Protein AF-A0A1C2JKN6-F1 (afdb_monomer)

Sequence (372 aa):
MSIRPYPIPMDNFRNVLTLSPLSLVEIARRFGISRSNLMGLLGGNRTLSDDRLLQLVKWVGLVGADTLHLDSGIHFWKIASETQMEAFLHLPTGILPESLRWSLVLEFPPLDRDWIHLKTDISEQCWVLLSVRPVFFALLRDRLPGIGRPVTLMYLQKPLKQILADTRNHGLAVAWAKQPQTLTLVDAPMRDTHAADLSVWMAWARQKLALDTSDISDQIYPPMTESSEDGLDPAIPCDQAWNLLAHRLDVAGAAHPDIVDIPIFPMEQFGQYPSGMVRMDRNWLGDTLLELGKKGRLRCYVRENSTESVIVALSTVTRCGLPPPWVLSTASERYLIWRDPNLEIAAHIESNDYCIGPVVAAWHRATTYMVQ

Radius of gyration: 28.02 Å; Cα contacts (8 Å, |Δi|>4): 604; chains: 1; bounding box: 61×50×80 Å

Solvent-accessible surface area (backbone atoms only — not comparable to full-atom values): 21177 Å² total; per-residue (Å²): 130,87,76,78,76,71,79,46,59,59,68,56,54,47,24,58,56,57,20,34,80,58,52,69,60,54,50,20,58,69,75,70,48,55,56,67,41,53,52,34,40,73,70,72,40,89,61,66,56,71,72,59,44,52,53,47,40,45,38,57,30,35,41,71,46,84,59,57,27,68,43,69,12,41,36,51,34,36,32,84,48,68,72,24,48,51,30,59,73,64,49,51,58,68,61,49,60,87,89,52,60,26,25,38,44,42,54,79,78,76,75,76,78,70,55,47,36,36,34,34,71,79,47,100,54,22,32,40,41,38,36,28,26,65,88,54,42,55,63,48,29,77,75,36,65,46,57,32,49,34,67,39,53,30,30,38,78,56,58,65,71,57,59,63,55,71,34,70,86,69,40,58,26,45,52,43,92,80,54,76,68,52,56,44,73,68,45,70,74,57,44,66,75,39,43,69,62,50,50,55,45,51,51,47,40,26,54,76,59,62,41,47,50,73,82,50,50,81,62,71,62,77,79,72,69,82,80,70,87,78,75,86,64,89,82,63,53,58,67,55,55,49,48,53,40,55,51,73,72,50,58,35,32,85,78,39,95,53,35,25,58,29,42,25,32,55,45,88,46,91,50,50,49,59,80,43,63,46,79,48,44,35,87,81,51,34,71,73,48,41,55,37,30,65,64,46,21,41,37,31,40,35,41,93,93,44,54,54,36,38,32,31,41,41,79,57,70,55,90,45,49,84,58,68,68,39,79,88,73,90,90,61,75,33,27,39,30,39,51,90,94,43,58,45,81,35,71,72,85,56,100,85,48,44,34,41,21,41,48,77,47,72,50,67,58,81,77,78,75,74,83,123

Mean predicted aligned error: 16.67 Å

InterPro domains:
  IPR010982 Lambda repressor-like, DNA-binding domain superfamily [SSF47413] (15-84)

Secondary structure (DSSP, 8-state):
---PPPSS-HHHHHHHHHH-SS-HHHHHHHHT--HHHHHHHHTT---S-HHHHHHHHHHHTEE-SSS-EEPSEEEEEEE-SHHHHHHHHT--TTTS-TT---EEEEESSTT-TT-EEEEEEEETTEEEEEEE-HHHHHHHHHH-GGGSS-S-EEEESS-HHHHHHHGGGT-SEE-GGG-TTSEEE--HHHHHHTHHHHHHHHHHHHHHH----TTT-----S------SSS--TTS-HHHHHHHHHHHT-SSTTTSTTEEEEEEEESSS--SS-SEEEEEEHHHHHHHHHHHHHTT-EEEEE-TT-SEEEEEE-SS--SSSPPPPPPP-S--S-EEEEETTEEEEESS--TT-EEEEEEEEEEE--------

pLDDT: mean 77.61, std 15.83, range [25.33, 94.94]

Structure (mmCIF, N/CA/C/O backbone):
data_AF-A0A1C2JKN6-F1
#
_entry.id   AF-A0A1C2JKN6-F1
#
loop_
_atom_site.group_PDB
_atom_site.id
_atom_site.type_symbol
_atom_site.label_atom_id
_atom_site.label_alt_id
_atom_site.label_comp_id
_atom_site.label_asym_id
_atom_site.label_entity_id
_atom_site.label_seq_id
_atom_site.pdbx_PDB_ins_code
_atom_site.Cartn_x
_atom_site.Cartn_y
_atom_site.Cartn_z
_atom_site.occupancy
_atom_site.B_iso_or_equiv
_atom_site.auth_seq_id
_atom_site.auth_comp_id
_atom_site.auth_asym_id
_atom_site.auth_atom_id
_atom_site.pdbx_PDB_model_num
ATOM 1 N N . MET A 1 1 ? 21.975 -20.493 -36.371 1.00 43.25 1 MET A N 1
ATOM 2 C CA . MET A 1 1 ? 22.825 -19.353 -35.966 1.00 43.25 1 MET A CA 1
ATOM 3 C C . MET A 1 1 ? 22.457 -18.999 -34.538 1.00 43.25 1 MET A C 1
ATOM 5 O O . MET A 1 1 ? 21.292 -18.714 -34.299 1.00 43.25 1 MET A O 1
ATOM 9 N N . SER A 1 2 ? 23.394 -19.109 -33.594 1.00 46.03 2 SER A N 1
ATOM 10 C CA . SER A 1 2 ? 23.154 -18.710 -32.201 1.00 46.03 2 SER A CA 1
ATOM 11 C C . SER A 1 2 ? 23.012 -17.190 -32.163 1.00 46.03 2 SER A C 1
ATOM 13 O O . SER A 1 2 ? 23.963 -16.472 -32.476 1.00 46.03 2 SER A O 1
ATOM 15 N N . ILE A 1 3 ? 21.803 -16.696 -31.892 1.00 61.44 3 ILE A N 1
ATOM 16 C CA . ILE A 1 3 ? 21.561 -15.263 -31.734 1.00 61.44 3 ILE A CA 1
ATOM 17 C C . ILE A 1 3 ? 22.236 -14.875 -30.425 1.00 61.44 3 ILE A C 1
ATOM 19 O O . ILE A 1 3 ? 21.805 -15.291 -29.352 1.00 61.44 3 ILE A O 1
ATOM 23 N N . ARG A 1 4 ? 23.330 -14.114 -30.519 1.00 76.00 4 ARG A N 1
ATOM 24 C CA . ARG A 1 4 ? 24.026 -13.592 -29.343 1.00 76.00 4 ARG A CA 1
ATOM 25 C C . ARG A 1 4 ? 23.006 -12.830 -28.478 1.00 76.00 4 ARG A C 1
ATOM 27 O O . ARG A 1 4 ? 22.325 -11.954 -29.026 1.00 76.00 4 ARG A O 1
ATOM 34 N N . PRO A 1 5 ? 22.902 -13.126 -27.172 1.00 76.25 5 PRO A N 1
ATOM 35 C CA . PRO A 1 5 ? 21.999 -12.408 -26.284 1.00 76.25 5 PRO A CA 1
ATOM 36 C C . PRO A 1 5 ? 22.405 -10.934 -26.167 1.00 76.25 5 PRO A C 1
ATOM 38 O O . PRO A 1 5 ? 23.528 -10.543 -26.516 1.00 76.25 5 PRO A O 1
ATOM 41 N N . TYR A 1 6 ? 21.468 -10.104 -25.713 1.00 82.69 6 TYR A N 1
ATOM 42 C CA . TYR A 1 6 ? 21.767 -8.724 -25.350 1.00 82.69 6 TYR A CA 1
ATOM 43 C C . TYR A 1 6 ? 22.676 -8.670 -24.113 1.00 82.69 6 TYR A C 1
ATOM 45 O O . TYR A 1 6 ? 22.640 -9.588 -23.296 1.00 82.69 6 TYR A O 1
ATOM 53 N N . PRO A 1 7 ? 23.489 -7.611 -23.960 1.00 81.88 7 PRO A N 1
ATOM 54 C CA . PRO A 1 7 ? 24.467 -7.492 -22.878 1.00 81.88 7 PRO A CA 1
ATOM 55 C C . PRO A 1 7 ? 23.842 -7.080 -21.533 1.00 81.88 7 PRO A C 1
ATOM 57 O O . PRO A 1 7 ? 24.556 -6.592 -20.668 1.00 81.88 7 PRO A O 1
ATOM 60 N N . ILE A 1 8 ? 22.520 -7.210 -21.382 1.00 87.56 8 ILE A N 1
ATOM 61 C CA . ILE A 1 8 ? 21.775 -6.839 -20.176 1.00 87.56 8 ILE A CA 1
ATOM 62 C C . ILE A 1 8 ? 20.727 -7.912 -19.851 1.00 87.56 8 ILE A C 1
ATOM 64 O O . ILE A 1 8 ? 20.230 -8.576 -20.771 1.00 87.56 8 ILE A O 1
ATOM 68 N N . PRO A 1 9 ? 20.307 -8.043 -18.581 1.00 89.06 9 PRO A N 1
ATOM 69 C CA . PRO A 1 9 ? 19.189 -8.901 -18.205 1.00 89.06 9 PRO A CA 1
ATOM 70 C C . PRO A 1 9 ? 17.861 -8.326 -18.726 1.00 89.06 9 PRO A C 1
ATOM 72 O O . PRO A 1 9 ? 17.244 -7.449 -18.115 1.00 89.06 9 PRO A O 1
ATOM 75 N N . MET A 1 10 ? 17.419 -8.826 -19.882 1.00 90.62 10 MET A N 1
ATOM 76 C CA . MET A 1 10 ? 16.240 -8.321 -20.597 1.00 90.62 10 MET A CA 1
ATOM 77 C C . MET A 1 10 ? 14.930 -8.451 -19.809 1.00 90.62 10 MET A C 1
ATOM 79 O O . MET A 1 10 ? 14.069 -7.581 -19.946 1.00 90.62 10 MET A O 1
ATOM 83 N N . ASP A 1 11 ? 14.783 -9.473 -18.964 1.00 91.12 11 ASP A N 1
ATOM 84 C CA . ASP A 1 11 ? 13.581 -9.652 -18.137 1.00 91.12 11 ASP A CA 1
ATOM 85 C C . ASP A 1 11 ? 13.444 -8.540 -17.089 1.00 91.12 11 ASP A C 1
ATOM 87 O O . ASP A 1 11 ? 12.376 -7.945 -16.947 1.00 91.12 11 ASP A O 1
ATOM 91 N N . ASN A 1 12 ? 14.549 -8.156 -16.443 1.00 91.62 12 ASN A N 1
ATOM 92 C CA . ASN A 1 12 ? 14.572 -7.046 -15.486 1.00 91.62 12 ASN A CA 1
ATOM 93 C C . ASN A 1 12 ? 14.204 -5.725 -16.174 1.00 91.62 12 ASN A C 1
ATOM 95 O O . ASN A 1 12 ? 13.385 -4.953 -15.674 1.00 91.62 12 ASN A O 1
ATOM 99 N N . PHE A 1 13 ? 14.769 -5.490 -17.362 1.00 92.50 13 PHE A N 1
ATOM 100 C CA . PHE A 1 13 ? 14.450 -4.318 -18.174 1.00 92.50 13 PHE A CA 1
ATOM 101 C C . PHE A 1 13 ? 12.965 -4.284 -18.577 1.00 92.50 13 PHE A C 1
ATOM 103 O O . PHE A 1 13 ? 12.307 -3.245 -18.474 1.00 92.50 13 PHE A O 1
ATOM 110 N N . ARG A 1 14 ? 12.408 -5.431 -18.985 1.00 93.62 14 ARG A N 1
ATOM 111 C CA . ARG A 1 14 ? 10.988 -5.579 -19.321 1.00 93.62 14 ARG A CA 1
ATOM 112 C C . ARG A 1 14 ? 10.086 -5.313 -18.116 1.00 93.62 14 ARG A C 1
ATOM 114 O O . ARG A 1 14 ? 9.068 -4.634 -18.277 1.00 93.62 14 ARG A O 1
ATOM 121 N N . ASN A 1 15 ? 10.448 -5.805 -16.933 1.00 94.06 15 ASN A N 1
ATOM 122 C CA . ASN A 1 15 ? 9.688 -5.576 -15.706 1.00 94.06 15 ASN A CA 1
ATOM 123 C C . ASN A 1 15 ? 9.623 -4.079 -15.373 1.00 94.06 15 ASN A C 1
ATOM 125 O O . ASN A 1 15 ? 8.529 -3.539 -15.218 1.00 94.06 15 ASN A O 1
ATOM 129 N N . VAL A 1 16 ? 10.755 -3.366 -15.405 1.00 92.94 16 VAL A N 1
ATOM 130 C CA . VAL A 1 16 ? 10.783 -1.909 -15.164 1.00 92.94 16 VAL A CA 1
ATOM 131 C C . VAL A 1 16 ? 9.950 -1.140 -16.195 1.00 92.94 16 VAL A C 1
ATOM 133 O O . VAL A 1 16 ? 9.177 -0.252 -15.834 1.00 92.94 16 VAL A O 1
ATOM 136 N N . LEU A 1 17 ? 10.034 -1.4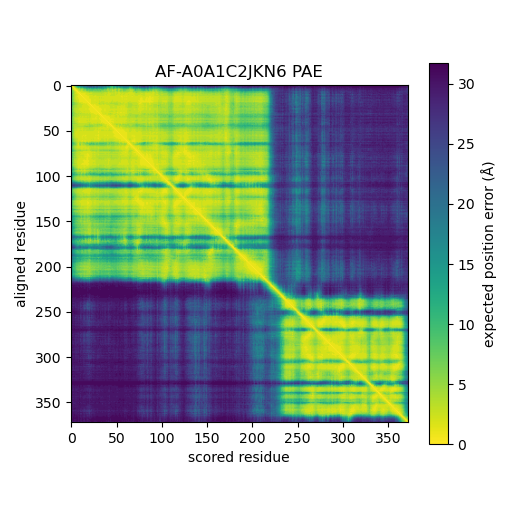99 -17.480 1.00 92.69 17 LEU A N 1
ATOM 137 C CA . LEU A 1 17 ? 9.200 -0.877 -18.513 1.00 92.69 17 LEU A CA 1
ATOM 138 C C . LEU A 1 17 ? 7.702 -1.126 -18.305 1.00 92.69 17 LEU A C 1
ATOM 140 O O . LEU A 1 17 ? 6.891 -0.241 -18.576 1.00 92.69 17 LEU A O 1
ATOM 144 N N . THR A 1 18 ? 7.333 -2.306 -17.809 1.00 93.75 18 THR A N 1
ATOM 145 C CA . THR A 1 18 ? 5.939 -2.677 -17.518 1.00 93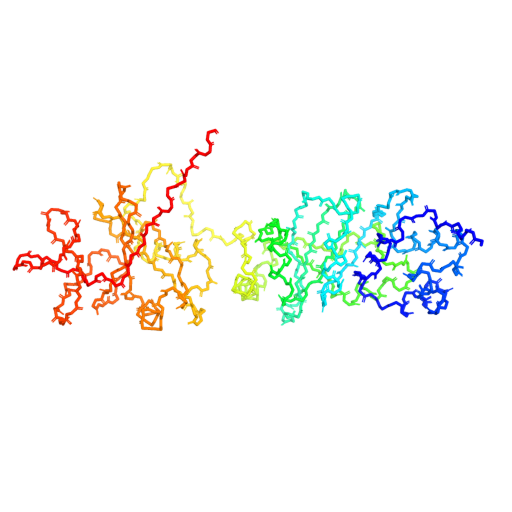.75 18 THR A CA 1
ATOM 146 C C . THR A 1 18 ? 5.353 -1.835 -16.380 1.00 93.75 18 THR A C 1
ATOM 148 O O . THR A 1 18 ? 4.171 -1.477 -16.409 1.00 93.75 18 THR A O 1
ATOM 151 N N . LEU A 1 19 ? 6.191 -1.450 -15.416 1.00 93.44 19 LEU A N 1
ATOM 152 C CA . LEU A 1 19 ? 5.820 -0.576 -14.303 1.00 93.44 19 LEU A CA 1
ATOM 153 C C . LEU A 1 19 ? 5.703 0.896 -14.699 1.00 93.44 19 LEU A C 1
ATOM 155 O O . LEU A 1 19 ? 5.176 1.691 -13.923 1.00 93.44 19 LEU A O 1
ATOM 159 N N . SER A 1 20 ? 6.147 1.279 -15.897 1.00 89.44 20 SER A N 1
ATOM 160 C CA . SER A 1 20 ? 6.092 2.668 -16.345 1.00 89.44 20 SER A CA 1
ATOM 161 C C . SER A 1 20 ? 4.659 3.219 -16.349 1.00 89.44 20 SER A C 1
ATOM 163 O O . SER A 1 20 ? 3.718 2.549 -16.794 1.00 89.44 20 SER A O 1
ATOM 165 N N . PR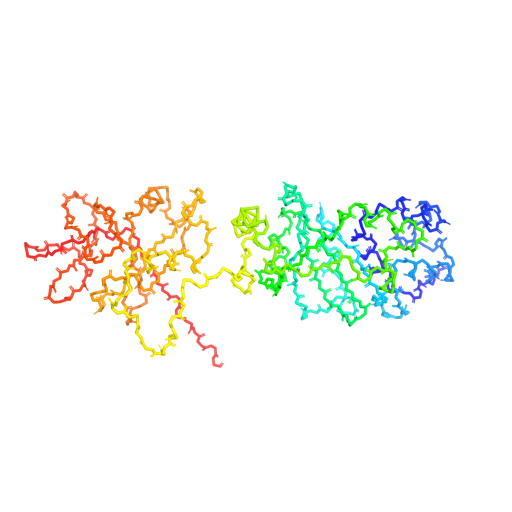O A 1 21 ? 4.450 4.487 -15.945 1.00 85.38 21 PRO A N 1
ATOM 166 C CA . PRO A 1 21 ? 3.174 5.154 -16.127 1.00 85.38 21 PRO A CA 1
ATOM 167 C C . PRO A 1 21 ? 2.831 5.367 -17.605 1.00 85.38 21 PRO A C 1
ATOM 169 O O . PRO A 1 21 ? 1.646 5.465 -17.935 1.00 85.38 21 PRO A O 1
ATOM 172 N N . LEU A 1 22 ? 3.825 5.377 -18.497 1.00 85.25 22 LEU A N 1
ATOM 173 C CA . LEU A 1 22 ? 3.639 5.555 -19.934 1.00 85.25 22 LEU A CA 1
ATOM 174 C C . LEU A 1 22 ? 3.316 4.229 -20.630 1.00 85.25 22 LEU A C 1
ATOM 176 O O . LEU A 1 22 ? 3.739 3.156 -20.211 1.00 85.25 22 LEU A O 1
ATOM 180 N N . SER A 1 23 ? 2.571 4.299 -21.733 1.00 85.81 23 SER A N 1
ATOM 181 C CA . SER A 1 23 ? 2.393 3.134 -22.601 1.00 85.81 23 SER A CA 1
ATOM 182 C C . SER A 1 23 ? 3.678 2.847 -23.383 1.00 85.81 23 SER A C 1
ATOM 184 O O . SER A 1 23 ? 4.453 3.758 -23.676 1.00 85.81 23 SER A O 1
ATOM 186 N N . LEU A 1 24 ? 3.874 1.598 -23.815 1.00 87.50 24 LEU A N 1
ATOM 187 C CA . LEU A 1 24 ? 5.009 1.231 -24.675 1.00 87.50 24 LEU A CA 1
ATOM 188 C C . LEU A 1 24 ? 5.054 2.049 -25.975 1.00 87.50 24 LEU A C 1
ATOM 190 O O . LEU A 1 24 ? 6.129 2.353 -26.482 1.00 87.50 24 LEU A O 1
ATOM 194 N N . VAL A 1 25 ? 3.890 2.440 -26.503 1.00 87.88 25 VAL A N 1
ATOM 195 C CA . VAL A 1 25 ? 3.796 3.312 -27.685 1.00 87.88 25 VAL A CA 1
ATOM 196 C C . VAL A 1 25 ? 4.379 4.688 -27.387 1.00 87.88 25 VAL A C 1
ATOM 198 O O . VAL A 1 25 ? 5.156 5.215 -28.180 1.00 87.88 25 VAL A O 1
ATOM 201 N N . GLU A 1 26 ? 4.033 5.255 -26.234 1.00 86.31 26 GLU A N 1
ATOM 202 C CA . GLU A 1 26 ? 4.532 6.559 -25.814 1.00 86.31 26 GLU A CA 1
ATOM 203 C C . GLU A 1 26 ? 6.031 6.513 -25.494 1.00 86.31 26 GLU A C 1
ATOM 205 O O . GLU A 1 26 ? 6.761 7.428 -25.866 1.00 86.31 26 GLU A O 1
ATOM 210 N N . ILE A 1 27 ? 6.513 5.426 -24.885 1.00 88.25 27 ILE A N 1
ATOM 211 C CA . ILE A 1 27 ? 7.943 5.185 -24.642 1.00 88.25 27 ILE A CA 1
ATOM 212 C C . ILE A 1 27 ? 8.713 5.134 -25.964 1.00 88.25 27 ILE A C 1
ATOM 214 O O . ILE A 1 27 ? 9.686 5.867 -26.138 1.00 88.25 27 ILE A O 1
ATOM 218 N N . ALA A 1 28 ? 8.243 4.330 -26.923 1.00 89.75 28 ALA A N 1
ATOM 219 C CA . ALA A 1 28 ? 8.853 4.227 -28.245 1.00 89.75 28 ALA A CA 1
ATOM 220 C C . ALA A 1 28 ? 8.905 5.595 -28.946 1.00 89.75 28 ALA A C 1
ATOM 222 O O . ALA A 1 28 ? 9.954 6.002 -29.448 1.00 89.75 28 ALA A O 1
ATOM 223 N N . ARG A 1 29 ? 7.794 6.344 -28.905 1.00 88.81 29 ARG A N 1
ATOM 224 C CA . ARG A 1 29 ? 7.686 7.686 -29.488 1.00 88.81 29 ARG A CA 1
ATOM 225 C C . ARG A 1 29 ? 8.657 8.680 -28.848 1.00 88.81 29 ARG A C 1
ATOM 227 O O . ARG A 1 29 ? 9.327 9.403 -29.577 1.00 88.81 29 ARG A O 1
ATOM 234 N N . ARG A 1 30 ? 8.734 8.733 -27.513 1.00 87.19 30 ARG A N 1
ATOM 235 C CA . ARG A 1 30 ? 9.597 9.685 -26.788 1.00 87.19 30 ARG A CA 1
ATOM 236 C C . ARG A 1 30 ? 11.083 9.375 -26.946 1.00 87.19 30 ARG A C 1
ATOM 238 O O . ARG A 1 30 ? 11.872 10.302 -27.074 1.00 87.19 30 ARG A O 1
ATOM 245 N N . PHE A 1 31 ? 11.463 8.098 -26.961 1.00 89.38 31 PHE A N 1
ATOM 246 C CA . PHE A 1 31 ? 12.854 7.703 -27.187 1.00 89.38 31 PHE A CA 1
ATOM 247 C C . PHE A 1 31 ? 13.276 7.817 -28.667 1.00 89.38 31 PHE A C 1
ATOM 249 O O . PHE A 1 31 ? 14.459 7.965 -28.980 1.00 89.38 31 PHE A O 1
ATOM 256 N N . GLY A 1 32 ? 12.314 7.763 -29.594 1.00 90.50 32 GLY A N 1
ATOM 257 C CA . GLY A 1 32 ? 12.566 7.836 -31.033 1.00 90.50 32 GLY A CA 1
ATOM 258 C C . GLY A 1 32 ? 12.915 6.477 -31.643 1.00 90.50 32 GLY A C 1
ATOM 259 O O . GLY A 1 32 ? 13.916 6.346 -32.347 1.00 90.50 32 GLY A O 1
ATOM 260 N N . ILE A 1 33 ? 12.108 5.453 -31.348 1.00 92.50 33 ILE A N 1
ATOM 261 C CA . ILE A 1 33 ? 12.143 4.130 -31.994 1.00 92.50 33 ILE A CA 1
ATOM 262 C C . ILE A 1 33 ? 10.733 3.713 -32.425 1.00 92.50 33 ILE A C 1
ATOM 264 O O . ILE A 1 33 ? 9.735 4.205 -31.901 1.00 92.50 33 ILE A O 1
ATOM 268 N N . SER A 1 34 ? 10.624 2.790 -33.383 1.00 93.00 34 SER A N 1
ATOM 269 C CA . SER A 1 34 ? 9.319 2.259 -33.780 1.00 93.00 34 SER A CA 1
ATOM 270 C C . SER A 1 34 ? 8.740 1.341 -32.697 1.00 93.00 34 SER A C 1
ATOM 272 O O . SER A 1 34 ? 9.464 0.630 -31.993 1.00 93.00 34 SER A O 1
ATOM 274 N N . ARG A 1 35 ? 7.405 1.302 -32.599 1.00 90.75 35 ARG A N 1
ATOM 275 C CA . ARG A 1 35 ? 6.696 0.372 -31.704 1.00 90.75 35 ARG A CA 1
ATOM 276 C C . ARG A 1 35 ? 7.079 -1.082 -31.992 1.00 90.75 35 ARG A C 1
ATOM 278 O O . ARG A 1 35 ? 7.264 -1.849 -31.055 1.00 90.75 35 ARG A O 1
ATOM 285 N N . SER A 1 36 ? 7.202 -1.460 -33.266 1.00 91.81 36 SER A N 1
ATOM 286 C CA . SER A 1 36 ? 7.587 -2.818 -33.667 1.00 91.81 36 SER A CA 1
ATOM 287 C C . SER A 1 36 ? 8.987 -3.182 -33.178 1.00 91.81 36 SER A C 1
ATOM 289 O O . SER A 1 36 ? 9.174 -4.288 -32.680 1.00 91.81 36 SER A O 1
ATOM 291 N N . ASN A 1 37 ? 9.946 -2.251 -33.243 1.00 91.81 37 ASN A N 1
ATOM 292 C CA . ASN A 1 37 ? 11.297 -2.495 -32.745 1.00 91.81 37 ASN A CA 1
ATOM 293 C C . ASN A 1 37 ? 11.292 -2.675 -31.227 1.00 91.81 37 ASN A C 1
ATOM 295 O O . ASN A 1 37 ? 11.919 -3.611 -30.741 1.00 91.81 37 ASN A O 1
ATOM 299 N N . LEU A 1 38 ? 10.549 -1.845 -30.486 1.00 91.81 38 LEU A N 1
ATOM 300 C CA . LEU A 1 38 ? 10.441 -1.990 -29.032 1.00 91.81 38 LEU A CA 1
ATOM 301 C C . LEU A 1 38 ? 9.754 -3.306 -28.639 1.00 91.81 38 LEU A C 1
ATOM 303 O O . LEU A 1 38 ? 10.243 -4.014 -27.770 1.00 91.81 38 LEU A O 1
ATOM 307 N N . MET A 1 39 ? 8.655 -3.675 -29.296 1.00 90.00 39 MET A N 1
ATOM 308 C CA . MET A 1 39 ? 7.970 -4.942 -29.017 1.00 90.00 39 MET A CA 1
ATOM 309 C C . MET A 1 39 ? 8.835 -6.152 -29.379 1.00 90.00 39 MET A C 1
ATOM 311 O O . MET A 1 39 ? 8.867 -7.118 -28.625 1.00 90.00 39 MET A O 1
ATOM 315 N N . GLY A 1 40 ? 9.560 -6.096 -30.500 1.00 90.06 40 GLY A N 1
ATOM 316 C CA . GLY A 1 40 ? 10.500 -7.144 -30.880 1.00 90.06 40 GLY A CA 1
ATOM 317 C C . GLY A 1 40 ? 11.626 -7.295 -29.859 1.00 90.06 40 GLY A C 1
ATOM 318 O O . GLY A 1 40 ? 11.900 -8.419 -29.453 1.00 90.06 40 GLY A O 1
ATOM 319 N N . LEU A 1 41 ? 12.186 -6.180 -29.374 1.00 91.81 41 LEU A N 1
ATOM 320 C CA . LEU A 1 41 ? 13.175 -6.159 -28.291 1.00 91.81 41 LEU A CA 1
ATOM 321 C C . LEU A 1 41 ? 12.646 -6.862 -27.032 1.00 91.81 41 LEU A C 1
ATOM 323 O O . LEU A 1 41 ? 13.316 -7.734 -26.487 1.00 91.81 41 LEU A O 1
ATOM 327 N N . LEU A 1 42 ? 11.431 -6.521 -26.592 1.00 88.56 42 LEU A N 1
ATOM 328 C CA . LEU A 1 42 ? 10.806 -7.122 -25.403 1.00 88.56 42 LEU A CA 1
ATOM 329 C C . LEU A 1 42 ? 10.405 -8.590 -25.598 1.00 88.56 42 LEU A C 1
ATOM 331 O O . LEU A 1 42 ? 10.264 -9.318 -24.619 1.00 88.56 42 LEU A O 1
ATOM 335 N N . GLY A 1 43 ? 10.228 -9.022 -26.847 1.00 86.69 43 GLY A N 1
ATOM 336 C CA . GLY A 1 43 ? 10.029 -10.420 -27.225 1.00 86.69 43 GLY A CA 1
ATOM 337 C C . GLY A 1 43 ? 11.329 -11.217 -27.378 1.00 86.69 43 GLY A C 1
ATOM 338 O O . GLY A 1 43 ? 11.274 -12.353 -27.834 1.00 86.69 43 GLY A O 1
ATOM 339 N N . GLY A 1 44 ? 12.487 -10.630 -27.052 1.00 84.75 44 GLY A N 1
ATOM 340 C CA . GLY A 1 44 ? 13.797 -11.281 -27.150 1.00 84.75 44 GLY A CA 1
ATOM 341 C C . GLY A 1 44 ? 14.441 -11.220 -28.539 1.00 84.75 44 GLY A C 1
ATOM 342 O O . GLY A 1 44 ? 15.521 -11.773 -28.741 1.00 84.75 44 GLY A O 1
ATOM 343 N N . ASN A 1 45 ? 13.823 -10.529 -29.502 1.00 87.25 45 ASN A N 1
ATOM 344 C CA . ASN A 1 45 ? 14.400 -10.336 -30.829 1.00 87.25 45 ASN A CA 1
ATOM 345 C C . ASN A 1 45 ? 15.402 -9.181 -30.825 1.00 87.25 45 ASN A C 1
ATOM 347 O O . ASN A 1 45 ? 15.170 -8.123 -30.240 1.00 87.25 45 ASN A O 1
ATOM 351 N N . ARG A 1 46 ? 16.500 -9.350 -31.564 1.00 87.12 46 ARG A N 1
ATOM 352 C CA . ARG A 1 46 ? 17.551 -8.336 -31.667 1.00 87.12 46 ARG A CA 1
ATOM 353 C C . ARG A 1 46 ? 17.182 -7.241 -32.677 1.00 87.12 46 ARG A C 1
ATOM 355 O O . ARG A 1 46 ? 17.613 -7.280 -33.824 1.00 87.12 46 ARG A O 1
ATOM 362 N N . THR A 1 47 ? 16.347 -6.287 -32.268 1.00 90.50 47 THR A N 1
ATOM 363 C CA . THR A 1 47 ? 15.835 -5.193 -33.123 1.00 90.50 47 THR A CA 1
ATOM 364 C C . THR A 1 47 ? 16.618 -3.883 -33.008 1.00 90.50 47 THR A C 1
ATOM 366 O O . THR A 1 47 ? 16.499 -3.020 -33.877 1.00 90.50 47 THR A O 1
ATOM 369 N N . LEU A 1 48 ? 17.401 -3.716 -31.940 1.00 90.69 48 LEU A N 1
ATOM 370 C CA . LEU A 1 48 ? 18.268 -2.561 -31.690 1.00 90.69 48 LEU A CA 1
ATOM 371 C C . LEU A 1 48 ? 19.740 -2.989 -31.616 1.00 90.69 48 LEU A C 1
ATOM 373 O O . LEU A 1 48 ? 20.039 -4.114 -31.208 1.00 90.69 48 LEU A O 1
ATOM 377 N N . SER A 1 49 ? 20.651 -2.078 -31.972 1.00 91.25 49 SER A N 1
ATOM 378 C CA . SER A 1 49 ? 22.083 -2.226 -31.681 1.00 91.25 49 SER A CA 1
ATOM 379 C C . SER A 1 49 ? 22.357 -2.103 -30.179 1.00 91.25 49 SER A C 1
ATOM 381 O O . SER A 1 49 ? 21.553 -1.525 -29.446 1.00 91.25 49 SER A O 1
ATOM 383 N N . ASP A 1 50 ? 23.507 -2.608 -29.728 1.00 90.69 50 ASP A N 1
ATOM 384 C CA . ASP A 1 50 ? 23.880 -2.604 -28.306 1.00 90.69 50 ASP A CA 1
ATOM 385 C C . ASP A 1 50 ? 23.990 -1.171 -27.764 1.00 90.69 50 ASP A C 1
ATOM 387 O O . ASP A 1 50 ? 23.403 -0.865 -26.731 1.00 90.69 50 ASP A O 1
ATOM 391 N N . ASP A 1 51 ? 24.604 -0.253 -28.517 1.00 90.94 51 ASP A N 1
ATOM 392 C CA . ASP A 1 51 ? 24.690 1.164 -28.136 1.00 90.94 51 ASP A CA 1
ATOM 393 C C . ASP A 1 51 ? 23.308 1.810 -27.988 1.00 90.94 51 ASP A C 1
ATOM 395 O O . ASP A 1 51 ? 23.051 2.566 -27.049 1.00 90.94 51 ASP A O 1
ATOM 399 N N . ARG A 1 52 ? 22.384 1.504 -28.909 1.00 93.12 52 ARG A N 1
ATOM 400 C CA . ARG A 1 52 ? 21.031 2.070 -28.882 1.00 93.12 52 ARG A CA 1
ATOM 401 C C . ARG A 1 52 ? 20.199 1.476 -27.748 1.00 93.12 52 ARG A C 1
ATOM 403 O O . ARG A 1 52 ? 19.387 2.192 -27.165 1.00 93.12 52 ARG A O 1
ATOM 410 N N . LEU A 1 53 ? 20.415 0.202 -27.419 1.00 92.38 53 LEU A N 1
ATOM 411 C CA . LEU A 1 53 ? 19.827 -0.440 -26.248 1.00 92.38 53 LEU A CA 1
ATOM 412 C C . LEU A 1 53 ? 20.341 0.201 -24.957 1.00 92.38 53 LEU A C 1
ATOM 414 O O . LEU A 1 53 ? 19.530 0.586 -24.125 1.00 92.38 53 LEU A O 1
ATOM 418 N N . LEU A 1 54 ? 21.653 0.386 -24.802 1.00 91.56 54 LEU A N 1
ATOM 419 C CA . LEU A 1 54 ? 22.228 1.020 -23.611 1.00 91.56 54 LEU A CA 1
ATOM 420 C C . LEU A 1 54 ? 21.744 2.468 -23.439 1.00 91.56 54 LEU A C 1
ATOM 422 O O . LEU A 1 54 ? 21.443 2.896 -22.325 1.00 91.56 54 LEU A O 1
ATOM 426 N N . GLN A 1 55 ? 21.579 3.210 -24.540 1.00 91.31 55 GLN A N 1
ATOM 427 C CA . GLN A 1 55 ? 20.934 4.527 -24.514 1.00 91.31 55 GLN A CA 1
ATOM 428 C C . GLN A 1 55 ? 19.483 4.454 -24.021 1.00 91.31 55 GLN A C 1
ATOM 430 O O . GLN A 1 55 ? 19.066 5.320 -23.254 1.00 91.31 55 GLN A O 1
ATOM 435 N N . LEU A 1 56 ? 18.717 3.441 -24.441 1.00 91.81 56 LEU A N 1
ATOM 436 C CA . LEU A 1 56 ? 17.340 3.241 -23.987 1.00 91.81 56 LEU A CA 1
ATOM 437 C C . LEU A 1 56 ? 17.289 2.867 -22.502 1.00 91.81 56 LEU A C 1
ATOM 439 O O . LEU A 1 56 ? 16.495 3.445 -21.769 1.00 91.81 56 LEU A O 1
ATOM 443 N N . VAL A 1 57 ? 18.148 1.952 -22.050 1.00 92.25 57 VAL A N 1
ATOM 444 C CA . VAL A 1 57 ? 18.278 1.556 -20.636 1.00 92.25 57 VAL A CA 1
ATOM 445 C C . VAL A 1 57 ? 18.538 2.786 -19.769 1.00 92.25 57 VAL A C 1
ATOM 447 O O . VAL A 1 57 ? 17.787 3.046 -18.830 1.00 92.25 57 VAL A O 1
ATOM 450 N N . LYS A 1 58 ? 19.509 3.618 -20.163 1.00 90.38 58 LYS A N 1
ATOM 451 C CA . LYS A 1 58 ? 19.803 4.880 -19.477 1.00 90.38 58 LYS A CA 1
ATOM 452 C C . LYS A 1 58 ? 18.627 5.855 -19.510 1.00 90.38 58 LYS A C 1
ATOM 454 O O . LYS A 1 58 ? 18.323 6.488 -18.508 1.00 90.38 58 LYS A O 1
ATOM 459 N N . TRP A 1 59 ? 17.932 5.968 -20.641 1.00 88.81 59 TRP A N 1
ATOM 460 C CA . TRP A 1 59 ? 16.766 6.848 -20.788 1.00 88.81 59 TRP A CA 1
ATOM 461 C C . TRP A 1 59 ? 15.580 6.433 -19.898 1.00 88.81 59 TRP A C 1
ATOM 463 O O . TRP A 1 59 ? 14.827 7.280 -19.412 1.00 88.81 59 TRP A O 1
ATOM 473 N N . VAL A 1 60 ? 15.426 5.130 -19.655 1.00 89.19 60 VAL A N 1
ATOM 474 C CA . VAL A 1 60 ? 14.454 4.564 -18.705 1.00 89.19 60 VAL A CA 1
ATOM 475 C C . VAL A 1 60 ? 14.860 4.830 -17.247 1.00 89.19 60 VAL A C 1
ATOM 477 O O . VAL A 1 60 ? 14.021 4.708 -16.360 1.00 89.19 60 VAL A O 1
ATOM 480 N N . GLY A 1 61 ? 16.100 5.262 -17.003 1.00 89.75 61 GLY A N 1
ATOM 481 C CA . GLY A 1 61 ? 16.635 5.531 -15.670 1.00 89.75 61 GLY A CA 1
ATOM 482 C C . GLY A 1 61 ? 17.346 4.327 -15.054 1.00 89.75 61 GLY A C 1
ATOM 483 O O . GLY A 1 61 ? 17.407 4.209 -13.837 1.00 89.75 61 GLY A O 1
ATOM 484 N N . LEU A 1 62 ? 17.857 3.409 -15.874 1.00 92.06 62 LEU A N 1
ATOM 485 C CA . LEU A 1 62 ? 18.614 2.252 -15.410 1.00 92.06 62 LEU A CA 1
ATOM 486 C C . LEU A 1 62 ? 20.090 2.375 -15.790 1.00 92.06 62 LEU A C 1
ATOM 488 O O . LEU A 1 62 ? 20.440 2.925 -16.835 1.00 92.06 62 LEU A O 1
ATOM 492 N N . VAL A 1 63 ? 20.955 1.814 -14.955 1.00 90.56 63 VAL A N 1
ATOM 493 C CA . VAL A 1 63 ? 22.405 1.741 -15.169 1.00 90.56 63 VAL A CA 1
ATOM 494 C C . VAL A 1 63 ? 22.929 0.349 -14.826 1.00 90.56 63 VAL A C 1
ATOM 496 O O . VAL A 1 63 ? 22.297 -0.388 -14.073 1.00 90.56 63 VAL A O 1
ATOM 499 N N . GLY A 1 64 ? 24.090 -0.002 -15.380 1.00 85.75 64 GLY A N 1
ATOM 500 C CA . GLY A 1 64 ? 24.720 -1.315 -15.212 1.00 85.75 64 GLY A CA 1
ATOM 501 C C . GLY A 1 64 ? 24.629 -2.197 -16.461 1.00 85.75 64 GLY A C 1
ATOM 502 O O . GLY A 1 64 ? 23.834 -1.935 -17.364 1.00 85.75 64 GLY A O 1
ATOM 503 N N . ALA A 1 65 ? 25.499 -3.207 -16.526 1.00 77.62 65 ALA A N 1
ATOM 504 C CA . ALA A 1 65 ? 25.574 -4.164 -17.633 1.00 77.62 65 ALA A CA 1
ATOM 505 C C . ALA A 1 65 ? 25.031 -5.534 -17.197 1.00 77.62 65 ALA A C 1
ATOM 507 O O . ALA A 1 65 ? 23.953 -5.930 -17.629 1.00 77.62 65 ALA A O 1
ATOM 508 N N . ASP A 1 66 ? 25.716 -6.203 -16.267 1.00 80.62 66 ASP A N 1
ATOM 509 C CA . ASP A 1 66 ? 25.331 -7.545 -15.803 1.00 80.62 66 ASP A CA 1
ATOM 510 C C . ASP A 1 66 ? 24.187 -7.510 -14.777 1.00 80.62 66 ASP A C 1
ATOM 512 O O . ASP A 1 66 ? 23.287 -8.352 -14.792 1.00 80.62 66 ASP A O 1
ATOM 516 N N . THR A 1 67 ? 24.178 -6.488 -13.921 1.00 85.25 67 THR A N 1
ATOM 517 C CA . THR A 1 67 ? 23.093 -6.185 -12.983 1.00 85.25 67 THR A CA 1
ATOM 518 C C . THR A 1 67 ? 22.599 -4.767 -13.213 1.00 85.25 67 THR A C 1
ATOM 520 O O . THR A 1 67 ? 23.378 -3.816 -13.230 1.00 85.25 67 THR A O 1
ATOM 523 N N . LEU A 1 68 ? 21.289 -4.633 -13.421 1.00 90.94 68 LEU A N 1
ATOM 524 C CA . LEU A 1 68 ? 20.643 -3.336 -13.594 1.00 90.94 68 LEU A CA 1
ATOM 525 C C . LEU A 1 68 ? 20.303 -2.738 -12.228 1.00 90.94 68 LEU A C 1
ATOM 527 O O . LEU A 1 68 ? 19.824 -3.443 -11.342 1.00 90.94 68 LEU A O 1
ATOM 531 N N . HIS A 1 69 ? 20.509 -1.432 -12.104 1.00 91.44 69 HIS A N 1
ATOM 532 C CA . HIS A 1 69 ? 20.205 -0.621 -10.930 1.00 91.44 69 HIS A CA 1
ATOM 533 C C . HIS A 1 69 ? 19.490 0.660 -11.360 1.00 91.44 69 HIS A C 1
ATOM 535 O O . HIS A 1 69 ? 19.594 1.071 -12.518 1.00 91.44 69 HIS A O 1
ATOM 541 N N . LEU A 1 70 ? 18.782 1.305 -10.434 1.00 91.69 70 LEU A N 1
ATOM 542 C CA . LEU A 1 70 ? 18.169 2.609 -10.686 1.00 91.69 70 LEU A CA 1
ATOM 543 C C . LEU A 1 70 ? 19.226 3.718 -10.673 1.00 91.69 70 LEU A C 1
ATOM 545 O O . LEU A 1 70 ? 20.038 3.801 -9.753 1.00 91.69 70 LEU A O 1
ATOM 549 N N . ASP A 1 71 ? 19.195 4.582 -11.686 1.00 90.31 71 ASP A N 1
ATOM 550 C CA . ASP A 1 71 ? 19.990 5.811 -11.738 1.00 90.31 71 ASP A CA 1
ATOM 551 C C . ASP A 1 71 ? 19.459 6.846 -10.728 1.00 90.31 71 ASP A C 1
ATOM 553 O O . ASP A 1 71 ? 18.340 6.736 -10.221 1.00 90.31 71 ASP A O 1
ATOM 557 N N . SER A 1 72 ? 20.246 7.883 -10.455 1.00 87.75 72 SER A N 1
ATOM 558 C CA . SER A 1 72 ? 19.830 9.019 -9.631 1.00 87.75 72 SER A CA 1
ATOM 559 C C . SER A 1 72 ? 18.561 9.690 -10.177 1.00 87.75 72 SER A C 1
ATOM 561 O O . SER A 1 72 ? 18.421 9.946 -11.376 1.00 87.75 72 SER A O 1
ATOM 563 N N . GLY A 1 73 ? 17.625 10.010 -9.285 1.00 86.25 73 GLY A N 1
ATOM 564 C CA . GLY A 1 73 ? 16.371 10.664 -9.632 1.00 86.25 73 GLY A CA 1
ATOM 565 C C . GLY A 1 73 ? 15.131 10.100 -8.952 1.00 86.25 73 GLY A C 1
ATOM 566 O O . GLY A 1 73 ? 15.188 9.347 -7.982 1.00 86.25 73 GLY A O 1
ATOM 567 N N . ILE A 1 74 ? 13.994 10.536 -9.485 1.00 86.56 74 ILE A N 1
ATOM 568 C CA . ILE A 1 74 ? 12.647 10.143 -9.089 1.00 86.56 74 ILE A CA 1
ATOM 569 C C . ILE A 1 74 ? 12.117 9.169 -10.133 1.00 86.56 74 ILE A C 1
ATOM 571 O O . ILE A 1 74 ? 11.902 9.555 -11.287 1.00 86.56 74 ILE A O 1
ATOM 575 N N . HIS A 1 75 ? 11.884 7.927 -9.727 1.00 89.62 75 HIS A N 1
ATOM 576 C CA . HIS A 1 75 ? 11.346 6.879 -10.591 1.00 89.62 75 HIS A CA 1
ATOM 577 C C . HIS A 1 75 ? 9.855 6.714 -10.343 1.00 89.62 75 HIS A C 1
ATOM 579 O O . HIS A 1 75 ? 9.433 6.410 -9.231 1.00 89.62 75 HIS A O 1
ATOM 585 N N . PHE A 1 76 ? 9.045 6.912 -11.379 1.00 88.50 76 PHE A N 1
ATOM 586 C CA . PHE A 1 76 ? 7.593 6.795 -11.275 1.00 88.50 76 PHE A CA 1
ATOM 587 C C . PHE A 1 76 ? 7.145 5.433 -11.765 1.00 88.50 76 PHE A C 1
ATOM 589 O O . PHE A 1 76 ? 7.334 5.120 -12.941 1.00 88.50 76 PHE A O 1
ATOM 596 N N . TRP A 1 77 ? 6.495 4.666 -10.897 1.00 92.94 77 TRP A N 1
ATOM 597 C CA . TRP A 1 77 ? 5.943 3.355 -11.218 1.00 92.94 77 TRP A CA 1
ATOM 598 C C . TRP A 1 77 ? 4.449 3.292 -10.934 1.00 92.94 77 TRP A C 1
ATOM 600 O O . TRP A 1 77 ? 3.910 4.064 -10.136 1.00 92.94 77 TRP A O 1
ATOM 610 N N . LYS A 1 78 ? 3.764 2.353 -11.587 1.00 92.81 78 LYS A N 1
ATOM 611 C CA . LYS A 1 78 ? 2.346 2.097 -11.357 1.00 92.81 78 LYS A CA 1
ATOM 612 C C . LYS A 1 78 ? 1.998 0.610 -11.318 1.00 92.81 78 LYS A C 1
ATOM 614 O O . LYS A 1 78 ? 2.546 -0.181 -12.083 1.00 92.81 78 LYS A O 1
ATOM 619 N N . ILE A 1 79 ? 1.002 0.273 -10.499 1.00 94.94 79 ILE A N 1
ATOM 620 C CA . ILE A 1 79 ? 0.357 -1.044 -10.449 1.00 94.94 79 ILE A CA 1
ATOM 621 C C . ILE A 1 79 ? -1.152 -0.862 -10.611 1.00 94.94 79 ILE A C 1
ATOM 623 O O . ILE A 1 79 ? -1.848 -0.362 -9.726 1.00 94.94 79 ILE A O 1
ATOM 627 N N . ALA A 1 80 ? -1.655 -1.268 -11.771 1.00 91.88 80 ALA A N 1
ATOM 628 C CA . ALA A 1 80 ? -3.061 -1.164 -12.158 1.00 91.88 80 ALA A CA 1
ATOM 629 C C . ALA A 1 80 ? -3.607 -2.435 -12.816 1.00 91.88 80 ALA A C 1
ATOM 631 O O . ALA A 1 80 ? -4.735 -2.439 -13.298 1.00 91.88 80 ALA A O 1
ATOM 632 N N . SER A 1 81 ? -2.788 -3.481 -12.887 1.00 91.88 81 SER A N 1
ATOM 633 C CA . SER A 1 81 ? -3.118 -4.773 -13.482 1.00 91.88 81 SER A CA 1
ATOM 634 C C . SER A 1 81 ? -2.260 -5.863 -12.847 1.00 91.88 81 SER A C 1
ATOM 636 O O . SER A 1 81 ? -1.199 -5.570 -12.290 1.00 91.88 81 SER A O 1
ATOM 638 N N . GLU A 1 82 ? -2.687 -7.115 -12.990 1.00 91.62 82 GLU A N 1
ATOM 639 C CA . GLU A 1 82 ? -1.944 -8.289 -12.519 1.00 91.62 82 GLU A CA 1
ATOM 640 C C . GLU A 1 82 ? -0.547 -8.358 -13.138 1.00 91.62 82 GLU A C 1
ATOM 642 O O . GLU A 1 82 ? 0.428 -8.512 -12.415 1.00 91.62 82 GLU A O 1
ATOM 647 N N . THR A 1 83 ? -0.413 -8.092 -14.441 1.00 93.06 83 THR A N 1
ATOM 648 C CA . THR A 1 83 ? 0.891 -8.071 -15.126 1.00 93.06 83 THR A CA 1
ATOM 649 C C . THR A 1 83 ? 1.866 -7.064 -14.510 1.00 93.06 83 THR A C 1
ATOM 651 O O . THR A 1 83 ? 3.068 -7.306 -14.460 1.00 93.06 83 THR A O 1
ATOM 654 N N . GLN A 1 84 ? 1.369 -5.923 -14.026 1.00 94.88 84 GLN A N 1
ATOM 655 C CA . GLN A 1 84 ? 2.209 -4.938 -13.341 1.00 94.88 84 GLN A CA 1
ATOM 656 C C . GLN A 1 84 ? 2.548 -5.360 -11.916 1.00 94.88 84 GLN A C 1
ATOM 658 O O . GLN A 1 84 ? 3.662 -5.112 -11.469 1.00 94.88 84 GLN A O 1
ATOM 663 N N . MET A 1 85 ? 1.618 -6.013 -11.216 1.00 93.50 85 MET A N 1
ATOM 664 C CA . MET A 1 85 ? 1.907 -6.608 -9.914 1.00 93.50 85 MET A CA 1
ATOM 665 C C . MET A 1 85 ? 2.998 -7.675 -10.036 1.00 93.50 85 MET A C 1
ATOM 667 O O . MET A 1 85 ? 3.979 -7.643 -9.302 1.00 93.50 85 MET A O 1
ATOM 671 N N . GLU A 1 86 ? 2.870 -8.584 -11.001 1.00 93.81 86 GLU A N 1
ATOM 672 C CA . GLU A 1 86 ? 3.875 -9.607 -11.276 1.00 93.81 86 GLU A CA 1
ATOM 673 C C . GLU A 1 86 ? 5.217 -8.973 -11.633 1.00 93.81 86 GLU A C 1
ATOM 675 O O . GLU A 1 86 ? 6.225 -9.323 -11.028 1.00 93.81 86 GLU A O 1
ATOM 680 N N . ALA A 1 87 ? 5.242 -8.003 -12.551 1.00 94.69 87 ALA A N 1
ATOM 681 C CA . ALA A 1 87 ? 6.473 -7.307 -12.917 1.00 94.69 87 ALA A CA 1
ATOM 682 C C . ALA A 1 87 ? 7.164 -6.667 -11.702 1.00 94.69 87 ALA A C 1
ATOM 684 O O . ALA A 1 87 ? 8.387 -6.716 -11.606 1.00 94.69 87 ALA A O 1
ATOM 685 N N . PHE A 1 88 ? 6.389 -6.101 -10.772 1.00 94.19 88 PHE A N 1
ATOM 686 C CA . PHE A 1 88 ? 6.906 -5.519 -9.537 1.00 94.19 88 PHE A CA 1
ATOM 687 C C . PHE A 1 88 ? 7.514 -6.577 -8.606 1.00 94.19 88 PHE A C 1
ATOM 689 O O . PHE A 1 88 ? 8.625 -6.392 -8.118 1.00 94.19 88 PHE A O 1
ATOM 696 N N . LEU A 1 89 ? 6.824 -7.702 -8.400 1.00 90.19 89 LEU A N 1
ATOM 697 C CA . LEU A 1 89 ? 7.288 -8.785 -7.523 1.00 90.19 89 LEU A CA 1
ATOM 698 C C . LEU A 1 89 ? 8.505 -9.544 -8.078 1.00 90.19 89 LEU A C 1
ATOM 700 O O . LEU A 1 89 ? 9.239 -10.154 -7.310 1.00 90.19 89 LEU A O 1
ATOM 704 N N . HIS A 1 90 ? 8.728 -9.503 -9.394 1.00 92.19 90 HIS A N 1
ATOM 705 C CA . HIS A 1 90 ? 9.896 -10.100 -10.051 1.00 92.19 90 HIS A CA 1
ATOM 706 C C . HIS A 1 90 ? 11.071 -9.122 -10.209 1.00 92.19 90 HIS A C 1
ATOM 708 O O . HIS A 1 90 ? 12.042 -9.441 -10.902 1.00 92.19 90 HIS A O 1
ATOM 714 N N . LEU A 1 91 ? 11.004 -7.916 -9.633 1.00 91.88 91 LEU A N 1
ATOM 715 C CA . LEU A 1 91 ? 12.160 -7.026 -9.633 1.00 91.88 91 LEU A CA 1
ATOM 716 C C . LEU A 1 91 ? 13.285 -7.629 -8.777 1.00 91.88 91 LEU A C 1
ATOM 718 O O . LEU A 1 91 ? 13.035 -8.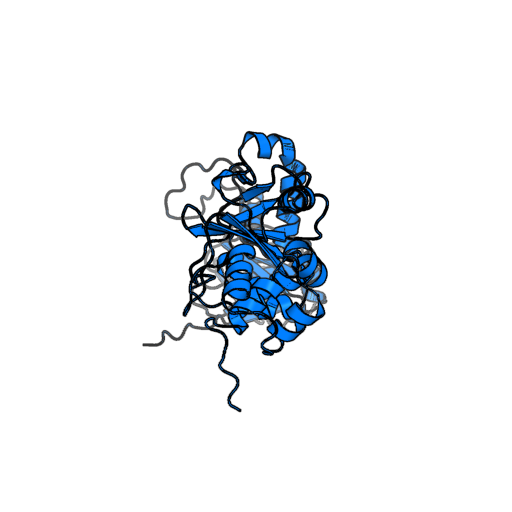063 -7.654 1.00 91.88 91 LEU A O 1
ATOM 722 N N . PRO A 1 92 ? 14.534 -7.643 -9.270 1.00 89.31 92 PRO A N 1
ATOM 723 C CA . PRO A 1 92 ? 15.665 -8.120 -8.489 1.00 89.31 92 PRO A CA 1
ATOM 724 C C . PRO A 1 92 ? 15.998 -7.144 -7.355 1.00 89.31 92 PRO A C 1
ATOM 726 O O . PRO A 1 92 ? 15.806 -5.930 -7.480 1.00 89.31 92 PRO A O 1
ATOM 729 N N . THR A 1 93 ? 16.634 -7.663 -6.306 1.00 84.06 93 THR A N 1
ATOM 730 C CA . THR A 1 93 ? 17.089 -6.887 -5.139 1.00 84.06 93 THR A CA 1
ATOM 731 C C . THR A 1 93 ? 18.031 -5.733 -5.494 1.00 84.06 93 THR A C 1
ATOM 733 O O . THR A 1 93 ? 18.058 -4.717 -4.806 1.00 84.06 93 THR A O 1
ATOM 736 N N . GLY A 1 94 ? 18.767 -5.852 -6.607 1.00 81.62 94 GLY A N 1
ATOM 737 C CA . GLY A 1 94 ? 19.613 -4.782 -7.142 1.00 81.62 94 GLY A CA 1
ATOM 738 C C . GLY A 1 94 ? 18.843 -3.558 -7.660 1.00 81.62 94 GLY A C 1
ATOM 739 O O . GLY A 1 94 ? 19.410 -2.467 -7.693 1.00 81.62 94 GLY A O 1
ATOM 740 N N . ILE A 1 95 ? 17.570 -3.716 -8.041 1.00 87.19 95 ILE A N 1
ATOM 741 C CA . ILE A 1 95 ? 16.684 -2.620 -8.469 1.00 87.19 95 ILE A CA 1
ATOM 742 C C . ILE A 1 95 ? 15.812 -2.154 -7.303 1.00 87.19 95 ILE A C 1
ATOM 744 O O . ILE A 1 95 ? 15.663 -0.951 -7.094 1.00 87.19 95 ILE A O 1
ATOM 748 N N . LEU A 1 96 ? 15.237 -3.098 -6.557 1.00 87.06 96 LEU A N 1
ATOM 749 C CA . LEU A 1 96 ? 14.370 -2.825 -5.420 1.00 87.06 96 LEU A CA 1
ATOM 750 C C . LEU A 1 96 ? 14.831 -3.660 -4.214 1.00 87.06 96 LEU A C 1
ATOM 752 O O . LEU A 1 96 ? 14.558 -4.859 -4.176 1.00 87.06 96 LEU A O 1
ATOM 756 N N . PRO A 1 97 ? 15.532 -3.059 -3.239 1.00 79.25 97 PRO A N 1
ATOM 757 C CA . PRO A 1 97 ? 15.945 -3.763 -2.027 1.00 79.25 97 PRO A CA 1
ATOM 758 C C . PRO A 1 97 ? 14.761 -4.348 -1.236 1.00 79.25 97 PRO A C 1
ATOM 760 O O . PRO A 1 97 ? 13.652 -3.822 -1.271 1.00 79.25 97 PRO A O 1
ATOM 763 N N . GLU A 1 98 ? 14.991 -5.419 -0.474 1.00 74.19 98 GLU A N 1
ATOM 764 C CA . GLU A 1 98 ? 13.925 -6.088 0.298 1.00 74.19 98 GLU A CA 1
ATOM 765 C C . GLU A 1 98 ? 13.535 -5.314 1.569 1.00 74.19 98 GLU A C 1
ATOM 767 O O . GLU A 1 98 ? 12.377 -5.307 1.980 1.00 74.19 98 GLU A O 1
ATOM 772 N N . SER A 1 99 ? 14.489 -4.613 2.188 1.00 75.00 99 SER A N 1
ATOM 773 C CA . SER A 1 99 ? 14.318 -3.922 3.473 1.00 75.00 99 SER A CA 1
ATOM 774 C C . SER A 1 99 ? 13.851 -2.469 3.325 1.00 75.00 99 SER A C 1
ATOM 776 O O . SER A 1 99 ? 14.328 -1.577 4.034 1.00 75.00 99 SER A O 1
ATOM 778 N N . LEU A 1 100 ? 12.966 -2.201 2.368 1.00 80.94 100 LEU A N 1
ATOM 779 C CA . LEU A 1 100 ? 12.523 -0.843 2.071 1.00 80.94 100 LEU A CA 1
ATOM 780 C C . LEU A 1 100 ? 11.440 -0.365 3.031 1.00 80.94 100 LEU A C 1
ATOM 782 O O . LEU A 1 100 ? 10.474 -1.063 3.340 1.00 80.94 100 LEU A O 1
ATOM 786 N N . ARG A 1 101 ? 11.596 0.887 3.457 1.00 85.19 101 ARG A N 1
ATOM 787 C CA . ARG A 1 101 ? 10.596 1.623 4.224 1.00 85.19 101 ARG A CA 1
ATOM 788 C C . ARG A 1 101 ? 9.740 2.441 3.274 1.00 85.19 101 ARG A C 1
ATOM 790 O O . ARG A 1 101 ? 10.268 3.133 2.401 1.00 85.19 101 ARG A O 1
ATOM 797 N N . TRP A 1 102 ? 8.430 2.374 3.460 1.00 89.38 102 TRP A N 1
ATOM 798 C CA . TRP A 1 102 ? 7.476 3.057 2.599 1.00 89.38 102 TRP A CA 1
ATOM 799 C C . TRP A 1 102 ? 6.842 4.227 3.336 1.00 89.38 102 TRP A C 1
ATOM 801 O O . TRP A 1 102 ? 6.507 4.142 4.510 1.00 89.38 102 TRP A O 1
ATOM 811 N N . SER A 1 103 ? 6.702 5.342 2.639 1.00 89.69 103 SER A N 1
ATOM 812 C 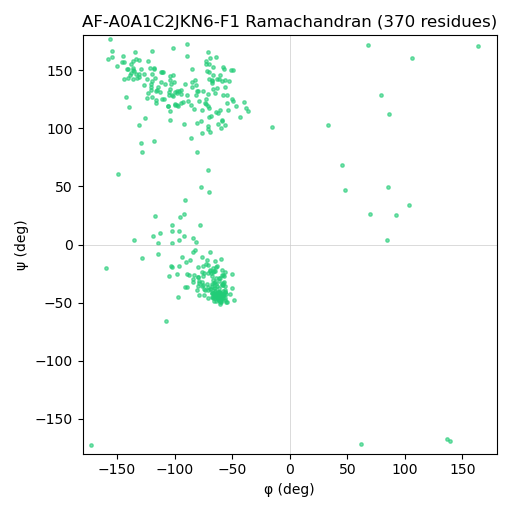CA . SER A 1 103 ? 5.976 6.528 3.077 1.00 89.69 103 SER A CA 1
ATOM 813 C C . SER A 1 103 ? 4.725 6.662 2.234 1.00 89.69 103 SER A C 1
ATOM 815 O O . SER A 1 103 ? 4.715 6.290 1.060 1.00 89.69 103 SER A O 1
ATOM 817 N N . LEU A 1 104 ? 3.673 7.206 2.818 1.00 89.62 104 LEU A N 1
ATOM 818 C CA . LEU A 1 104 ? 2.427 7.444 2.119 1.00 89.62 104 LEU A CA 1
ATOM 819 C C . LEU A 1 104 ? 2.446 8.841 1.504 1.00 89.62 104 LEU A C 1
ATOM 821 O O . LEU A 1 104 ? 2.896 9.794 2.138 1.00 89.62 104 LEU A O 1
ATOM 825 N N . VAL A 1 105 ? 1.962 8.968 0.275 1.00 89.06 105 VAL A N 1
ATOM 826 C CA . VAL A 1 105 ? 1.954 10.229 -0.463 1.00 89.06 105 VAL A CA 1
ATOM 827 C C . VAL A 1 105 ? 0.521 10.620 -0.808 1.00 89.06 105 VAL A C 1
ATOM 829 O O . VAL A 1 105 ? -0.220 9.838 -1.403 1.00 89.06 105 VAL A O 1
ATOM 832 N N . LEU A 1 106 ? 0.135 11.843 -0.454 1.00 86.12 106 LEU A N 1
ATOM 833 C CA . LEU A 1 106 ? -1.174 12.410 -0.765 1.00 86.12 106 LEU A CA 1
ATOM 834 C C . LEU A 1 106 ? -1.122 13.371 -1.953 1.00 86.12 106 LEU A C 1
ATOM 836 O O . LEU A 1 106 ? -0.167 14.129 -2.120 1.00 86.12 106 LEU A O 1
ATOM 840 N N . GLU A 1 107 ? -2.198 13.396 -2.733 1.00 82.44 107 GLU A N 1
ATOM 841 C CA . GLU A 1 107 ? -2.523 14.513 -3.623 1.00 82.44 107 GLU A CA 1
ATOM 842 C C . GLU A 1 107 ? -3.545 15.414 -2.917 1.00 82.44 107 GLU A C 1
ATOM 844 O O . GLU A 1 107 ? -4.523 14.910 -2.365 1.00 82.44 107 GLU A O 1
ATOM 849 N N . PHE A 1 108 ? -3.326 16.734 -2.910 1.00 70.06 108 PHE A N 1
ATOM 850 C CA . PHE A 1 108 ? -4.268 17.687 -2.315 1.00 70.06 108 PHE A CA 1
ATOM 851 C C . PHE A 1 108 ? -5.094 18.427 -3.381 1.00 70.06 108 PHE A C 1
ATOM 853 O O . PHE A 1 108 ? -4.526 18.886 -4.376 1.00 70.06 108 PHE A O 1
ATOM 860 N N . PRO A 1 109 ? -6.409 18.617 -3.152 1.00 65.12 109 PRO A N 1
ATOM 861 C CA . PRO A 1 109 ? -7.202 18.022 -2.070 1.00 65.12 109 PRO A CA 1
ATOM 862 C C . PRO A 1 109 ? -7.404 16.503 -2.290 1.00 65.12 109 PRO A C 1
ATOM 864 O O . PRO A 1 109 ? -7.500 16.072 -3.441 1.00 65.12 109 PRO A O 1
ATOM 867 N N . PRO A 1 110 ? -7.500 15.683 -1.224 1.00 62.25 110 PRO A N 1
ATOM 868 C CA . PRO A 1 110 ? -7.514 14.213 -1.296 1.00 62.25 110 PRO A CA 1
ATOM 869 C C . PRO A 1 110 ? -8.875 13.637 -1.744 1.00 62.25 110 PRO A C 1
ATOM 871 O O . PRO A 1 110 ? -9.454 12.752 -1.105 1.00 62.25 110 PRO A O 1
ATOM 874 N N . LEU A 1 111 ? -9.424 14.177 -2.834 1.00 55.88 111 LEU A N 1
ATOM 875 C CA . LEU A 1 111 ? -10.778 13.901 -3.316 1.00 55.88 111 LEU A CA 1
ATOM 876 C C . LEU A 1 111 ? -10.828 12.705 -4.276 1.00 55.88 111 LEU A C 1
ATOM 878 O O . LEU A 1 111 ? -11.761 11.907 -4.189 1.00 55.88 111 LEU A O 1
ATOM 882 N N . ASP A 1 112 ? -9.811 12.528 -5.126 1.00 59.66 112 ASP A N 1
ATOM 883 C CA . ASP A 1 112 ? -9.731 11.400 -6.061 1.00 59.66 112 ASP A CA 1
ATOM 884 C C . ASP A 1 112 ? -8.975 10.223 -5.430 1.00 59.66 112 ASP A C 1
ATOM 886 O O . ASP A 1 112 ? -7.750 10.200 -5.336 1.00 59.66 112 ASP A O 1
ATOM 890 N N . ARG A 1 113 ? -9.729 9.204 -5.002 1.00 67.94 113 ARG A N 1
ATOM 891 C CA . ARG A 1 113 ? -9.224 8.000 -4.302 1.00 67.94 113 ARG A CA 1
ATOM 892 C C . ARG A 1 113 ? -8.902 6.852 -5.256 1.00 67.94 113 ARG A C 1
ATOM 894 O O . ARG A 1 113 ? -8.965 5.673 -4.910 1.00 67.94 113 ARG A O 1
ATOM 901 N N . ASP A 1 114 ? -8.594 7.221 -6.487 1.00 75.00 114 ASP A N 1
ATOM 902 C CA . ASP A 1 114 ? -8.387 6.316 -7.604 1.00 75.00 114 ASP A CA 1
ATOM 903 C C . ASP A 1 114 ? -7.048 5.577 -7.516 1.00 75.00 114 ASP A C 1
ATOM 905 O O . ASP A 1 114 ? -6.904 4.491 -8.086 1.00 75.00 114 ASP A O 1
ATOM 909 N N . TRP A 1 115 ? -6.085 6.169 -6.807 1.00 86.44 115 TRP A N 1
ATOM 910 C CA . TRP A 1 115 ? -4.721 5.689 -6.645 1.00 86.44 115 TRP A CA 1
ATOM 911 C C . TRP A 1 115 ? -4.229 5.916 -5.221 1.00 86.44 115 TRP A C 1
ATOM 913 O O . TRP A 1 115 ? -4.641 6.847 -4.535 1.00 86.44 115 TRP A O 1
ATOM 923 N N . ILE A 1 116 ? -3.320 5.048 -4.800 1.00 89.12 116 ILE A N 1
ATOM 924 C CA . ILE A 1 116 ? -2.594 5.139 -3.540 1.00 89.12 116 ILE A CA 1
ATOM 925 C C . ILE A 1 116 ? -1.134 5.317 -3.904 1.00 89.12 116 ILE A C 1
ATOM 927 O O . ILE A 1 116 ? -0.569 4.481 -4.613 1.00 89.12 116 ILE A O 1
ATOM 931 N N . HIS A 1 117 ? -0.536 6.409 -3.450 1.00 90.69 117 HIS A N 1
ATOM 932 C CA . HIS A 1 117 ? 0.841 6.731 -3.779 1.00 90.69 117 HIS A CA 1
ATOM 933 C C . HIS A 1 117 ? 1.740 6.377 -2.598 1.00 90.69 117 HIS A C 1
ATOM 935 O O . HIS A 1 117 ? 1.497 6.777 -1.461 1.00 90.69 117 HIS A O 1
ATOM 941 N N . LEU A 1 118 ? 2.777 5.602 -2.883 1.00 92.44 118 LEU A N 1
ATOM 942 C CA . LEU A 1 118 ? 3.780 5.162 -1.932 1.00 92.44 118 LEU A CA 1
ATOM 943 C C . LEU A 1 118 ? 5.143 5.663 -2.387 1.00 92.44 118 LEU A C 1
ATOM 945 O O . LEU A 1 118 ? 5.461 5.625 -3.574 1.00 92.44 118 LEU A O 1
ATOM 949 N N . LYS A 1 119 ? 5.963 6.095 -1.440 1.00 91.94 119 LYS A N 1
ATOM 950 C CA . LYS A 1 119 ? 7.324 6.557 -1.683 1.00 91.94 119 LYS A CA 1
ATOM 951 C C . LYS A 1 119 ? 8.315 5.714 -0.905 1.00 91.94 119 LYS A C 1
ATOM 953 O O . LYS A 1 119 ? 8.091 5.444 0.269 1.00 91.94 119 LYS A O 1
ATOM 958 N N . THR A 1 120 ? 9.430 5.355 -1.523 1.00 90.88 120 THR A N 1
ATOM 959 C CA . THR A 1 120 ? 10.551 4.720 -0.825 1.00 90.88 120 THR A CA 1
ATOM 960 C C . THR A 1 120 ? 11.883 5.252 -1.331 1.00 90.88 120 THR A C 1
ATOM 962 O O . THR A 1 120 ? 12.022 5.551 -2.519 1.00 90.88 120 THR A O 1
ATOM 965 N N . ASP A 1 121 ? 12.841 5.407 -0.423 1.00 88.56 121 ASP A N 1
ATOM 966 C CA . ASP A 1 121 ? 14.208 5.815 -0.735 1.00 88.56 121 ASP A CA 1
ATOM 967 C C . ASP A 1 121 ? 15.052 4.581 -1.042 1.00 88.56 121 ASP A C 1
ATOM 969 O O . ASP A 1 121 ? 15.158 3.671 -0.222 1.00 88.56 121 ASP A O 1
ATOM 973 N N . ILE A 1 122 ? 15.666 4.568 -2.222 1.00 88.50 122 ILE A N 1
ATOM 974 C CA . ILE A 1 122 ? 16.633 3.541 -2.622 1.00 88.50 122 ILE A CA 1
ATOM 975 C C . ILE A 1 122 ? 18.046 3.992 -2.228 1.00 88.50 122 ILE A C 1
ATOM 977 O O . ILE A 1 122 ? 18.870 3.186 -1.804 1.00 88.50 122 ILE A O 1
ATOM 981 N N . SER A 1 123 ? 18.321 5.295 -2.344 1.00 85.00 123 SER A N 1
ATOM 982 C CA . SER A 1 123 ? 19.530 5.966 -1.859 1.00 85.00 123 SER A CA 1
ATOM 983 C C . SER A 1 123 ? 19.252 7.456 -1.621 1.00 85.00 123 SER A C 1
ATOM 985 O O . SER A 1 123 ? 18.177 7.952 -1.948 1.00 85.00 123 SER A O 1
ATOM 987 N N . GLU A 1 124 ? 20.233 8.209 -1.114 1.00 81.19 124 GLU A N 1
ATOM 988 C CA . GLU A 1 124 ? 20.101 9.663 -0.890 1.00 81.19 124 GLU A CA 1
ATOM 989 C C . GLU A 1 124 ? 19.725 10.462 -2.150 1.00 81.19 124 GLU A C 1
ATOM 991 O O . GLU A 1 124 ? 19.187 11.562 -2.057 1.00 81.19 124 GLU A O 1
ATOM 996 N N . GLN A 1 125 ? 20.021 9.924 -3.336 1.00 85.06 125 GLN A N 1
ATOM 997 C CA . GLN A 1 125 ? 19.782 10.583 -4.622 1.00 85.06 125 GLN A CA 1
ATOM 998 C C . GLN A 1 125 ? 18.813 9.800 -5.513 1.00 85.06 125 GLN A C 1
ATOM 1000 O O . GLN A 1 125 ? 18.651 10.144 -6.685 1.00 85.06 125 GLN A O 1
ATOM 1005 N N . CYS A 1 126 ? 18.189 8.738 -4.999 1.00 87.94 126 CYS A N 1
ATOM 1006 C CA . CYS A 1 126 ? 17.300 7.875 -5.766 1.00 87.94 126 CYS A CA 1
ATOM 1007 C C . CYS A 1 126 ? 16.115 7.419 -4.924 1.00 87.94 126 CYS A C 1
ATOM 1009 O O . CYS A 1 126 ? 16.271 6.823 -3.860 1.00 87.94 126 CYS A O 1
ATOM 1011 N N . TRP A 1 127 ? 14.915 7.643 -5.439 1.00 89.88 127 TRP A N 1
ATOM 1012 C CA . TRP A 1 127 ? 13.687 7.188 -4.808 1.00 89.88 127 TRP A CA 1
ATOM 1013 C C . TRP A 1 127 ? 12.652 6.798 -5.847 1.00 89.88 127 TRP A C 1
ATOM 1015 O O . TRP A 1 127 ? 12.674 7.243 -6.999 1.00 89.88 127 TRP A O 1
ATOM 1025 N N . VAL A 1 128 ? 11.728 5.954 -5.408 1.00 91.69 128 VAL A N 1
ATOM 1026 C CA . VAL A 1 128 ? 10.631 5.437 -6.216 1.00 91.69 128 VAL A CA 1
ATOM 1027 C C . VAL A 1 128 ? 9.323 6.001 -5.680 1.00 91.69 128 VAL A C 1
ATOM 1029 O O . VAL A 1 128 ? 9.053 5.922 -4.480 1.00 91.69 128 VAL A O 1
ATOM 1032 N N . LEU A 1 129 ? 8.498 6.537 -6.580 1.00 91.75 129 LEU A N 1
ATOM 1033 C CA . LEU A 1 129 ? 7.092 6.838 -6.338 1.00 91.75 129 LEU A CA 1
ATOM 1034 C C . LEU A 1 129 ? 6.229 5.782 -7.036 1.00 91.75 129 LEU A C 1
ATOM 1036 O O . LEU A 1 129 ? 6.089 5.775 -8.261 1.00 91.75 129 LEU A O 1
ATOM 1040 N N . LEU A 1 130 ? 5.631 4.900 -6.245 1.00 93.44 130 LEU A N 1
ATOM 1041 C CA . LEU A 1 130 ? 4.774 3.814 -6.693 1.00 93.44 130 LEU A CA 1
ATOM 1042 C C . LEU A 1 130 ? 3.300 4.202 -6.540 1.00 93.44 130 LEU A C 1
ATOM 1044 O O . LEU A 1 130 ? 2.832 4.465 -5.439 1.00 93.44 130 LEU A O 1
ATOM 1048 N N . SER A 1 131 ? 2.551 4.205 -7.641 1.00 92.31 131 SER A N 1
ATOM 1049 C CA . SER A 1 131 ? 1.110 4.487 -7.646 1.00 92.31 131 SER A CA 1
ATOM 1050 C C . SER A 1 131 ? 0.305 3.207 -7.855 1.00 92.31 131 SER A C 1
ATOM 1052 O O . SER A 1 131 ? 0.421 2.555 -8.890 1.00 92.31 131 SER A O 1
ATOM 1054 N N . VAL A 1 132 ? -0.541 2.844 -6.899 1.00 92.56 132 VAL A N 1
ATOM 1055 C CA . VAL A 1 132 ? -1.231 1.546 -6.866 1.00 92.56 132 VAL A CA 1
ATOM 1056 C C . VAL A 1 132 ? -2.739 1.756 -6.886 1.00 92.56 132 VAL A C 1
ATOM 1058 O O . VAL A 1 132 ? -3.261 2.575 -6.134 1.00 92.56 132 VAL A O 1
ATOM 1061 N N . ARG A 1 133 ? -3.470 1.026 -7.736 1.00 89.25 133 ARG A N 1
ATOM 1062 C CA . ARG A 1 133 ? -4.939 1.002 -7.653 1.00 89.25 133 ARG A CA 1
ATOM 1063 C C . ARG A 1 133 ? -5.368 0.296 -6.356 1.00 89.25 133 ARG A C 1
ATOM 1065 O O . ARG A 1 133 ? -4.815 -0.765 -6.065 1.00 89.25 133 ARG A O 1
ATOM 1072 N N . PRO A 1 134 ? -6.396 0.782 -5.635 1.00 86.00 134 PRO A N 1
ATOM 1073 C CA . PRO A 1 134 ? -6.825 0.193 -4.362 1.00 86.00 134 PRO A CA 1
ATOM 1074 C C . PRO A 1 134 ? -7.051 -1.324 -4.382 1.00 86.00 134 PRO A C 1
ATOM 1076 O O . PRO A 1 134 ? -6.655 -2.013 -3.449 1.00 86.00 134 PRO A O 1
ATOM 1079 N N . VAL A 1 135 ? -7.597 -1.863 -5.476 1.00 84.94 135 VAL A N 1
ATOM 1080 C CA . VAL A 1 135 ? -7.849 -3.308 -5.634 1.00 84.94 135 VAL A CA 1
ATOM 1081 C C . VAL A 1 135 ? -6.580 -4.171 -5.590 1.00 84.94 135 VAL A C 1
ATOM 1083 O O . VAL A 1 135 ? -6.638 -5.314 -5.156 1.00 84.94 135 VAL A O 1
ATOM 1086 N N . PHE A 1 136 ? -5.428 -3.627 -5.993 1.00 88.69 136 PHE A N 1
ATOM 1087 C CA . PHE A 1 136 ? -4.138 -4.325 -5.963 1.00 88.69 136 PHE A CA 1
ATOM 1088 C C . PHE A 1 136 ? -3.353 -4.056 -4.676 1.00 88.69 136 PHE A C 1
ATOM 1090 O O . PHE A 1 136 ? -2.355 -4.723 -4.412 1.00 88.69 136 PHE A O 1
ATOM 1097 N N . PHE A 1 137 ? -3.789 -3.096 -3.859 1.00 87.56 137 PHE A N 1
ATOM 1098 C CA . PHE A 1 137 ? -3.054 -2.681 -2.671 1.00 87.56 137 PHE A CA 1
ATOM 1099 C C . PHE A 1 137 ? -3.004 -3.769 -1.596 1.00 87.56 137 PHE A C 1
ATOM 1101 O O . PHE A 1 137 ? -1.949 -3.992 -1.012 1.00 87.56 137 PHE A O 1
ATOM 1108 N N . ALA A 1 138 ? -4.113 -4.480 -1.362 1.00 80.50 138 ALA A N 1
ATOM 1109 C CA . ALA A 1 138 ? -4.158 -5.561 -0.375 1.00 80.50 138 ALA A CA 1
ATOM 1110 C C . ALA A 1 138 ? -3.139 -6.665 -0.704 1.00 80.50 138 ALA A C 1
ATOM 1112 O O . ALA A 1 138 ? -2.332 -7.037 0.142 1.00 80.50 138 ALA A O 1
ATOM 1113 N N . LEU A 1 139 ? -3.102 -7.096 -1.969 1.00 82.56 139 LEU A N 1
ATOM 1114 C CA . LEU A 1 139 ? -2.132 -8.082 -2.443 1.00 82.56 139 LEU A CA 1
ATOM 1115 C C . LEU A 1 139 ? -0.689 -7.578 -2.304 1.00 82.56 139 LEU A C 1
ATOM 1117 O O . LEU A 1 139 ? 0.192 -8.335 -1.909 1.00 82.56 139 LEU A O 1
ATOM 1121 N N . LEU A 1 140 ? -0.445 -6.301 -2.609 1.00 86.69 140 LEU A N 1
ATOM 1122 C CA . LEU A 1 140 ? 0.875 -5.693 -2.457 1.00 86.69 140 LEU A CA 1
ATOM 1123 C C . LEU A 1 140 ? 1.330 -5.682 -0.990 1.00 86.69 140 LEU A C 1
ATOM 1125 O O . LEU A 1 140 ? 2.465 -6.048 -0.701 1.00 86.69 140 LEU A O 1
ATOM 1129 N N . ARG A 1 141 ? 0.440 -5.303 -0.067 1.00 85.75 141 ARG A N 1
ATOM 1130 C CA . ARG A 1 141 ? 0.699 -5.269 1.378 1.00 85.75 141 ARG A CA 1
ATOM 1131 C C . ARG A 1 141 ? 1.032 -6.653 1.930 1.00 85.75 141 ARG A C 1
ATOM 1133 O O . ARG A 1 141 ? 1.974 -6.784 2.703 1.00 85.75 141 ARG A O 1
ATOM 1140 N N . ASP A 1 142 ? 0.300 -7.681 1.514 1.00 78.62 142 ASP A N 1
ATOM 1141 C CA . ASP A 1 142 ? 0.528 -9.050 1.990 1.00 78.62 142 ASP A CA 1
ATOM 1142 C C . ASP A 1 142 ? 1.882 -9.608 1.504 1.00 78.62 142 ASP A C 1
ATOM 1144 O O . ASP A 1 142 ? 2.488 -10.454 2.160 1.00 78.62 142 ASP A O 1
ATOM 1148 N N . ARG A 1 143 ? 2.386 -9.116 0.363 1.00 78.88 143 ARG A N 1
ATOM 1149 C CA . ARG A 1 143 ? 3.697 -9.490 -0.196 1.00 78.88 143 ARG A CA 1
ATOM 1150 C C . ARG A 1 143 ? 4.850 -8.635 0.328 1.00 78.88 143 ARG A C 1
ATOM 1152 O O . ARG A 1 143 ? 5.981 -9.108 0.344 1.00 78.88 143 ARG A O 1
ATOM 1159 N N . LEU A 1 144 ? 4.572 -7.404 0.751 1.00 79.62 144 LEU A N 1
ATOM 1160 C CA . LEU A 1 144 ? 5.538 -6.457 1.301 1.00 79.62 144 LEU A CA 1
ATOM 1161 C C . LEU A 1 144 ? 5.018 -5.898 2.634 1.00 79.62 144 LEU A C 1
ATOM 1163 O O . LEU A 1 144 ? 4.403 -4.825 2.653 1.00 79.62 144 LEU A O 1
ATOM 1167 N N . PRO A 1 145 ? 5.290 -6.572 3.767 1.00 66.38 145 PRO A N 1
ATOM 1168 C CA . PRO A 1 145 ? 4.722 -6.190 5.061 1.00 66.38 145 PRO A CA 1
ATOM 1169 C C . PRO A 1 145 ? 5.079 -4.753 5.486 1.00 66.38 145 PRO A C 1
ATOM 1171 O O . PRO A 1 145 ? 4.292 -4.103 6.169 1.00 66.38 145 PRO 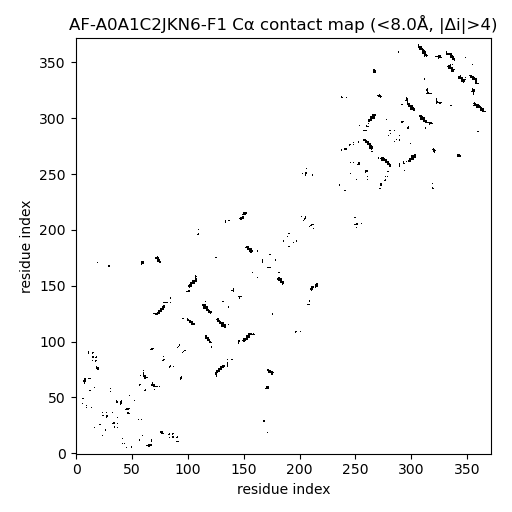A O 1
ATOM 1174 N N . GLY A 1 146 ? 6.204 -4.204 5.009 1.00 73.06 146 GLY A N 1
ATOM 1175 C CA . GLY A 1 146 ? 6.606 -2.812 5.255 1.00 73.06 146 GLY A CA 1
ATOM 1176 C C . GLY A 1 146 ? 5.685 -1.741 4.648 1.00 73.06 146 GLY A C 1
ATOM 1177 O O . GLY A 1 146 ? 5.788 -0.579 5.026 1.00 73.06 146 GLY A O 1
ATOM 1178 N N . ILE A 1 147 ? 4.777 -2.098 3.731 1.00 82.50 147 ILE A N 1
ATOM 1179 C CA . ILE A 1 147 ? 3.782 -1.169 3.162 1.00 82.50 147 ILE A CA 1
ATOM 1180 C C . ILE A 1 147 ? 2.592 -0.969 4.106 1.00 82.50 147 ILE A C 1
ATOM 1182 O O . ILE A 1 147 ? 1.976 0.094 4.092 1.00 82.50 147 ILE A O 1
ATOM 1186 N N . GLY A 1 148 ? 2.275 -1.968 4.936 1.00 75.69 148 GLY A N 1
ATOM 1187 C CA . GLY A 1 148 ? 1.143 -1.912 5.863 1.00 75.69 148 GLY A CA 1
ATOM 1188 C C . GLY A 1 148 ? 1.298 -0.863 6.963 1.00 75.69 148 GLY A C 1
ATOM 1189 O O . GLY A 1 148 ? 0.293 -0.403 7.493 1.00 75.69 148 GLY A O 1
ATOM 1190 N N . ARG A 1 149 ? 2.536 -0.459 7.264 1.00 78.31 149 ARG A N 1
ATOM 1191 C CA . ARG A 1 149 ? 2.877 0.518 8.301 1.00 78.31 149 ARG A CA 1
ATOM 1192 C C . ARG A 1 149 ? 3.779 1.611 7.720 1.00 78.31 149 ARG A C 1
ATOM 1194 O O . ARG A 1 149 ? 5.004 1.526 7.838 1.00 78.31 149 ARG A O 1
ATOM 1201 N N . PRO A 1 150 ? 3.200 2.590 7.003 1.00 82.19 150 PRO A N 1
ATOM 1202 C CA . PRO A 1 150 ? 3.974 3.665 6.413 1.00 82.19 150 PRO A CA 1
ATOM 1203 C C . PRO A 1 150 ? 4.711 4.481 7.487 1.00 82.19 150 PRO A C 1
ATOM 1205 O O . PRO A 1 150 ? 4.216 4.681 8.591 1.00 82.19 150 PRO A O 1
ATOM 1208 N N . VAL A 1 151 ? 5.907 4.963 7.151 1.00 82.19 151 VAL A N 1
ATOM 1209 C CA . VAL A 1 151 ? 6.808 5.645 8.100 1.00 82.19 151 VAL A CA 1
ATOM 1210 C C . VAL A 1 151 ? 6.482 7.127 8.249 1.00 82.19 151 VAL A C 1
ATOM 1212 O O . VAL A 1 151 ? 6.695 7.716 9.302 1.00 82.19 151 VAL A O 1
ATOM 1215 N N . THR A 1 152 ? 5.994 7.763 7.186 1.00 83.94 152 THR A N 1
ATOM 1216 C CA . THR A 1 152 ? 5.596 9.171 7.223 1.00 83.94 152 THR A CA 1
ATOM 1217 C C . THR A 1 152 ? 4.540 9.475 6.171 1.00 83.94 152 THR A C 1
ATOM 1219 O O . THR A 1 152 ? 4.318 8.680 5.248 1.00 83.94 152 THR A O 1
ATOM 1222 N N . LEU A 1 153 ? 3.914 10.645 6.306 1.00 84.56 153 LEU A N 1
ATOM 1223 C CA . LEU A 1 153 ? 3.038 11.217 5.301 1.00 84.56 153 LEU A CA 1
ATOM 1224 C C . LEU A 1 153 ? 3.734 12.353 4.572 1.00 84.56 153 LEU A C 1
ATOM 1226 O O . LEU A 1 153 ? 4.211 13.322 5.165 1.00 84.56 153 LEU A O 1
ATOM 1230 N N . MET A 1 154 ? 3.705 12.252 3.257 1.00 86.00 154 MET A N 1
ATOM 1231 C CA . MET A 1 154 ? 4.140 13.293 2.352 1.00 86.00 154 MET A CA 1
ATOM 1232 C C . MET A 1 154 ? 2.970 13.712 1.479 1.00 86.00 154 MET A C 1
ATOM 1234 O O . MET A 1 154 ? 1.956 13.020 1.378 1.00 86.00 154 MET A O 1
ATOM 1238 N N . TYR A 1 155 ? 3.126 14.832 0.801 1.00 85.88 155 TYR A N 1
ATOM 1239 C CA . TYR A 1 155 ? 2.188 15.258 -0.210 1.00 85.88 155 TYR A CA 1
ATOM 1240 C C . TYR A 1 155 ? 2.898 15.774 -1.447 1.00 85.88 155 TYR A C 1
ATOM 1242 O O . TYR A 1 155 ? 4.024 16.276 -1.390 1.00 85.88 155 TYR A O 1
ATOM 1250 N N . LEU A 1 156 ? 2.214 15.630 -2.572 1.00 83.00 156 LEU A N 1
ATOM 1251 C CA . LEU A 1 156 ? 2.634 16.155 -3.856 1.00 83.00 156 LEU A CA 1
ATOM 1252 C C . LEU A 1 156 ? 2.312 17.646 -3.925 1.00 83.00 156 LEU A C 1
ATOM 1254 O O . LEU A 1 156 ? 1.155 18.043 -3.804 1.00 83.00 156 LEU A O 1
ATOM 1258 N N . GLN A 1 157 ? 3.329 18.472 -4.179 1.00 78.56 157 GLN A N 1
ATOM 1259 C CA . GLN A 1 157 ? 3.132 19.918 -4.357 1.00 78.56 157 GLN A CA 1
ATOM 1260 C C . GLN A 1 157 ? 2.326 20.259 -5.623 1.00 78.56 157 GLN A C 1
ATOM 1262 O O . GLN A 1 157 ? 1.786 21.356 -5.752 1.00 78.56 157 GLN A O 1
ATOM 1267 N N . LYS A 1 158 ? 2.265 19.329 -6.584 1.00 77.25 158 LYS A N 1
ATOM 1268 C CA . LYS A 1 158 ? 1.483 19.421 -7.823 1.00 77.25 158 LYS A CA 1
ATOM 1269 C C . LYS A 1 158 ? 0.888 18.052 -8.150 1.00 77.25 158 LYS A C 1
ATOM 1271 O O . LYS A 1 158 ? 1.539 17.053 -7.860 1.00 77.25 158 LYS A O 1
ATOM 1276 N N . PRO A 1 159 ? -0.272 17.968 -8.824 1.00 77.88 159 PRO A N 1
ATOM 1277 C CA . PRO A 1 159 ? -0.840 16.686 -9.242 1.00 77.88 159 PRO A CA 1
ATOM 1278 C C . PRO A 1 159 ? 0.163 15.835 -10.031 1.00 77.88 159 PRO A C 1
ATOM 1280 O O . PRO A 1 159 ? 0.861 16.358 -10.910 1.00 77.88 159 PRO A O 1
ATOM 1283 N N . LEU A 1 160 ? 0.191 14.515 -9.805 1.00 77.62 160 LEU A N 1
ATOM 1284 C CA . LEU A 1 160 ? 1.159 13.618 -10.451 1.00 77.62 160 LEU A CA 1
ATOM 1285 C C . LEU A 1 160 ? 1.111 13.709 -11.981 1.00 77.62 160 LEU A C 1
ATOM 1287 O O . LEU A 1 160 ? 2.140 13.664 -12.652 1.00 77.62 160 LEU A O 1
ATOM 1291 N N . LYS A 1 161 ? -0.080 13.912 -12.555 1.00 76.81 161 LYS A N 1
ATOM 1292 C CA . LYS A 1 161 ? -0.258 14.102 -14.006 1.00 76.81 161 LYS A CA 1
ATOM 1293 C C . LYS A 1 161 ? 0.526 15.300 -14.551 1.00 76.81 161 LYS A C 1
ATOM 1295 O O . LYS A 1 161 ? 0.993 15.234 -15.686 1.00 76.81 161 LYS A O 1
ATOM 1300 N N . GLN A 1 162 ? 0.660 16.375 -13.773 1.00 76.81 162 GLN A N 1
ATOM 1301 C CA . GLN A 1 162 ? 1.439 17.553 -14.163 1.00 76.81 162 GLN A CA 1
ATOM 1302 C C . GLN A 1 162 ? 2.938 17.262 -14.066 1.00 76.81 162 GLN A C 1
ATOM 1304 O O . GLN A 1 162 ? 3.666 17.519 -15.018 1.00 76.81 162 GLN A O 1
ATOM 1309 N N . ILE A 1 163 ? 3.378 16.604 -12.992 1.00 76.19 163 ILE A N 1
ATOM 1310 C CA . ILE A 1 163 ? 4.777 16.174 -12.827 1.00 76.19 163 ILE A CA 1
ATOM 1311 C C . ILE A 1 163 ? 5.199 15.242 -13.980 1.00 76.19 163 ILE A C 1
ATOM 1313 O O . ILE A 1 163 ? 6.244 15.424 -14.603 1.00 76.19 163 ILE A O 1
ATOM 1317 N N . LEU A 1 164 ? 4.340 14.289 -14.357 1.00 75.25 164 LEU A N 1
ATOM 1318 C CA . LEU A 1 164 ? 4.550 13.399 -15.505 1.00 75.25 164 LEU A CA 1
ATOM 1319 C C . LEU A 1 164 ? 4.426 14.101 -16.872 1.00 75.25 164 LEU A C 1
ATOM 1321 O O . LEU A 1 164 ? 4.838 13.548 -17.896 1.00 75.25 164 LEU A O 1
ATOM 1325 N N . ALA A 1 165 ? 3.822 15.287 -16.940 1.00 73.44 165 ALA A N 1
ATOM 1326 C CA . ALA A 1 165 ? 3.834 16.098 -18.152 1.00 73.44 165 ALA A CA 1
ATOM 1327 C C . ALA A 1 165 ? 5.171 16.839 -18.299 1.00 73.44 165 ALA A C 1
ATOM 1329 O O . ALA A 1 165 ? 5.669 16.960 -19.419 1.00 73.44 165 ALA A O 1
ATOM 1330 N N . ASP A 1 166 ? 5.791 17.236 -17.191 1.00 66.50 166 ASP A N 1
ATOM 1331 C CA . ASP A 1 166 ? 7.096 17.901 -17.186 1.00 66.50 166 ASP A CA 1
ATOM 1332 C C . ASP A 1 166 ? 8.242 16.937 -17.563 1.00 66.50 166 ASP A C 1
ATOM 1334 O O . ASP A 1 166 ? 9.248 17.353 -18.140 1.00 66.50 166 ASP A O 1
ATOM 1338 N N . THR A 1 167 ? 8.073 15.621 -17.364 1.00 63.47 167 THR A N 1
ATOM 1339 C CA . THR A 1 167 ? 9.049 14.589 -17.791 1.00 63.47 167 THR A CA 1
ATOM 1340 C C . THR A 1 167 ? 9.158 14.393 -19.303 1.00 63.47 167 THR A C 1
ATOM 1342 O O . THR A 1 167 ? 10.032 13.652 -19.761 1.00 63.47 167 THR A O 1
ATOM 1345 N N . ARG A 1 168 ? 8.298 15.038 -20.108 1.00 58.62 168 ARG A N 1
ATOM 1346 C CA . ARG A 1 168 ? 8.125 14.777 -21.553 1.00 58.62 168 ARG A CA 1
ATOM 1347 C C . ARG A 1 168 ? 9.412 14.748 -22.384 1.00 58.62 168 ARG A C 1
ATOM 1349 O O . ARG A 1 168 ? 9.419 14.047 -23.392 1.00 58.62 168 ARG A O 1
ATOM 1356 N N . ASN A 1 169 ? 10.483 15.416 -21.950 1.00 57.94 169 ASN A N 1
ATOM 1357 C CA . ASN A 1 169 ? 11.725 15.548 -22.718 1.00 57.94 169 ASN A CA 1
ATOM 1358 C C . ASN A 1 169 ? 12.962 14.869 -22.100 1.00 57.94 169 ASN A C 1
ATOM 1360 O O . ASN A 1 169 ? 14.050 15.001 -22.662 1.00 57.94 169 ASN A O 1
ATOM 1364 N N . HIS A 1 170 ? 12.856 14.191 -20.949 1.00 64.06 170 HIS A N 1
ATOM 1365 C CA . HIS A 1 170 ? 14.052 13.840 -20.160 1.00 64.06 170 HIS A CA 1
ATOM 1366 C C . HIS A 1 170 ? 14.206 12.369 -19.756 1.00 64.06 170 HIS A C 1
ATOM 1368 O O . HIS A 1 170 ? 15.303 12.002 -19.347 1.00 64.06 170 HIS A O 1
ATOM 1374 N N . GLY A 1 171 ? 13.182 11.527 -19.923 1.00 73.00 171 GLY A N 1
ATOM 1375 C CA . GLY A 1 171 ? 13.258 10.106 -19.567 1.00 73.00 171 GLY A CA 1
ATOM 1376 C C . GLY A 1 171 ? 11.985 9.592 -18.903 1.00 73.00 171 GLY A C 1
ATOM 1377 O O . GLY A 1 171 ? 10.965 10.286 -18.878 1.00 73.00 171 GLY A O 1
ATOM 1378 N N . LEU A 1 172 ? 12.055 8.375 -18.355 1.00 75.50 172 LEU A N 1
ATOM 1379 C CA . LEU A 1 172 ? 11.039 7.844 -17.429 1.00 75.50 172 LEU A CA 1
ATOM 1380 C C . LEU A 1 172 ? 11.288 8.230 -15.965 1.00 75.50 172 LEU A C 1
ATOM 1382 O O . LEU A 1 172 ? 10.378 8.103 -15.147 1.00 75.50 172 LEU A O 1
ATOM 1386 N N . ALA A 1 173 ? 12.481 8.744 -15.662 1.00 73.69 173 ALA A N 1
ATOM 1387 C CA . ALA A 1 173 ? 12.850 9.282 -14.362 1.00 73.69 173 ALA A CA 1
ATOM 1388 C C . ALA A 1 173 ? 13.057 10.804 -14.432 1.00 73.69 173 ALA A C 1
ATOM 1390 O O . ALA A 1 173 ? 13.490 11.344 -15.456 1.00 73.69 173 ALA A O 1
ATOM 1391 N N . VAL A 1 174 ? 12.767 11.508 -13.336 1.00 72.44 174 VAL A N 1
ATOM 1392 C CA . VAL A 1 174 ? 13.124 12.928 -13.171 1.00 72.44 174 VAL A CA 1
ATOM 1393 C C . VAL A 1 174 ? 14.468 13.005 -12.468 1.00 72.44 174 VAL A C 1
ATOM 1395 O O . VAL A 1 174 ? 14.602 12.513 -11.354 1.00 72.44 174 VAL A O 1
ATOM 1398 N N . ALA A 1 175 ? 15.458 13.657 -13.076 1.00 69.06 175 ALA A N 1
ATOM 1399 C CA . ALA A 1 175 ? 16.740 13.884 -12.412 1.00 69.06 175 ALA A CA 1
ATOM 1400 C C . ALA A 1 175 ? 16.542 14.668 -11.101 1.00 69.06 175 ALA A C 1
ATOM 1402 O O . ALA A 1 175 ? 15.930 15.741 -11.114 1.00 69.06 175 ALA A O 1
ATOM 1403 N N . TRP A 1 176 ? 17.103 14.162 -9.997 1.00 63.22 176 TRP A N 1
ATOM 1404 C CA . TRP A 1 176 ? 16.902 14.702 -8.643 1.00 63.22 176 TRP A CA 1
ATOM 1405 C C . TRP A 1 176 ? 17.183 16.214 -8.561 1.00 63.22 176 TRP A C 1
ATOM 1407 O O . TRP A 1 176 ? 16.395 16.979 -8.011 1.00 63.22 176 TRP A O 1
ATOM 1417 N N . ALA A 1 177 ? 18.257 16.671 -9.214 1.00 51.03 177 ALA A N 1
ATOM 1418 C CA . ALA A 1 177 ? 18.682 18.073 -9.228 1.00 51.03 177 ALA A CA 1
ATOM 1419 C C . ALA A 1 177 ? 17.691 19.051 -9.892 1.00 51.03 177 ALA A C 1
ATOM 1421 O O . ALA A 1 177 ? 17.788 20.255 -9.667 1.00 51.03 177 ALA A O 1
ATOM 1422 N N . LYS A 1 178 ? 16.755 18.576 -10.726 1.00 57.53 178 LYS A N 1
ATOM 1423 C CA . LYS A 1 178 ? 15.833 19.454 -11.467 1.00 57.53 178 LYS A CA 1
ATOM 1424 C C . LYS A 1 178 ? 14.543 19.762 -10.707 1.00 57.53 178 LYS A C 1
ATOM 1426 O O . LYS A 1 178 ? 13.928 20.784 -10.993 1.00 57.53 178 LYS A O 1
ATOM 1431 N N . GLN A 1 179 ? 14.119 18.900 -9.781 1.00 61.88 179 GLN A N 1
ATOM 1432 C CA . GLN A 1 179 ? 12.854 19.056 -9.048 1.00 61.88 179 GLN A CA 1
ATOM 1433 C C . GLN A 1 179 ? 12.922 18.474 -7.618 1.00 61.88 179 GLN A C 1
ATOM 1435 O O . GLN A 1 179 ? 12.137 17.584 -7.276 1.00 61.88 179 GLN A O 1
ATOM 1440 N N . PRO A 1 180 ? 13.816 18.977 -6.742 1.00 54.50 180 PRO A N 1
ATOM 1441 C CA . PRO A 1 180 ? 13.920 18.489 -5.362 1.00 54.50 180 PRO A CA 1
ATOM 1442 C C . PRO A 1 180 ? 12.643 18.732 -4.534 1.00 54.50 180 PRO A C 1
ATOM 1444 O O . PRO A 1 180 ? 12.424 18.062 -3.534 1.00 54.50 180 PRO A O 1
ATOM 1447 N N . GLN A 1 181 ? 11.768 19.648 -4.968 1.00 62.75 181 GLN A N 1
ATOM 1448 C CA . GLN A 1 181 ? 10.536 20.044 -4.270 1.00 62.75 181 GLN A CA 1
ATOM 1449 C C . GLN A 1 181 ? 9.279 19.300 -4.761 1.00 62.75 181 GLN A C 1
ATOM 1451 O O . GLN A 1 181 ? 8.168 19.792 -4.639 1.00 62.75 181 GLN A O 1
ATOM 1456 N N . THR A 1 182 ? 9.414 18.112 -5.353 1.00 71.56 182 THR A N 1
ATOM 1457 C CA . THR A 1 182 ? 8.238 17.373 -5.861 1.00 71.56 182 THR A CA 1
ATOM 1458 C C . THR A 1 182 ? 7.321 16.889 -4.729 1.00 71.56 182 THR A C 1
ATOM 1460 O O . THR A 1 182 ? 6.098 16.862 -4.879 1.00 71.56 182 THR A O 1
ATOM 1463 N N . LEU A 1 183 ? 7.916 16.540 -3.585 1.00 78.56 183 LEU A N 1
ATOM 1464 C CA . LEU A 1 183 ? 7.215 16.137 -2.372 1.00 78.56 183 LEU A CA 1
ATOM 1465 C C . LEU A 1 183 ? 7.564 17.050 -1.212 1.00 78.56 183 LEU A C 1
ATOM 1467 O O . LEU A 1 183 ? 8.668 17.585 -1.119 1.00 78.56 183 LEU A O 1
ATOM 1471 N N . THR A 1 184 ? 6.632 17.184 -0.284 1.00 78.94 184 THR A N 1
ATOM 1472 C CA . THR A 1 184 ? 6.870 17.848 0.995 1.00 78.94 184 THR A CA 1
ATOM 1473 C C . THR A 1 184 ? 6.238 17.032 2.104 1.00 78.94 184 THR A C 1
ATOM 1475 O O . THR A 1 184 ? 5.283 16.290 1.880 1.00 78.94 184 THR A O 1
ATOM 1478 N N . LEU A 1 185 ? 6.832 17.099 3.290 1.00 81.06 185 LEU A N 1
ATOM 1479 C CA . LEU A 1 185 ? 6.292 16.434 4.464 1.00 81.06 185 LEU A CA 1
ATOM 1480 C C . LEU A 1 185 ? 4.976 17.112 4.863 1.00 81.06 185 LEU A C 1
ATOM 1482 O O . LEU A 1 185 ? 4.860 18.332 4.765 1.00 81.06 185 LEU A O 1
ATOM 1486 N N . VAL A 1 186 ? 3.985 16.332 5.288 1.00 77.06 186 VAL A N 1
ATOM 1487 C CA . VAL A 1 186 ? 2.739 16.895 5.822 1.00 77.06 186 VAL A CA 1
ATOM 1488 C C . VAL A 1 186 ? 3.014 17.402 7.241 1.00 77.06 186 VAL A C 1
ATOM 1490 O O . VAL A 1 186 ? 3.019 16.621 8.199 1.00 77.06 186 VAL A O 1
ATOM 1493 N N . ASP A 1 187 ? 3.293 18.699 7.355 1.00 78.50 187 ASP A N 1
ATOM 1494 C CA . ASP A 1 187 ? 3.643 19.406 8.590 1.00 78.50 187 ASP A CA 1
ATOM 1495 C C . ASP A 1 187 ? 2.408 19.947 9.339 1.00 78.50 187 ASP A C 1
ATOM 1497 O O . ASP A 1 187 ? 1.280 19.864 8.851 1.00 78.50 187 ASP A O 1
ATOM 1501 N N . ALA A 1 188 ? 2.604 20.468 10.557 1.00 71.69 188 ALA A N 1
ATOM 1502 C CA . ALA A 1 188 ? 1.507 20.943 11.409 1.00 71.69 188 ALA A CA 1
ATOM 1503 C C . ALA A 1 188 ? 0.615 22.014 10.735 1.00 71.69 188 ALA A C 1
ATOM 1505 O O . ALA A 1 188 ? -0.600 21.826 10.723 1.00 71.69 188 ALA A O 1
ATOM 1506 N N . PRO A 1 189 ? 1.158 23.059 10.073 1.00 74.81 189 PRO A N 1
ATOM 1507 C CA . PRO A 1 189 ? 0.337 24.048 9.371 1.00 74.81 189 PRO A CA 1
ATOM 1508 C C . PRO A 1 189 ? -0.561 23.441 8.287 1.00 74.81 189 PRO A C 1
ATOM 1510 O O . PRO A 1 189 ? -1.721 23.837 8.132 1.00 74.81 189 PRO A O 1
ATOM 1513 N N . MET A 1 190 ? -0.049 22.465 7.532 1.00 72.44 190 MET A N 1
ATOM 1514 C CA . MET A 1 190 ? -0.841 21.790 6.511 1.00 72.44 190 MET A CA 1
ATOM 1515 C C . MET A 1 190 ? -1.910 20.882 7.124 1.00 72.44 190 MET A C 1
ATOM 1517 O O . MET A 1 190 ? -3.037 20.835 6.620 1.00 72.44 190 MET A O 1
ATOM 1521 N N . ARG A 1 191 ? -1.576 20.188 8.220 1.00 72.12 191 ARG A N 1
ATOM 1522 C CA . ARG A 1 191 ? -2.535 19.368 8.974 1.00 72.12 191 ARG A CA 1
ATOM 1523 C C . ARG A 1 191 ? -3.682 20.211 9.496 1.00 72.12 191 ARG A C 1
ATOM 1525 O O . ARG A 1 191 ? -4.821 19.803 9.320 1.00 72.12 191 ARG A O 1
ATOM 1532 N N . ASP A 1 192 ? -3.399 21.388 10.042 1.00 74.81 192 ASP A N 1
ATOM 1533 C CA . ASP A 1 192 ? -4.424 22.294 10.562 1.00 74.81 192 ASP A CA 1
ATOM 1534 C C . ASP A 1 192 ? -5.325 22.823 9.441 1.00 74.81 192 ASP A C 1
ATOM 1536 O O . ASP A 1 192 ? -6.550 22.845 9.569 1.00 74.81 192 ASP A O 1
ATOM 1540 N N . THR A 1 193 ? -4.729 23.180 8.299 1.00 80.56 193 THR A N 1
ATOM 1541 C CA . THR A 1 193 ? -5.460 23.715 7.138 1.00 80.56 193 THR A CA 1
ATOM 1542 C C . THR A 1 193 ? -6.402 22.678 6.517 1.00 80.56 193 THR A C 1
ATOM 1544 O O . THR A 1 193 ? -7.502 23.018 6.084 1.00 80.56 193 THR A O 1
ATOM 1547 N N . HIS A 1 194 ? -5.992 21.406 6.482 1.00 75.06 194 HIS A N 1
ATOM 1548 C CA . HIS A 1 194 ? -6.724 20.321 5.819 1.00 75.06 194 HIS A CA 1
ATOM 1549 C C . HIS A 1 194 ? -7.195 19.224 6.783 1.00 75.06 194 HIS A C 1
ATOM 1551 O O . HIS A 1 194 ? -7.415 18.087 6.364 1.00 75.06 194 HIS A O 1
ATOM 1557 N N . ALA A 1 195 ? -7.369 19.543 8.069 1.00 73.56 195 ALA A N 1
ATOM 1558 C CA . ALA A 1 195 ? -7.616 18.558 9.124 1.00 73.56 195 ALA A CA 1
ATOM 1559 C C . ALA A 1 195 ? -8.824 17.654 8.834 1.00 73.56 195 ALA A C 1
ATOM 1561 O O . ALA A 1 195 ? -8.757 16.437 9.018 1.00 73.56 195 ALA A O 1
ATOM 1562 N N . ALA A 1 196 ? -9.921 18.237 8.341 1.00 71.88 196 ALA A N 1
ATOM 1563 C CA . ALA A 1 196 ? -11.136 17.500 8.010 1.00 71.88 196 ALA A CA 1
ATOM 1564 C C . ALA A 1 196 ? -10.916 16.522 6.843 1.00 71.88 196 ALA A C 1
ATOM 1566 O O . ALA A 1 196 ? -11.244 15.341 6.960 1.00 71.88 196 ALA A O 1
ATOM 1567 N N . ASP A 1 197 ? -10.306 16.990 5.751 1.00 76.19 197 ASP A N 1
ATOM 1568 C CA . ASP A 1 197 ? -10.033 16.175 4.563 1.00 76.19 197 ASP A CA 1
ATOM 1569 C C . ASP A 1 197 ? -9.038 15.049 4.867 1.00 76.19 197 ASP A C 1
ATOM 1571 O O . ASP A 1 197 ? -9.240 13.902 4.462 1.00 76.19 197 ASP A O 1
ATOM 1575 N N . LEU A 1 198 ? -7.989 15.362 5.634 1.00 75.38 198 LEU A N 1
ATOM 1576 C CA . LEU A 1 198 ? -7.003 14.395 6.104 1.00 75.38 198 LEU A CA 1
ATOM 1577 C C . LEU A 1 198 ? -7.639 13.341 7.003 1.00 75.38 198 LEU A C 1
ATOM 1579 O O . LEU A 1 198 ? -7.408 12.156 6.793 1.00 75.38 198 LEU A O 1
ATOM 1583 N N . SER A 1 199 ? -8.470 13.744 7.964 1.00 74.50 199 SER A N 1
ATOM 1584 C CA . SER A 1 199 ? -9.170 12.813 8.854 1.00 74.50 199 SER A CA 1
ATOM 1585 C C . SER A 1 199 ? -10.066 11.846 8.072 1.00 74.50 199 SER A C 1
ATOM 1587 O O . SER A 1 199 ? -9.995 10.630 8.268 1.00 74.50 199 SER A O 1
ATOM 1589 N N . VAL A 1 200 ? -10.842 12.357 7.109 1.00 73.31 200 VAL A N 1
ATOM 1590 C CA . VAL A 1 200 ? -11.688 11.532 6.229 1.00 73.31 200 VAL A CA 1
ATOM 1591 C C . VAL A 1 200 ? -10.845 10.576 5.384 1.00 73.31 200 VAL A C 1
ATOM 1593 O O . VAL A 1 200 ? -11.199 9.403 5.233 1.00 73.31 200 VAL A O 1
ATOM 1596 N N . TRP A 1 201 ? -9.729 11.054 4.836 1.00 76.81 201 TRP A N 1
ATOM 1597 C CA . TRP A 1 201 ? -8.836 10.227 4.036 1.00 76.81 201 TRP A CA 1
ATOM 1598 C C . TRP A 1 201 ? -8.157 9.138 4.878 1.00 76.81 201 TRP A C 1
ATOM 1600 O O . TRP A 1 201 ? -8.164 7.980 4.468 1.00 76.81 201 TRP A O 1
ATOM 1610 N N . MET A 1 202 ? -7.647 9.462 6.074 1.00 74.75 202 MET A N 1
ATOM 1611 C CA . MET A 1 202 ? -7.038 8.484 6.990 1.00 74.75 202 MET A CA 1
ATOM 1612 C C . MET A 1 202 ? -8.043 7.417 7.400 1.00 74.75 202 MET A C 1
ATOM 1614 O O . MET A 1 202 ? -7.724 6.230 7.369 1.00 74.75 202 MET A O 1
ATOM 1618 N N . ALA A 1 203 ? -9.273 7.819 7.728 1.00 68.25 203 ALA A N 1
ATOM 1619 C CA . ALA A 1 203 ? -10.341 6.880 8.038 1.00 68.25 203 ALA A CA 1
ATOM 1620 C C . ALA A 1 203 ? -10.607 5.933 6.857 1.00 68.25 203 ALA A C 1
ATOM 1622 O O . ALA A 1 203 ? -10.692 4.722 7.050 1.00 68.25 203 ALA A O 1
ATOM 1623 N N . TRP A 1 204 ? -10.672 6.450 5.625 1.00 77.19 204 TRP A N 1
ATOM 1624 C CA . TRP A 1 204 ? -10.811 5.616 4.429 1.00 77.19 204 TRP A CA 1
ATOM 1625 C C . TRP A 1 204 ? -9.614 4.679 4.226 1.00 77.19 204 TRP A C 1
ATOM 1627 O O . TRP A 1 204 ? -9.811 3.499 3.944 1.00 77.19 204 TRP A O 1
ATOM 1637 N N . ALA A 1 205 ? -8.388 5.177 4.385 1.00 74.56 205 ALA A N 1
ATOM 1638 C CA . ALA A 1 205 ? -7.164 4.410 4.183 1.00 74.56 205 ALA A CA 1
ATOM 1639 C C . ALA A 1 205 ? -7.064 3.249 5.182 1.00 74.56 205 ALA A C 1
ATOM 1641 O O . ALA A 1 205 ? -6.821 2.110 4.787 1.00 74.56 205 ALA A O 1
ATOM 1642 N N . ARG A 1 206 ? -7.368 3.498 6.458 1.00 69.06 206 ARG A N 1
ATOM 1643 C CA . ARG A 1 206 ? -7.487 2.450 7.482 1.00 69.06 206 ARG A CA 1
ATOM 1644 C C . ARG A 1 206 ? -8.568 1.435 7.107 1.00 69.06 206 ARG A C 1
ATOM 1646 O O . ARG A 1 206 ? -8.299 0.240 7.062 1.00 69.06 206 ARG A O 1
ATOM 1653 N N . GLN A 1 207 ? -9.763 1.901 6.738 1.00 62.12 207 GLN A N 1
ATOM 1654 C CA . GLN A 1 207 ? -10.911 1.031 6.451 1.00 62.12 207 GLN A CA 1
ATOM 1655 C C . GLN A 1 207 ? -10.754 0.172 5.195 1.00 62.12 207 GLN A C 1
ATOM 1657 O O . GLN A 1 207 ? -11.189 -0.977 5.172 1.00 62.12 207 GLN A O 1
ATOM 1662 N N . LYS A 1 208 ? -10.220 0.742 4.113 1.00 72.00 208 LYS A N 1
ATOM 1663 C CA . LYS A 1 208 ? -10.176 0.090 2.798 1.00 72.00 208 LYS A CA 1
ATOM 1664 C C . LYS A 1 208 ? -8.846 -0.576 2.502 1.00 72.00 208 LYS A C 1
ATOM 1666 O O . LYS A 1 208 ? -8.826 -1.510 1.708 1.00 72.00 208 LYS A O 1
ATOM 1671 N N . LEU A 1 209 ? -7.762 -0.116 3.121 1.00 74.50 209 LEU A N 1
ATOM 1672 C CA . LEU A 1 209 ? -6.407 -0.587 2.833 1.00 74.50 209 LEU A CA 1
ATOM 1673 C C . LEU A 1 209 ? -5.769 -1.321 4.020 1.00 74.50 209 LEU A C 1
ATOM 1675 O O . LEU A 1 209 ? -4.713 -1.931 3.852 1.00 74.50 209 LEU A O 1
ATOM 1679 N N . ALA A 1 210 ? -6.414 -1.296 5.194 1.00 72.19 210 ALA A N 1
ATOM 1680 C CA . ALA A 1 210 ? -5.876 -1.784 6.466 1.00 72.19 210 ALA A CA 1
ATOM 1681 C C . ALA A 1 210 ? -4.450 -1.264 6.721 1.00 72.19 210 ALA A C 1
ATOM 1683 O O . ALA A 1 210 ? -3.531 -2.023 7.022 1.00 72.19 210 ALA A O 1
ATOM 1684 N N . LEU A 1 211 ? -4.275 0.043 6.508 1.00 73.38 211 LEU A N 1
ATOM 1685 C CA . LEU A 1 211 ? -3.036 0.749 6.807 1.00 73.38 211 LEU A CA 1
ATOM 1686 C C . LEU A 1 211 ? -2.968 1.093 8.294 1.00 73.38 211 LEU A C 1
ATOM 1688 O O . LEU A 1 211 ? -3.888 1.715 8.825 1.00 73.38 211 LEU A O 1
ATOM 1692 N N . ASP A 1 212 ? -1.854 0.743 8.927 1.00 69.56 212 ASP A N 1
ATOM 1693 C CA . ASP A 1 212 ? -1.484 1.218 10.253 1.00 69.56 212 ASP A CA 1
ATOM 1694 C C . ASP A 1 212 ? -0.870 2.617 10.127 1.00 69.56 212 ASP A C 1
ATOM 1696 O O . ASP A 1 212 ? 0.258 2.790 9.668 1.00 69.56 212 ASP A O 1
ATOM 1700 N N . THR A 1 213 ? -1.645 3.636 10.493 1.00 65.06 213 THR A N 1
ATOM 1701 C CA . THR A 1 213 ? -1.202 5.039 10.444 1.00 65.06 213 THR A CA 1
ATOM 1702 C C . THR A 1 213 ? -0.823 5.590 11.820 1.00 65.06 213 THR A C 1
ATOM 1704 O O . THR A 1 213 ? -0.693 6.806 11.953 1.00 65.06 213 THR A O 1
ATOM 1707 N N . SER A 1 214 ? -0.699 4.727 12.836 1.00 58.91 214 SER A N 1
ATOM 1708 C CA . SER A 1 214 ? -0.459 5.125 14.230 1.00 58.91 214 SER A CA 1
ATOM 1709 C C . SER A 1 214 ? 0.792 5.994 14.388 1.00 58.91 214 SER A C 1
ATOM 1711 O O . SER A 1 214 ? 0.739 7.016 15.064 1.00 58.91 214 SER A O 1
ATOM 1713 N N . ASP A 1 215 ? 1.869 5.655 13.676 1.00 56.38 215 ASP A N 1
ATOM 1714 C CA . ASP A 1 215 ? 3.134 6.403 13.700 1.00 56.38 215 ASP A CA 1
ATOM 1715 C C . ASP A 1 215 ? 3.069 7.751 12.954 1.00 56.38 215 ASP A C 1
ATOM 1717 O O . ASP A 1 215 ? 3.945 8.596 13.124 1.00 56.38 215 ASP A O 1
ATOM 1721 N N . ILE A 1 216 ? 2.065 7.960 12.093 1.00 60.28 216 ILE A N 1
ATOM 1722 C CA . ILE A 1 216 ? 1.975 9.150 11.231 1.00 60.28 216 ILE A CA 1
ATOM 1723 C C . ILE A 1 216 ? 0.932 10.148 11.724 1.00 60.28 216 ILE A C 1
ATOM 1725 O O . ILE A 1 216 ? 1.033 11.359 11.472 1.00 60.28 216 ILE A O 1
ATOM 1729 N N . SER A 1 217 ? -0.087 9.656 12.425 1.00 51.31 217 SER A N 1
ATOM 1730 C CA . SER A 1 217 ? -0.985 10.542 13.127 1.00 51.31 217 SER A CA 1
ATOM 1731 C C . SER A 1 217 ? -0.241 11.137 14.318 1.00 51.31 217 SER A C 1
ATOM 1733 O O . SER A 1 217 ? -0.263 10.573 15.405 1.00 51.31 217 SER A O 1
ATOM 1735 N N . ASP A 1 218 ? 0.246 12.369 14.161 1.00 43.44 218 ASP A N 1
ATOM 1736 C CA . ASP A 1 218 ? 0.271 13.316 15.283 1.00 43.44 218 ASP A CA 1
ATOM 1737 C C . ASP A 1 218 ? -1.182 13.727 15.582 1.00 43.44 218 ASP A C 1
ATOM 1739 O O . ASP A 1 218 ? -1.504 14.907 15.719 1.00 43.44 218 ASP A O 1
ATOM 1743 N N . GLN A 1 219 ? -2.110 12.760 15.625 1.00 39.22 219 GLN A N 1
ATOM 1744 C CA . GLN A 1 219 ? -3.315 12.948 16.398 1.00 39.22 219 GLN A CA 1
ATOM 1745 C C . GLN A 1 219 ? -2.783 13.151 17.798 1.00 39.22 219 GLN A C 1
ATOM 1747 O O . GLN A 1 219 ? -2.345 12.199 18.438 1.00 39.22 219 GLN A O 1
ATOM 1752 N N . ILE A 1 220 ? -2.733 14.432 18.168 1.00 33.47 220 ILE A N 1
ATOM 1753 C CA . ILE A 1 220 ? -2.756 14.963 19.516 1.00 33.47 220 ILE A CA 1
ATOM 1754 C C . ILE A 1 220 ? -3.227 13.828 20.405 1.00 33.47 220 ILE A C 1
ATOM 1756 O O . ILE A 1 220 ? -4.415 13.491 20.421 1.00 33.47 220 ILE A O 1
ATOM 1760 N N . TYR A 1 221 ? -2.267 13.195 21.079 1.00 28.16 221 TYR A N 1
ATOM 1761 C CA . TYR A 1 221 ? -2.563 12.499 22.307 1.00 28.16 221 TYR A CA 1
ATOM 1762 C C . TYR A 1 221 ? -3.567 13.399 23.035 1.00 28.16 221 TYR A C 1
ATOM 1764 O O . TYR A 1 221 ? -3.228 14.569 23.255 1.00 28.16 221 TYR A O 1
ATOM 1772 N N . PRO A 1 222 ? -4.788 12.953 23.398 1.00 27.59 222 PRO A N 1
ATOM 1773 C CA . PRO A 1 222 ? -5.413 13.604 24.540 1.00 27.59 222 PRO A CA 1
ATOM 1774 C C . PRO A 1 222 ? -4.315 13.598 25.610 1.00 27.59 222 PRO A C 1
ATOM 1776 O O . PRO A 1 222 ? -3.703 12.541 25.783 1.00 27.59 222 PRO A O 1
ATOM 1779 N N . PRO A 1 223 ? -3.945 14.771 26.153 1.00 25.33 223 PRO A N 1
ATOM 1780 C CA . PRO A 1 223 ? -2.634 15.022 26.741 1.00 25.33 223 PRO A CA 1
ATOM 1781 C C . PRO A 1 223 ? -2.222 13.827 27.589 1.00 25.33 223 PRO A C 1
ATOM 1783 O O . PRO A 1 223 ? -2.858 13.554 28.605 1.00 25.33 223 PRO A O 1
ATOM 1786 N N . MET A 1 224 ? -1.221 13.067 27.129 1.00 26.30 224 MET A N 1
ATOM 1787 C CA . MET A 1 224 ? -0.636 12.050 27.985 1.00 26.30 224 MET A CA 1
ATOM 1788 C C . MET A 1 224 ? 0.142 12.811 29.040 1.00 26.30 224 MET A C 1
ATOM 1790 O O . MET A 1 224 ? 1.233 13.316 28.788 1.00 26.30 224 MET A O 1
ATOM 1794 N N . THR A 1 225 ? -0.445 12.912 30.226 1.00 31.84 225 THR A N 1
ATOM 1795 C CA . THR A 1 225 ? 0.350 12.780 31.438 1.00 31.84 225 THR A CA 1
ATOM 1796 C C . THR A 1 225 ? 1.165 11.502 31.297 1.00 31.84 225 THR A C 1
ATOM 1798 O O . THR A 1 225 ? 0.616 10.450 30.969 1.00 31.84 225 THR A O 1
ATOM 1801 N N . GLU A 1 226 ? 2.476 11.652 31.449 1.00 29.20 226 GLU A N 1
ATOM 1802 C CA . GLU A 1 226 ? 3.482 10.597 31.417 1.00 29.20 226 GLU A CA 1
ATOM 1803 C C . GLU A 1 226 ? 2.942 9.311 32.056 1.00 29.20 226 GLU A C 1
ATOM 1805 O O . GLU A 1 226 ? 2.623 9.277 33.243 1.00 29.20 226 GLU A O 1
ATOM 1810 N N . SER A 1 227 ? 2.793 8.256 31.255 1.00 30.67 227 SER A N 1
ATOM 1811 C CA . SER A 1 227 ? 2.476 6.932 31.773 1.00 30.67 227 SER A CA 1
ATOM 1812 C C . SER A 1 227 ? 3.749 6.339 32.365 1.00 30.67 227 SER A C 1
ATOM 1814 O O . SER A 1 227 ? 4.643 5.922 31.623 1.00 30.67 227 SER A O 1
ATOM 1816 N N . SER A 1 228 ? 3.826 6.296 33.691 1.00 28.91 228 SER A N 1
ATOM 1817 C CA . SER A 1 228 ? 4.636 5.303 34.385 1.00 28.91 228 SER A CA 1
ATOM 1818 C C . SER A 1 228 ? 4.093 3.906 34.078 1.00 28.91 228 SER A C 1
ATOM 1820 O O . SER A 1 228 ? 2.883 3.713 33.952 1.00 28.91 228 SER A O 1
ATOM 1822 N N . GLU A 1 229 ? 5.006 2.953 33.926 1.00 39.97 229 GLU A N 1
ATOM 1823 C CA . GLU A 1 229 ? 4.719 1.522 33.886 1.00 39.97 229 GLU A CA 1
ATOM 1824 C C . GLU A 1 229 ? 3.857 1.108 35.100 1.00 39.97 229 GLU A C 1
ATOM 1826 O O . GLU A 1 229 ? 3.955 1.716 36.165 1.00 39.97 229 GLU A O 1
ATOM 1831 N N . ASP A 1 230 ? 3.041 0.068 34.906 1.00 34.88 230 ASP A N 1
ATOM 1832 C CA . ASP A 1 230 ? 2.082 -0.560 35.835 1.00 34.88 230 ASP A CA 1
ATOM 1833 C C . ASP A 1 230 ? 0.662 0.031 35.935 1.00 34.88 230 ASP A C 1
ATOM 1835 O O . ASP A 1 230 ? 0.412 1.077 36.523 1.00 34.88 230 ASP A O 1
ATOM 1839 N N . GLY A 1 231 ? -0.305 -0.766 35.454 1.00 40.38 231 GLY A N 1
ATOM 1840 C CA . GLY A 1 231 ? -1.726 -0.656 35.793 1.00 40.38 231 GLY A CA 1
ATOM 1841 C C . GLY A 1 231 ? -2.490 0.443 35.051 1.00 40.38 231 GLY A C 1
ATOM 1842 O O . GLY A 1 231 ? -2.114 1.607 35.045 1.00 40.38 231 GLY A O 1
ATOM 1843 N N . LEU A 1 232 ? -3.621 0.081 34.438 1.00 47.09 232 LEU A N 1
ATOM 1844 C CA . LEU A 1 232 ? -4.621 1.062 34.007 1.00 47.09 232 LEU A CA 1
ATOM 1845 C C . LEU A 1 232 ? -4.994 1.938 35.214 1.00 47.09 232 LEU A C 1
ATOM 1847 O O . LEU A 1 232 ? -5.532 1.423 36.194 1.00 47.09 232 LEU A O 1
ATOM 1851 N N . ASP A 1 233 ? -4.695 3.236 35.136 1.00 43.22 233 ASP A N 1
ATOM 1852 C CA . ASP A 1 233 ? -5.050 4.215 36.161 1.00 43.22 233 ASP A CA 1
ATOM 1853 C C . ASP A 1 233 ? -6.571 4.144 36.431 1.00 43.22 233 ASP A C 1
ATOM 1855 O O . ASP A 1 233 ? -7.369 4.322 35.499 1.00 43.22 233 ASP A O 1
ATOM 1859 N N . PRO A 1 234 ? -7.010 3.869 37.677 1.00 49.19 234 PRO A N 1
ATOM 1860 C CA . PRO A 1 234 ? -8.427 3.792 38.032 1.00 49.19 234 PRO A CA 1
ATOM 1861 C C . PRO A 1 234 ? -9.197 5.102 37.779 1.00 49.19 234 PRO A C 1
ATOM 1863 O O . PRO A 1 234 ? -10.430 5.088 37.805 1.00 49.19 234 PRO A O 1
ATOM 1866 N N . ALA A 1 235 ? -8.503 6.215 37.515 1.00 52.41 235 ALA A N 1
ATOM 1867 C CA . ALA A 1 235 ? -9.092 7.514 37.209 1.00 52.41 235 ALA A CA 1
ATOM 1868 C C . ALA A 1 235 ? -9.495 7.723 35.733 1.00 52.41 235 ALA A C 1
ATOM 1870 O O . ALA A 1 235 ? -10.117 8.744 35.431 1.00 52.41 235 ALA A O 1
ATOM 1871 N N . ILE A 1 236 ? -9.186 6.805 34.804 1.00 56.69 236 ILE A N 1
ATOM 1872 C CA . ILE A 1 236 ? -9.557 6.969 33.384 1.00 56.69 236 ILE A CA 1
ATOM 1873 C C . ILE A 1 236 ? -11.069 6.732 33.200 1.00 56.69 236 ILE A C 1
ATOM 1875 O O . ILE A 1 236 ? -11.548 5.631 33.472 1.00 56.69 236 ILE A O 1
ATOM 1879 N N . PRO A 1 237 ? -11.845 7.702 32.675 1.00 70.25 237 PRO A N 1
ATOM 1880 C CA . PRO A 1 237 ? -13.263 7.512 32.384 1.00 70.25 237 PRO A CA 1
ATOM 1881 C C . PRO A 1 237 ? -13.523 6.332 31.436 1.00 70.25 237 PRO A C 1
ATOM 1883 O O . PRO A 1 237 ? -12.827 6.153 30.437 1.00 70.25 237 PRO A O 1
ATOM 1886 N N . CYS A 1 238 ? -14.598 5.579 31.691 1.00 71.06 238 CYS A N 1
ATOM 1887 C CA . CYS A 1 238 ? -15.008 4.412 30.896 1.00 71.06 238 CYS A CA 1
ATOM 1888 C C . CYS A 1 238 ? -15.026 4.666 29.385 1.00 71.06 238 CYS A C 1
ATOM 1890 O O . CYS A 1 238 ? -14.484 3.885 28.604 1.00 71.06 238 CYS A O 1
ATOM 1892 N N . ASP A 1 239 ? -15.639 5.774 28.972 1.00 67.50 239 ASP A N 1
ATOM 1893 C CA . ASP A 1 239 ? -15.743 6.122 27.560 1.00 67.50 239 ASP A CA 1
ATOM 1894 C C . ASP A 1 239 ? -14.376 6.448 26.953 1.00 67.50 239 ASP A C 1
ATOM 1896 O O . ASP A 1 239 ? -14.142 6.165 25.782 1.00 67.50 239 ASP A O 1
ATOM 1900 N N . GLN A 1 240 ? -13.446 6.981 27.747 1.00 66.19 240 GLN A N 1
ATOM 1901 C CA . GLN A 1 240 ? -12.085 7.250 27.303 1.00 66.19 240 GLN A CA 1
ATOM 190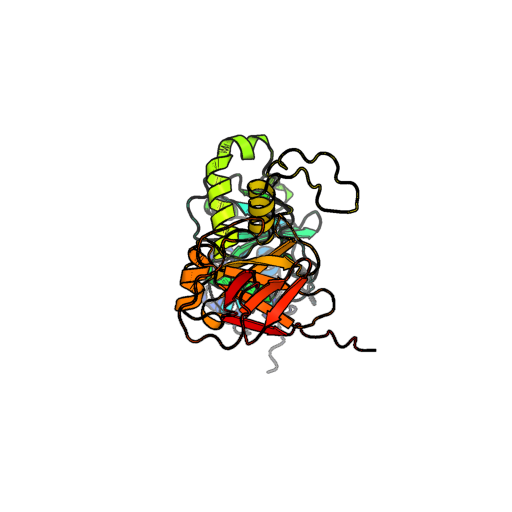2 C C . GLN A 1 240 ? -11.306 5.946 27.110 1.00 66.19 240 GLN A C 1
ATOM 1904 O O . GLN A 1 240 ? -10.703 5.769 26.056 1.00 66.19 240 GLN A O 1
ATOM 1909 N N . ALA A 1 241 ? -11.382 5.000 28.051 1.00 67.44 241 ALA A N 1
ATOM 1910 C CA . ALA A 1 241 ? -10.778 3.673 27.898 1.00 67.44 241 ALA A CA 1
ATOM 1911 C C . ALA A 1 241 ? -11.368 2.910 26.697 1.00 67.44 241 ALA A C 1
ATOM 1913 O O . ALA A 1 241 ? -10.636 2.348 25.881 1.00 67.44 241 ALA A O 1
ATOM 1914 N N . TRP A 1 242 ? -12.694 2.951 26.540 1.00 69.69 242 TRP A N 1
ATOM 1915 C CA . TRP A 1 242 ? -13.395 2.339 25.414 1.00 69.69 242 TRP A CA 1
ATOM 1916 C C . TRP A 1 242 ? -12.959 2.935 24.075 1.00 69.69 242 TRP A C 1
ATOM 1918 O O . TRP A 1 242 ? -12.618 2.194 23.153 1.00 69.69 242 TRP A O 1
ATOM 1928 N N . ASN A 1 243 ? -12.936 4.267 23.973 1.00 65.69 243 ASN A N 1
ATOM 1929 C CA . ASN A 1 243 ? -12.504 4.957 22.764 1.00 65.69 243 ASN A CA 1
ATOM 1930 C C . ASN A 1 243 ? -11.041 4.632 22.459 1.00 65.69 243 ASN A C 1
ATOM 1932 O O . ASN A 1 243 ? -10.742 4.244 21.338 1.00 65.69 243 ASN A O 1
ATOM 1936 N N . LEU A 1 244 ? -10.142 4.701 23.445 1.00 64.38 244 LEU A N 1
ATOM 1937 C CA . LEU A 1 244 ? -8.723 4.377 23.268 1.00 64.38 244 LEU A CA 1
ATOM 1938 C C . LEU A 1 244 ? -8.513 2.954 22.740 1.00 64.38 244 LEU A C 1
ATOM 1940 O O . LEU A 1 244 ? -7.715 2.751 21.830 1.00 64.38 244 LEU A O 1
ATOM 1944 N N . LEU A 1 245 ? -9.237 1.965 23.266 1.00 67.12 245 LEU A N 1
ATOM 1945 C CA . LEU A 1 245 ? -9.102 0.574 22.827 1.00 67.12 245 LEU A CA 1
ATOM 1946 C C . LEU A 1 245 ? -9.743 0.315 21.460 1.00 67.12 245 LEU A C 1
ATOM 1948 O O . LEU A 1 245 ? -9.166 -0.400 20.641 1.00 67.12 245 LEU A O 1
ATOM 1952 N N . ALA A 1 246 ? -10.895 0.927 21.180 1.00 61.25 246 ALA A N 1
ATOM 1953 C CA . ALA A 1 246 ? -11.511 0.885 19.856 1.00 61.25 246 ALA A CA 1
ATOM 1954 C C . ALA A 1 246 ? -10.631 1.581 18.796 1.00 61.25 246 ALA A C 1
ATOM 1956 O O . ALA A 1 246 ? -10.560 1.127 17.654 1.00 61.25 246 ALA A O 1
ATOM 1957 N N . HIS A 1 247 ? -9.913 2.639 19.188 1.00 55.12 247 HIS A N 1
ATOM 1958 C CA . HIS A 1 247 ? -8.894 3.298 18.372 1.00 55.12 247 HIS A CA 1
ATOM 1959 C C . HIS A 1 247 ? -7.632 2.438 18.205 1.00 55.12 247 HIS A C 1
ATOM 1961 O O . HIS A 1 247 ? -7.076 2.401 17.119 1.00 55.12 247 HIS A O 1
ATOM 1967 N N . ARG A 1 248 ? -7.191 1.680 19.219 1.00 50.72 248 ARG A N 1
ATOM 1968 C CA . ARG A 1 248 ? -6.007 0.797 19.115 1.00 50.72 248 ARG A CA 1
ATOM 1969 C C . ARG A 1 248 ? -6.194 -0.408 18.188 1.00 50.72 248 ARG A C 1
ATOM 1971 O O . ARG A 1 248 ? -5.210 -0.908 17.658 1.00 50.72 248 ARG A O 1
ATOM 1978 N N . LEU A 1 249 ? -7.427 -0.862 17.958 1.00 52.22 249 LEU A N 1
ATOM 1979 C CA . LEU A 1 249 ? -7.734 -1.804 16.868 1.00 52.22 249 LEU A CA 1
ATOM 1980 C C . LEU A 1 249 ? -7.913 -1.112 15.499 1.00 52.22 249 LEU A C 1
ATOM 1982 O O . LEU A 1 249 ? -8.169 -1.788 14.504 1.00 52.22 249 LEU A O 1
ATOM 1986 N N . ASP A 1 250 ? -7.860 0.220 15.483 1.00 46.19 250 ASP A N 1
ATOM 1987 C CA . ASP A 1 250 ? -8.122 1.195 14.422 1.00 46.19 250 ASP A CA 1
ATOM 1988 C C . ASP A 1 250 ? -9.218 0.809 13.395 1.00 46.19 250 ASP A C 1
ATOM 1990 O O . ASP A 1 250 ? -9.069 -0.009 12.485 1.00 46.19 250 ASP A O 1
ATOM 1994 N N . VAL A 1 251 ? -10.374 1.445 13.609 1.00 40.50 251 VAL A N 1
ATOM 1995 C CA . VAL A 1 251 ? -11.350 1.994 12.645 1.00 40.50 251 VAL A CA 1
ATOM 1996 C C . VAL A 1 251 ? -11.738 1.129 11.441 1.00 40.50 251 VAL A C 1
ATOM 1998 O O . VAL A 1 251 ? -11.534 1.508 10.292 1.00 40.50 251 VAL A O 1
ATOM 2001 N N . ALA A 1 252 ? -12.451 0.033 11.697 1.00 39.59 252 ALA A N 1
ATOM 2002 C CA . ALA A 1 252 ? -13.472 -0.475 10.772 1.00 39.59 252 ALA A CA 1
ATOM 2003 C C . ALA A 1 252 ? -14.488 -1.399 11.454 1.00 39.59 252 ALA A C 1
ATOM 2005 O O . ALA A 1 252 ? -15.584 -1.549 10.931 1.00 39.59 252 ALA A O 1
ATOM 2006 N N . GLY A 1 253 ? -14.199 -1.998 12.614 1.00 43.03 253 GLY A N 1
ATOM 2007 C CA . GLY A 1 253 ? -15.107 -2.994 13.188 1.00 43.03 253 GLY A CA 1
ATOM 2008 C C . GLY A 1 253 ? -16.477 -2.440 13.581 1.00 43.03 253 GLY A C 1
ATOM 2009 O O . GLY A 1 253 ? -17.470 -3.142 13.444 1.00 43.03 253 GLY A O 1
ATOM 2010 N N . ALA A 1 254 ? -16.608 -1.162 13.945 1.00 45.31 254 ALA A N 1
ATOM 2011 C CA . ALA A 1 254 ? -17.931 -0.576 14.197 1.00 45.31 254 ALA A CA 1
ATOM 2012 C C . ALA A 1 254 ? -18.743 -0.315 12.904 1.00 45.31 254 ALA A C 1
ATOM 2014 O O . ALA A 1 254 ? -19.936 -0.612 12.868 1.00 45.31 254 ALA A O 1
ATOM 2015 N N . ALA A 1 255 ? -18.114 0.152 11.816 1.00 51.97 255 ALA A N 1
ATOM 2016 C CA . ALA A 1 255 ? -18.804 0.605 10.592 1.00 51.97 255 ALA A CA 1
ATOM 2017 C C . ALA A 1 255 ? -18.768 -0.383 9.404 1.00 51.97 255 ALA A C 1
ATOM 2019 O O . ALA A 1 255 ? -19.575 -0.268 8.485 1.00 51.97 255 ALA A O 1
ATOM 2020 N N . HIS A 1 256 ? -17.854 -1.355 9.396 1.00 62.19 256 HIS A N 1
ATOM 2021 C CA . HIS A 1 256 ? -17.740 -2.364 8.342 1.00 62.19 256 HIS A CA 1
ATOM 2022 C C . HIS A 1 256 ? -18.896 -3.361 8.456 1.00 62.19 256 HIS A C 1
ATOM 2024 O O . HIS A 1 256 ? -19.049 -3.942 9.526 1.00 62.19 256 HIS A O 1
ATOM 2030 N N . PRO A 1 257 ? -19.697 -3.609 7.408 1.00 70.25 257 PRO A N 1
ATOM 2031 C CA . PRO A 1 257 ? -20.930 -4.394 7.528 1.00 70.25 257 PRO A CA 1
ATOM 2032 C C . PRO A 1 257 ? -20.705 -5.809 8.074 1.00 70.25 257 PRO A C 1
ATOM 2034 O O . PRO A 1 257 ? -21.597 -6.350 8.714 1.00 70.25 257 PRO A O 1
ATOM 2037 N N . ASP A 1 258 ? -19.505 -6.363 7.874 1.00 77.94 258 ASP A N 1
ATOM 2038 C CA . ASP A 1 258 ? -19.190 -7.766 8.169 1.00 77.94 258 ASP A CA 1
ATOM 2039 C C . ASP A 1 258 ? -18.195 -7.972 9.323 1.00 77.94 258 ASP A C 1
ATOM 2041 O O . ASP A 1 258 ? -17.679 -9.070 9.480 1.00 77.94 258 ASP A O 1
ATOM 2045 N N . ILE A 1 259 ? -17.854 -6.936 10.096 1.00 80.62 259 ILE A N 1
ATOM 2046 C CA . ILE A 1 259 ? -16.877 -7.039 11.201 1.00 80.62 259 ILE A CA 1
ATOM 2047 C C . ILE A 1 259 ? -17.488 -6.449 12.469 1.00 80.62 259 ILE A C 1
ATOM 2049 O O . ILE A 1 259 ? -18.302 -5.538 12.380 1.00 80.62 259 ILE A O 1
ATOM 2053 N N . VAL A 1 260 ? -17.089 -6.924 13.645 1.00 82.69 260 VAL A N 1
ATOM 2054 C CA . VAL A 1 260 ? -17.366 -6.283 14.934 1.00 82.69 260 VAL A CA 1
ATOM 2055 C C . VAL A 1 260 ? -16.120 -6.282 15.822 1.00 82.69 260 VAL A C 1
ATOM 2057 O O . VAL A 1 260 ? -15.358 -7.248 15.841 1.00 82.69 260 VAL A O 1
ATOM 2060 N N . ASP A 1 261 ? -15.932 -5.194 16.570 1.00 85.19 261 ASP A N 1
ATOM 2061 C CA . ASP A 1 261 ? -14.967 -5.117 17.667 1.00 85.19 261 ASP A CA 1
ATOM 2062 C C . ASP A 1 261 ? -15.686 -5.438 18.994 1.00 85.19 261 ASP A C 1
ATOM 2064 O O . ASP A 1 261 ? -16.671 -4.788 19.351 1.00 85.19 261 ASP A O 1
ATOM 2068 N N . ILE A 1 262 ? -15.221 -6.466 19.707 1.00 88.38 262 ILE A N 1
ATOM 2069 C CA . ILE A 1 262 ? -15.809 -6.963 20.956 1.00 88.38 262 ILE A CA 1
ATOM 2070 C C . ILE A 1 262 ? -14.840 -6.655 22.110 1.00 88.38 262 ILE A C 1
ATOM 2072 O O . ILE A 1 262 ? -13.685 -7.078 22.051 1.00 88.38 262 ILE A O 1
ATOM 2076 N N . PRO A 1 263 ? -15.265 -5.960 23.179 1.00 88.38 263 PRO A N 1
ATOM 2077 C CA . PRO A 1 263 ? -14.398 -5.645 24.315 1.00 88.38 263 PRO A CA 1
ATOM 2078 C C . PRO A 1 263 ? -14.009 -6.897 25.104 1.00 88.38 263 PRO A C 1
ATOM 2080 O O . PRO A 1 263 ? -14.835 -7.784 25.326 1.00 88.38 263 PRO A O 1
ATOM 2083 N N . ILE A 1 264 ? -12.759 -6.942 25.557 1.00 88.81 264 ILE A N 1
ATOM 2084 C CA . ILE A 1 264 ? -12.193 -8.025 26.362 1.00 88.81 264 ILE A CA 1
ATOM 2085 C C . ILE A 1 264 ? -12.184 -7.608 27.832 1.00 88.81 264 ILE A C 1
ATOM 2087 O O . ILE A 1 264 ? -11.707 -6.524 28.167 1.00 88.81 264 ILE A O 1
ATOM 2091 N N . PHE A 1 265 ? -12.675 -8.490 28.699 1.00 88.56 265 PHE A N 1
ATOM 2092 C CA . PHE A 1 265 ? -12.654 -8.350 30.149 1.00 88.56 265 PHE A CA 1
ATOM 2093 C C . PHE A 1 265 ? -11.942 -9.555 30.786 1.00 88.56 265 PHE A C 1
ATOM 2095 O O . PHE A 1 265 ? -12.273 -10.699 30.458 1.00 88.56 265 PHE A O 1
ATOM 2102 N N . PRO A 1 266 ? -10.975 -9.336 31.690 1.00 86.19 266 PRO A N 1
ATOM 2103 C CA . PRO A 1 266 ? -10.426 -10.411 32.510 1.00 86.19 266 PRO A CA 1
ATOM 2104 C C . PRO A 1 266 ? -11.499 -10.938 33.472 1.00 86.19 266 PRO A C 1
ATOM 2106 O O . PRO A 1 266 ? -12.348 -10.181 33.938 1.00 86.19 266 PRO A O 1
ATOM 2109 N N . MET A 1 267 ? -11.479 -12.236 33.763 1.00 86.88 267 MET A N 1
ATOM 2110 C CA . MET A 1 267 ? -12.406 -12.854 34.718 1.00 86.88 267 MET A CA 1
ATOM 2111 C C . MET A 1 267 ? -11.926 -12.707 36.167 1.00 86.88 267 MET A C 1
ATOM 2113 O O . MET A 1 267 ? -12.741 -12.733 37.083 1.00 86.88 267 MET A O 1
ATOM 2117 N N . GLU A 1 268 ? -10.616 -12.569 36.373 1.00 80.38 268 GLU A N 1
ATOM 2118 C CA . GLU A 1 268 ? -9.952 -12.465 37.679 1.00 80.38 268 GLU A CA 1
ATOM 2119 C C . GLU A 1 268 ? -10.046 -11.069 38.281 1.00 80.38 268 GLU A C 1
ATOM 2121 O O . GLU A 1 268 ? -9.999 -10.902 39.497 1.00 80.38 268 GLU A O 1
ATOM 2126 N N . GLN A 1 269 ? -10.152 -10.056 37.425 1.00 70.69 269 GLN A N 1
ATOM 2127 C CA . GLN A 1 269 ? -10.313 -8.682 37.859 1.00 70.69 269 GLN A CA 1
ATOM 2128 C C . GLN A 1 269 ? -11.762 -8.288 37.635 1.00 70.69 269 GLN A C 1
ATOM 2130 O O . GLN A 1 269 ? -12.299 -8.435 36.537 1.00 70.69 269 GLN A O 1
ATOM 2135 N N . PHE A 1 270 ? -12.372 -7.703 38.661 1.00 65.12 270 PHE A N 1
ATOM 2136 C CA . PHE A 1 270 ? -13.617 -6.960 38.522 1.00 65.12 270 PHE A CA 1
ATOM 2137 C C . PHE A 1 270 ? -13.323 -5.644 37.786 1.00 65.12 270 PHE A C 1
ATOM 2139 O O . PHE A 1 270 ? -13.367 -4.549 38.345 1.00 65.12 270 PHE A O 1
ATOM 2146 N N . GLY A 1 271 ? -12.898 -5.761 36.529 1.00 61.97 271 GLY A N 1
ATOM 2147 C CA . GLY A 1 271 ? -12.528 -4.632 35.703 1.00 61.97 271 GLY A CA 1
ATOM 2148 C C . GLY A 1 271 ? -13.760 -3.774 35.481 1.00 61.97 271 GLY A C 1
ATOM 2149 O O . GLY A 1 271 ? -14.708 -4.191 34.813 1.00 61.97 271 GLY A O 1
ATOM 2150 N N . GLN A 1 272 ? -13.751 -2.551 36.013 1.00 66.88 272 GLN A N 1
ATOM 2151 C CA . GLN A 1 272 ? -14.705 -1.539 35.568 1.00 66.88 272 GLN A CA 1
ATOM 2152 C C . GLN A 1 272 ? -14.518 -1.274 34.071 1.00 66.88 272 GLN A C 1
ATOM 2154 O O . GLN A 1 272 ? -15.491 -0.986 33.386 1.00 66.88 272 GLN A O 1
ATOM 2159 N N . TYR A 1 273 ? -13.309 -1.460 33.542 1.00 78.50 273 TYR A N 1
ATOM 2160 C CA . TYR A 1 273 ? -12.946 -1.128 32.171 1.00 78.50 273 TYR A CA 1
ATOM 2161 C C . TYR A 1 273 ? -12.519 -2.367 31.371 1.00 78.50 273 TYR A C 1
ATOM 2163 O O . TYR A 1 273 ? -11.992 -3.319 31.953 1.00 78.50 273 TYR A O 1
ATOM 2171 N N . PRO A 1 274 ? -12.729 -2.373 30.043 1.00 80.94 274 PRO A N 1
ATOM 2172 C CA . PRO A 1 274 ? -12.147 -3.389 29.172 1.00 80.94 274 PRO A CA 1
ATOM 2173 C C . PRO A 1 274 ? -10.612 -3.349 29.221 1.00 80.94 274 PRO A C 1
ATOM 2175 O O . PRO A 1 274 ? -10.018 -2.274 29.264 1.00 80.94 274 PRO A O 1
ATOM 2178 N N . SER A 1 275 ? -9.966 -4.516 29.178 1.00 80.38 275 SER A N 1
ATOM 2179 C CA . SER A 1 275 ? -8.500 -4.651 29.112 1.00 80.38 275 SER A CA 1
ATOM 2180 C C . SER A 1 275 ? -7.969 -4.683 27.677 1.00 80.38 275 SER A C 1
ATOM 2182 O O . SER A 1 275 ? -6.775 -4.515 27.437 1.00 80.38 275 SER A O 1
ATOM 2184 N N . GLY A 1 276 ? -8.858 -4.898 26.709 1.00 80.75 276 GLY A N 1
ATOM 2185 C CA . GLY A 1 276 ? -8.535 -4.993 25.296 1.00 80.75 276 GLY A CA 1
ATOM 2186 C C . GLY A 1 276 ? -9.791 -5.063 24.440 1.00 80.75 276 GLY A C 1
ATOM 2187 O O . GLY A 1 276 ? -10.911 -4.915 24.929 1.00 80.75 276 GLY A O 1
ATOM 2188 N N . MET A 1 277 ? -9.606 -5.313 23.150 1.00 84.06 277 MET A N 1
ATOM 2189 C CA . MET A 1 277 ? -10.685 -5.556 22.198 1.00 84.06 277 MET A CA 1
ATOM 2190 C C . MET A 1 277 ? -10.261 -6.695 21.262 1.00 84.06 277 MET A C 1
ATOM 2192 O O . MET A 1 277 ? -9.083 -6.813 20.925 1.00 84.06 277 MET A O 1
ATOM 2196 N N . VAL A 1 278 ? -11.210 -7.523 20.827 1.00 83.25 278 VAL A N 1
ATOM 2197 C CA . VAL A 1 278 ? -11.015 -8.557 19.803 1.00 83.25 278 VAL A CA 1
ATOM 2198 C C . VAL A 1 278 ? -11.863 -8.231 18.583 1.00 83.25 278 VAL A C 1
ATOM 2200 O O . VAL A 1 278 ? -13.046 -7.917 18.701 1.00 83.25 278 VAL A O 1
ATOM 2203 N N . ARG A 1 279 ? -11.258 -8.306 17.398 1.00 84.25 279 ARG A N 1
ATOM 2204 C CA . ARG A 1 279 ? -11.950 -8.106 16.125 1.00 84.25 279 ARG A CA 1
ATOM 2205 C C . ARG A 1 279 ? -12.396 -9.446 15.560 1.00 84.25 279 ARG A C 1
ATOM 2207 O O . ARG A 1 279 ? -11.585 -10.361 15.448 1.00 84.25 279 ARG A O 1
ATOM 2214 N N . MET A 1 280 ? -13.664 -9.542 15.179 1.00 84.00 280 MET A N 1
ATOM 2215 C CA . MET A 1 280 ? -14.250 -10.754 14.605 1.00 84.00 280 MET A CA 1
ATOM 2216 C C . MET A 1 280 ? -15.069 -10.440 13.359 1.00 84.00 280 MET A C 1
ATOM 2218 O O . MET A 1 280 ? -15.682 -9.376 13.269 1.00 84.00 280 MET A O 1
ATOM 2222 N N . ASP A 1 281 ? -15.072 -11.362 12.400 1.00 82.00 281 ASP A N 1
ATOM 2223 C CA . ASP A 1 281 ? -15.796 -11.222 11.139 1.00 82.00 281 ASP A CA 1
ATOM 2224 C C . ASP A 1 281 ? -17.113 -12.020 11.117 1.00 82.00 281 ASP A C 1
ATOM 2226 O O . ASP A 1 281 ? -17.402 -12.843 11.993 1.00 82.00 281 ASP A O 1
ATOM 2230 N N . ARG A 1 282 ? -17.933 -11.760 10.093 1.00 82.06 282 ARG A N 1
ATOM 2231 C CA . ARG A 1 282 ? -19.197 -12.464 9.841 1.00 82.06 282 ARG A CA 1
ATOM 2232 C C . ARG A 1 282 ? -18.996 -13.968 9.662 1.00 82.06 282 ARG A C 1
ATOM 2234 O O . ARG A 1 282 ? -19.877 -14.721 10.057 1.00 82.06 282 ARG A O 1
ATOM 2241 N N . ASN A 1 283 ? -17.885 -14.412 9.075 1.00 79.00 283 ASN A N 1
ATOM 2242 C CA . ASN A 1 283 ? -17.660 -15.837 8.820 1.00 79.00 283 ASN A CA 1
ATOM 2243 C C . ASN A 1 283 ? -17.537 -16.619 10.128 1.00 79.00 283 ASN A C 1
ATOM 2245 O O . ASN A 1 283 ? -18.038 -17.736 10.225 1.00 79.00 283 ASN A O 1
ATOM 2249 N N . TRP A 1 284 ? -16.895 -16.022 11.132 1.00 84.50 284 TRP A N 1
ATOM 2250 C CA . TRP A 1 284 ? -16.748 -16.632 12.444 1.00 84.50 284 TRP A CA 1
ATOM 2251 C C . TRP A 1 284 ? -18.020 -16.505 13.294 1.00 84.50 284 TRP A C 1
ATOM 2253 O O . TRP A 1 284 ? -18.434 -17.464 13.939 1.00 84.50 284 TRP A O 1
ATOM 2263 N N . LEU A 1 285 ? -18.655 -15.328 13.296 1.00 82.56 285 LEU A N 1
ATOM 2264 C CA . LEU A 1 285 ? -19.803 -15.029 14.166 1.00 82.56 285 LEU A CA 1
ATOM 2265 C C . LEU A 1 285 ? -21.158 -15.504 13.622 1.00 82.56 285 LEU A C 1
ATOM 2267 O O . LEU A 1 285 ? -22.082 -15.763 14.393 1.00 82.56 285 LEU A O 1
ATOM 2271 N N . GLY A 1 286 ? -21.313 -15.559 12.302 1.00 84.75 286 GLY A N 1
ATOM 2272 C CA . GLY A 1 286 ? -22.619 -15.608 11.652 1.00 84.75 286 GLY A CA 1
ATOM 2273 C C . GLY A 1 286 ? -23.419 -14.306 11.818 1.00 84.75 286 GLY A C 1
ATOM 2274 O O . GLY A 1 286 ? -23.059 -13.401 12.576 1.00 84.75 286 GLY A O 1
ATOM 2275 N N . ASP A 1 287 ? -24.541 -14.206 11.106 1.00 83.75 287 ASP A N 1
ATOM 2276 C CA . ASP A 1 287 ? -25.319 -12.961 11.016 1.00 83.75 287 ASP A CA 1
ATOM 2277 C C . ASP A 1 287 ? -25.929 -12.529 12.357 1.00 83.75 287 ASP A C 1
ATOM 2279 O O . ASP A 1 287 ? -25.892 -11.353 12.720 1.00 83.75 287 ASP A O 1
ATOM 2283 N N . THR A 1 288 ? -26.448 -13.481 13.137 1.00 86.75 288 THR A N 1
ATOM 2284 C CA . THR A 1 288 ? -27.126 -13.191 14.409 1.00 86.75 288 THR A CA 1
ATOM 2285 C C . THR A 1 288 ? -26.179 -12.589 15.448 1.00 86.75 288 THR A C 1
ATOM 2287 O O . THR A 1 288 ? -26.524 -11.604 16.104 1.00 86.75 288 THR A O 1
ATOM 2290 N N . LEU A 1 289 ? -24.982 -13.164 15.615 1.00 87.00 289 LEU A N 1
ATOM 2291 C CA . LEU A 1 289 ? -24.014 -12.660 16.592 1.00 87.00 289 LEU A CA 1
ATOM 2292 C C . LEU A 1 289 ? -23.352 -11.376 16.101 1.00 87.00 289 LEU A C 1
ATOM 2294 O O . LEU A 1 289 ? -23.124 -10.474 16.905 1.00 87.00 289 LEU A O 1
ATOM 2298 N N . LEU A 1 290 ? -23.119 -11.245 14.794 1.00 86.31 290 LEU A N 1
ATOM 2299 C CA . LEU A 1 290 ? -22.640 -10.001 14.205 1.00 86.31 290 LEU A CA 1
ATOM 2300 C C . LEU A 1 290 ? -23.588 -8.836 14.529 1.00 86.31 290 LEU A C 1
ATOM 2302 O O . LEU A 1 290 ? -23.134 -7.813 15.033 1.00 86.31 290 LEU A O 1
ATOM 2306 N N . GLU A 1 291 ? -24.899 -9.005 14.341 1.00 87.75 291 GLU A N 1
ATOM 2307 C CA . GLU A 1 291 ? -25.907 -7.986 14.670 1.00 87.75 291 GLU A CA 1
ATOM 2308 C C . GLU A 1 291 ? -25.931 -7.613 16.161 1.00 87.75 291 GLU A C 1
ATOM 2310 O O . GLU A 1 291 ? -26.052 -6.437 16.521 1.00 87.75 291 GLU A O 1
ATOM 2315 N N . LEU A 1 292 ? -25.793 -8.595 17.058 1.00 88.75 292 LEU A N 1
ATOM 2316 C CA . LEU A 1 292 ? -25.670 -8.328 18.497 1.00 88.75 292 LEU A CA 1
ATOM 2317 C C . LEU A 1 292 ? -24.391 -7.551 18.813 1.00 88.75 292 LEU A C 1
ATOM 2319 O O . LEU A 1 292 ? -24.414 -6.591 19.588 1.00 88.75 292 LEU A O 1
ATOM 2323 N N . GLY A 1 293 ? -23.291 -7.939 18.179 1.00 87.12 293 GLY A N 1
ATOM 2324 C CA . GLY A 1 293 ? -22.006 -7.281 18.294 1.00 87.12 293 GLY A CA 1
ATOM 2325 C C . GLY A 1 293 ? -22.052 -5.826 17.823 1.00 87.12 293 GLY A C 1
ATOM 2326 O O . GLY A 1 293 ? -21.615 -4.933 18.546 1.00 87.12 293 GLY A O 1
ATOM 2327 N N . LYS A 1 294 ? -22.673 -5.562 16.668 1.00 83.00 294 LYS A N 1
ATOM 2328 C CA . LYS A 1 294 ? -22.901 -4.211 16.129 1.00 83.00 294 LYS A CA 1
ATOM 2329 C C . LYS A 1 294 ? -23.690 -3.312 17.068 1.00 83.00 294 LYS A C 1
ATOM 2331 O O . LYS A 1 294 ? -23.446 -2.111 17.127 1.00 83.00 294 LYS A O 1
ATOM 2336 N N . LYS A 1 295 ? -24.606 -3.898 17.836 1.00 84.69 295 LYS A N 1
ATOM 2337 C CA . LYS A 1 295 ? -25.378 -3.197 18.867 1.00 84.69 295 LYS A CA 1
ATOM 2338 C C . LYS A 1 295 ? -24.610 -3.034 20.181 1.00 84.69 295 LYS A C 1
ATOM 2340 O O . LYS A 1 295 ? -25.183 -2.512 21.126 1.00 84.69 295 LYS A O 1
ATOM 2345 N N . GLY A 1 296 ? -23.354 -3.476 20.277 1.00 85.12 296 GLY A N 1
ATOM 2346 C CA . GLY A 1 296 ? -22.558 -3.413 21.506 1.00 85.12 296 GLY A CA 1
ATOM 2347 C C . GLY A 1 296 ? -23.047 -4.368 22.599 1.00 85.12 296 GLY A C 1
ATOM 2348 O O . GLY A 1 296 ? -22.874 -4.087 23.783 1.00 85.12 296 GLY A O 1
ATOM 2349 N N . ARG A 1 297 ? -23.701 -5.475 22.218 1.00 90.31 297 ARG A N 1
ATOM 2350 C CA . ARG A 1 297 ? -24.280 -6.466 23.143 1.00 90.31 297 ARG A CA 1
ATOM 2351 C C . ARG A 1 297 ? -23.442 -7.736 23.281 1.00 90.31 297 ARG A C 1
ATOM 2353 O O . ARG A 1 297 ? -23.957 -8.743 23.756 1.00 90.31 297 ARG A O 1
ATOM 2360 N N . LEU A 1 298 ? -22.178 -7.707 22.870 1.00 91.88 298 LEU A N 1
ATOM 2361 C CA . LEU A 1 298 ? -21.231 -8.800 23.078 1.00 91.88 298 LEU A CA 1
ATOM 2362 C C . LEU A 1 298 ? -20.077 -8.329 23.960 1.00 91.88 298 LEU A C 1
ATOM 2364 O O . LE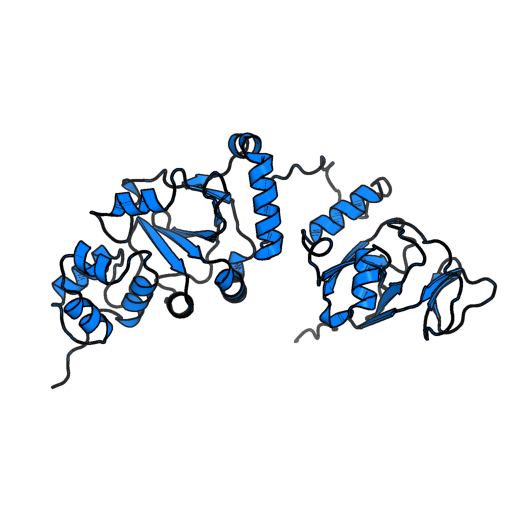U A 1 298 ? -19.604 -7.201 23.817 1.00 91.88 298 LEU A O 1
ATOM 2368 N N . ARG A 1 299 ? -19.600 -9.215 24.833 1.00 92.12 299 ARG A N 1
ATOM 2369 C CA . ARG A 1 299 ? -18.335 -9.063 25.559 1.00 92.12 299 ARG A CA 1
ATOM 2370 C C . ARG A 1 299 ? -17.537 -10.352 25.485 1.00 92.12 299 ARG A C 1
ATOM 2372 O O . ARG A 1 299 ? -18.110 -11.436 25.546 1.00 92.12 299 ARG A O 1
ATOM 2379 N N . CYS A 1 300 ? -16.224 -10.224 25.377 1.00 91.69 300 CYS A N 1
ATOM 2380 C CA . CYS A 1 300 ? -15.289 -11.327 25.479 1.00 91.69 300 CYS A CA 1
ATOM 2381 C C . CYS A 1 300 ? -14.753 -11.399 26.909 1.00 91.69 300 CYS A C 1
ATOM 2383 O O . CYS A 1 300 ? -14.302 -10.391 27.445 1.00 91.69 300 CYS A O 1
ATOM 2385 N N . TYR A 1 301 ? -14.745 -12.589 27.495 1.00 90.38 301 TYR A N 1
ATOM 2386 C CA . TYR A 1 301 ? -14.142 -12.851 28.793 1.00 90.38 301 TYR A CA 1
ATOM 2387 C C . TYR A 1 301 ? -12.958 -13.796 28.652 1.00 90.38 301 TYR A C 1
ATOM 2389 O O . TYR A 1 301 ? -13.010 -14.789 27.921 1.00 90.38 301 TYR A O 1
ATOM 2397 N N . VAL A 1 302 ? -11.879 -13.452 29.348 1.00 88.94 302 VAL A N 1
ATOM 2398 C CA . VAL A 1 302 ? -10.622 -14.195 29.343 1.00 88.94 302 VAL A CA 1
ATOM 2399 C C . VAL A 1 302 ? -10.206 -14.526 30.764 1.00 88.94 302 VAL A C 1
ATOM 2401 O O . VAL A 1 302 ? -10.285 -13.680 31.646 1.00 88.94 302 VAL A O 1
ATOM 2404 N N . ARG A 1 303 ? -9.743 -15.757 30.968 1.00 84.81 303 ARG A N 1
ATOM 2405 C CA . ARG A 1 303 ? -9.113 -16.202 32.212 1.00 84.81 303 ARG A CA 1
ATOM 2406 C C . ARG A 1 303 ? -7.600 -16.269 31.980 1.00 84.81 303 ARG A C 1
ATOM 2408 O O . ARG A 1 303 ? -7.169 -16.762 30.937 1.00 84.81 303 ARG A O 1
ATOM 2415 N N . GLU A 1 304 ? -6.809 -15.735 32.901 1.00 75.12 304 GLU A N 1
ATOM 2416 C CA . GLU A 1 304 ? -5.350 -15.571 32.816 1.00 75.12 304 GLU A CA 1
ATOM 2417 C C . GLU A 1 304 ? -4.646 -16.919 32.608 1.00 75.12 304 GLU A C 1
ATOM 2419 O O . GLU A 1 304 ? -3.813 -17.062 31.716 1.00 75.12 304 GLU A O 1
ATOM 2424 N N . ASN A 1 305 ? -5.091 -17.945 33.336 1.00 73.12 305 ASN A N 1
ATOM 2425 C CA . ASN A 1 305 ? -4.548 -19.306 33.271 1.00 73.12 305 ASN A CA 1
ATOM 2426 C C . ASN A 1 305 ? -5.328 -20.248 32.337 1.00 73.12 305 ASN A C 1
ATOM 2428 O O . ASN A 1 305 ? -5.135 -21.463 32.384 1.00 73.12 305 ASN A O 1
ATOM 2432 N N . SER A 1 306 ? -6.238 -19.721 31.512 1.00 75.38 306 SER A N 1
ATOM 2433 C CA . SER A 1 306 ? -7.013 -20.521 30.561 1.00 75.38 306 SER A CA 1
ATOM 2434 C C . SER A 1 306 ? -6.626 -20.200 29.128 1.00 75.38 306 SER A C 1
ATOM 2436 O O . SER A 1 306 ? -6.464 -19.043 28.737 1.00 75.38 306 SER A O 1
ATOM 2438 N N . THR A 1 307 ? -6.555 -21.239 28.303 1.00 75.06 307 THR A N 1
ATOM 2439 C CA . THR A 1 307 ? -6.486 -21.075 26.849 1.00 75.06 307 THR A CA 1
ATOM 2440 C C . THR A 1 307 ? -7.846 -20.700 26.268 1.00 75.06 307 THR A C 1
ATOM 2442 O O . THR A 1 307 ? -7.901 -20.188 25.155 1.00 75.06 307 THR A O 1
ATOM 2445 N N . GLU A 1 308 ? -8.942 -20.927 26.994 1.00 82.31 308 GLU A N 1
ATOM 2446 C CA . GLU A 1 308 ? -10.293 -20.625 26.531 1.00 82.31 308 GLU A CA 1
ATOM 2447 C C . GLU A 1 308 ? -10.625 -19.138 26.713 1.00 82.31 308 GLU A C 1
ATOM 2449 O O . GLU A 1 308 ? -10.410 -18.543 27.770 1.00 82.31 308 GLU A O 1
ATOM 2454 N N . SER A 1 309 ? -11.161 -18.540 25.653 1.00 88.62 309 SER A N 1
ATOM 2455 C CA . SER A 1 309 ? -11.763 -17.207 25.656 1.00 88.62 309 SER A CA 1
ATOM 2456 C C . SER A 1 309 ? -13.214 -17.352 25.208 1.00 88.62 309 SER A C 1
ATOM 2458 O O . SER A 1 309 ? -13.494 -18.100 24.269 1.00 88.62 309 SER A O 1
ATOM 2460 N N . VAL A 1 310 ? -14.140 -16.681 25.893 1.00 91.19 310 VAL A N 1
ATOM 2461 C CA . VAL A 1 310 ? -15.583 -16.875 25.684 1.00 91.19 310 VAL A CA 1
ATOM 2462 C C . VAL A 1 310 ? -16.287 -15.573 25.346 1.00 91.19 310 VAL A C 1
ATOM 2464 O O . VAL A 1 310 ? -15.973 -14.526 25.904 1.00 91.19 310 VAL A O 1
ATOM 2467 N N . ILE A 1 311 ? -17.269 -15.637 24.452 1.00 92.62 311 ILE A N 1
ATOM 2468 C CA . ILE A 1 311 ? -18.131 -14.509 24.099 1.00 92.62 311 ILE A CA 1
ATOM 2469 C C . ILE A 1 311 ? -19.467 -14.681 24.793 1.00 92.62 311 ILE A C 1
ATOM 2471 O O . ILE A 1 311 ? -20.113 -15.722 24.668 1.00 92.62 311 ILE A O 1
ATOM 2475 N N . VAL A 1 312 ? -19.894 -13.631 25.480 1.00 91.88 312 VAL A N 1
ATOM 2476 C CA . VAL A 1 312 ? -21.145 -13.579 26.227 1.00 91.88 312 VAL A CA 1
ATOM 2477 C C . VAL A 1 312 ? -22.054 -12.526 25.613 1.00 91.88 312 VAL A C 1
ATOM 2479 O O . VAL A 1 312 ? -21.623 -11.399 25.348 1.00 91.88 312 VAL A O 1
ATOM 2482 N N . ALA A 1 313 ? -23.314 -12.894 25.386 1.00 91.75 313 ALA A N 1
ATOM 2483 C CA . ALA A 1 313 ? -24.335 -11.953 24.945 1.00 91.75 313 ALA A CA 1
ATOM 2484 C C . ALA A 1 313 ? -24.957 -11.229 26.143 1.00 91.75 313 ALA A C 1
ATOM 2486 O O . ALA A 1 313 ? -25.302 -11.849 27.145 1.00 91.75 313 ALA A O 1
ATOM 2487 N N . LEU A 1 314 ? -25.134 -9.914 26.022 1.00 90.31 314 LEU A N 1
ATOM 2488 C CA . LEU A 1 314 ? -25.660 -9.050 27.077 1.00 90.31 314 LEU A CA 1
ATOM 2489 C C . LEU A 1 314 ? -27.112 -8.655 26.836 1.00 90.31 314 LEU A C 1
ATOM 2491 O O . LEU A 1 314 ? -27.541 -8.452 25.694 1.00 90.31 314 LEU A O 1
ATOM 2495 N N . SER A 1 315 ? -27.884 -8.529 27.913 1.00 84.69 315 SER A N 1
ATOM 2496 C CA . SER A 1 315 ? -29.302 -8.155 27.851 1.00 84.69 315 SER A CA 1
ATOM 2497 C C . SER A 1 315 ? -29.459 -6.712 27.363 1.00 84.69 315 SER A C 1
ATOM 2499 O O . SER A 1 315 ? -30.345 -6.414 26.562 1.00 84.69 315 SER A O 1
ATOM 2501 N N . THR A 1 316 ? -28.526 -5.845 27.753 1.00 84.00 316 THR A N 1
ATOM 2502 C CA . THR A 1 316 ? -28.447 -4.438 27.363 1.00 84.00 316 THR A CA 1
ATOM 2503 C C . THR A 1 316 ? -27.022 -4.051 26.973 1.00 84.00 316 THR A C 1
ATOM 2505 O O . THR A 1 316 ? -26.059 -4.782 27.207 1.00 84.00 316 THR A O 1
ATOM 2508 N N . VAL A 1 317 ? -26.883 -2.891 26.331 1.00 82.88 317 VAL A N 1
ATOM 2509 C CA . VAL A 1 317 ? -25.571 -2.324 26.014 1.00 82.88 317 VAL A CA 1
ATOM 2510 C C . VAL A 1 317 ? -24.953 -1.811 27.303 1.00 82.88 317 VAL A C 1
ATOM 2512 O O . VAL A 1 317 ? -25.517 -0.948 27.973 1.00 82.88 317 VAL A O 1
ATOM 2515 N N . THR A 1 318 ? -23.786 -2.332 27.659 1.00 81.75 318 THR A N 1
ATOM 2516 C CA . THR A 1 318 ? -23.039 -1.858 28.823 1.00 81.75 318 THR A CA 1
ATOM 2517 C C . THR A 1 318 ? -21.564 -1.814 28.456 1.00 81.75 318 THR A C 1
ATOM 2519 O O . THR A 1 318 ? -20.972 -2.846 28.141 1.00 81.75 318 THR A O 1
ATOM 2522 N N . ARG A 1 319 ? -20.949 -0.627 28.500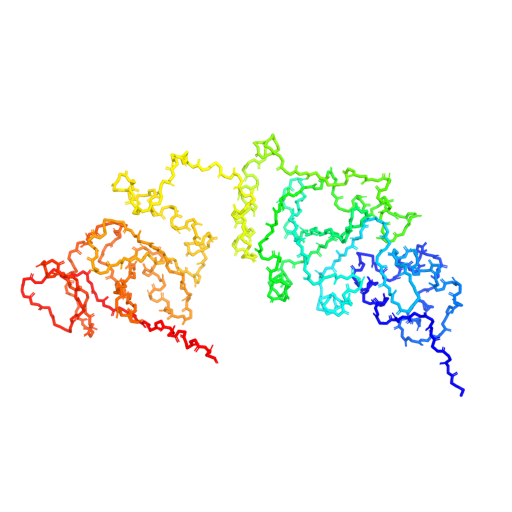 1.00 78.44 319 ARG A N 1
ATOM 2523 C CA . ARG A 1 319 ? -19.533 -0.442 28.132 1.00 78.44 319 ARG A CA 1
ATOM 2524 C C . ARG A 1 319 ? -18.559 -0.871 29.228 1.00 78.44 319 ARG A C 1
ATOM 2526 O O . ARG A 1 319 ? -17.479 -1.347 28.913 1.00 78.44 319 ARG A O 1
ATOM 2533 N N . CYS A 1 320 ? -18.966 -0.741 30.488 1.00 80.88 320 CYS A N 1
ATOM 2534 C CA . CYS A 1 320 ? -18.101 -0.885 31.659 1.00 80.88 320 CYS A CA 1
ATOM 2535 C C . CYS A 1 320 ? -18.836 -1.520 32.840 1.00 80.88 320 CYS A C 1
ATOM 2537 O O . CYS A 1 320 ? -20.065 -1.548 32.854 1.00 80.88 320 CYS A O 1
ATOM 2539 N N . GLY A 1 321 ? -18.085 -2.038 33.811 1.00 81.12 321 GLY A N 1
ATOM 2540 C CA . GLY A 1 321 ? -18.612 -2.702 35.005 1.00 81.12 321 GLY A CA 1
ATOM 2541 C C . GLY A 1 321 ? -19.428 -3.959 34.700 1.00 81.12 321 GLY A C 1
ATOM 2542 O O . GLY A 1 321 ? -19.486 -4.421 33.556 1.00 81.12 321 GLY A O 1
ATOM 2543 N N . LEU A 1 322 ? -20.073 -4.521 35.724 1.00 83.25 322 LEU A N 1
ATOM 2544 C CA . LEU A 1 322 ? -20.996 -5.636 35.526 1.00 83.25 322 LEU A CA 1
ATOM 2545 C C . LEU A 1 322 ? -22.279 -5.165 34.818 1.00 83.25 322 LEU A C 1
ATOM 2547 O O . LEU A 1 322 ? -22.889 -4.184 35.249 1.00 83.25 322 LEU A O 1
ATOM 2551 N N . PRO A 1 323 ? -22.697 -5.842 33.737 1.00 85.19 323 PRO A N 1
ATOM 2552 C CA . PRO A 1 323 ? -23.967 -5.563 33.076 1.00 85.19 323 PRO A CA 1
ATOM 2553 C C . PRO A 1 323 ? -25.133 -6.060 33.942 1.00 85.19 323 PRO A C 1
ATOM 2555 O O . PRO A 1 323 ? -24.925 -6.965 34.745 1.00 85.19 323 PRO A O 1
ATOM 2558 N N . PRO A 1 324 ? -26.355 -5.527 33.765 1.00 84.31 324 PRO A N 1
ATOM 2559 C CA . PRO A 1 324 ? -27.527 -5.980 34.511 1.00 84.31 324 PRO A CA 1
ATOM 2560 C C . PRO A 1 324 ? -27.780 -7.482 34.315 1.00 84.31 324 PRO A C 1
ATOM 2562 O O . PRO A 1 324 ? -27.475 -8.015 33.240 1.00 84.31 324 PRO A O 1
ATOM 2565 N N . PRO A 1 325 ? -28.386 -8.160 35.310 1.00 83.56 325 PRO A N 1
ATOM 2566 C CA . PRO A 1 325 ? -28.539 -9.600 35.266 1.00 83.56 325 PRO A CA 1
ATOM 2567 C C . PRO A 1 325 ? -29.417 -10.000 34.080 1.00 83.56 325 PRO A C 1
ATOM 2569 O O . PRO A 1 325 ? -30.464 -9.404 33.806 1.00 83.56 325 PRO A O 1
ATOM 2572 N N . TRP A 1 326 ? -28.972 -11.013 33.352 1.00 82.19 326 TRP A N 1
ATOM 2573 C CA . TRP A 1 326 ? -29.705 -11.591 32.245 1.00 82.19 326 TRP A CA 1
ATOM 2574 C C . TRP A 1 326 ? -30.913 -12.365 32.773 1.00 82.19 326 TRP A C 1
ATOM 2576 O O . TRP A 1 326 ? -30.777 -13.353 33.494 1.00 82.19 326 TRP A O 1
ATOM 2586 N N . VAL A 1 327 ? -32.110 -11.939 32.371 1.00 71.06 327 VAL A N 1
ATOM 2587 C CA . VAL A 1 327 ? -33.351 -12.646 32.694 1.00 71.06 327 VAL A CA 1
ATOM 2588 C C . VAL A 1 327 ? -33.544 -13.772 31.680 1.00 71.06 327 VAL A C 1
ATOM 2590 O O . VAL A 1 327 ? -33.652 -13.535 30.478 1.00 71.06 327 VAL A O 1
ATOM 2593 N N . LEU A 1 328 ? -33.531 -15.005 32.182 1.00 64.19 328 LEU A N 1
ATOM 2594 C CA . LEU A 1 328 ? -33.587 -16.256 31.426 1.00 64.19 328 LEU A CA 1
ATOM 2595 C C . LEU A 1 328 ? -34.673 -16.262 30.332 1.00 64.19 328 LEU A C 1
ATOM 2597 O O . LEU A 1 328 ? -35.866 -16.231 30.624 1.00 64.19 328 LEU A O 1
ATOM 2601 N N . SER A 1 329 ? -34.251 -16.425 29.075 1.00 52.59 329 SER A N 1
ATOM 2602 C CA . SER A 1 329 ? -35.046 -17.104 28.049 1.00 52.59 329 SER A CA 1
ATOM 2603 C C . SER A 1 329 ? -34.267 -18.352 27.642 1.00 52.59 329 SER A C 1
ATOM 2605 O O . SER A 1 329 ? -33.084 -18.264 27.320 1.00 52.59 329 SER A O 1
ATOM 2607 N N . THR A 1 330 ? -34.917 -19.502 27.748 1.00 52.75 330 THR A N 1
ATOM 2608 C CA . THR A 1 330 ? -34.379 -20.864 27.662 1.00 52.75 330 THR A CA 1
ATOM 2609 C C . THR A 1 330 ? -33.481 -21.148 26.445 1.00 52.75 330 THR A C 1
ATOM 2611 O O . THR A 1 330 ? -33.728 -20.630 25.361 1.00 52.75 330 THR A O 1
ATOM 2614 N N . ALA A 1 331 ? -32.522 -22.073 26.650 1.00 59.16 331 ALA A N 1
ATOM 2615 C CA . ALA A 1 331 ? -31.723 -22.824 25.657 1.00 59.16 331 ALA A CA 1
ATOM 2616 C C . ALA A 1 331 ? -30.251 -22.416 25.393 1.00 59.16 331 ALA A C 1
ATOM 2618 O O . ALA A 1 331 ? -29.768 -22.603 24.280 1.00 59.16 331 ALA A O 1
ATOM 2619 N N . SER A 1 332 ? -29.497 -21.941 26.394 1.00 66.62 332 SER A N 1
ATOM 2620 C CA . SER A 1 332 ? -28.021 -21.950 26.311 1.00 66.62 332 SER A CA 1
ATOM 2621 C C . SER A 1 332 ? -27.412 -23.057 27.175 1.00 66.62 332 SER A C 1
ATOM 2623 O O . SER A 1 332 ? -27.902 -23.325 28.273 1.00 66.62 332 SER A O 1
ATOM 2625 N N . GLU A 1 333 ? -26.358 -23.698 26.664 1.00 80.12 333 GLU A N 1
ATOM 2626 C CA . GLU A 1 333 ? -25.621 -24.780 27.333 1.00 80.12 333 GLU A CA 1
ATOM 2627 C C . GLU A 1 333 ? -24.704 -24.274 28.455 1.00 80.12 333 GLU A C 1
ATOM 2629 O O . GLU A 1 333 ? -24.399 -25.020 29.384 1.00 80.12 333 GLU A O 1
ATOM 2634 N N . ARG A 1 334 ? -24.235 -23.021 28.366 1.00 89.94 334 ARG A N 1
ATOM 2635 C CA . ARG A 1 334 ? -23.288 -22.420 29.315 1.00 89.94 334 ARG A CA 1
ATOM 2636 C C . ARG A 1 334 ? -23.604 -20.944 29.533 1.00 89.94 334 ARG A C 1
ATOM 2638 O O . ARG A 1 334 ? -23.916 -20.224 28.588 1.00 89.94 334 ARG A O 1
ATOM 2645 N N . TYR A 1 335 ? -23.442 -20.476 30.762 1.00 89.94 335 TYR A N 1
ATOM 2646 C CA . TYR A 1 335 ? -23.661 -19.091 31.169 1.00 89.94 335 TYR A CA 1
ATOM 2647 C C . TYR A 1 335 ? -22.427 -18.550 31.870 1.00 89.94 335 TYR A C 1
ATOM 2649 O O . TYR A 1 335 ? -21.747 -19.288 32.580 1.00 89.94 335 TYR A O 1
ATOM 2657 N N . LEU A 1 336 ? -22.169 -17.255 31.698 1.00 90.94 336 LEU A N 1
ATOM 2658 C CA . LEU A 1 336 ? -21.264 -16.534 32.580 1.00 90.94 336 LEU A CA 1
ATOM 2659 C C . LEU A 1 336 ? -22.065 -16.043 33.786 1.00 90.94 336 LEU A C 1
ATOM 2661 O O . LEU A 1 336 ? -23.017 -15.271 33.637 1.00 90.94 336 LEU A O 1
ATOM 2665 N N . ILE A 1 337 ? -21.667 -16.488 34.969 1.00 90.62 337 ILE A N 1
ATOM 2666 C CA . ILE A 1 337 ? -22.272 -16.117 36.243 1.00 90.62 337 ILE A CA 1
ATOM 2667 C C . ILE A 1 337 ? -21.235 -15.432 37.127 1.00 90.62 337 ILE A C 1
ATOM 2669 O O . ILE A 1 337 ? -20.045 -15.747 37.080 1.00 90.62 337 ILE A O 1
ATOM 2673 N N . TRP A 1 338 ? -21.695 -14.488 37.935 1.00 87.12 338 TRP A N 1
ATOM 2674 C CA . TRP A 1 338 ? -20.911 -13.904 39.009 1.00 87.12 338 TRP A CA 1
ATOM 2675 C C . TRP A 1 338 ? -21.408 -14.450 40.351 1.00 87.12 338 TRP A C 1
ATOM 2677 O O . TRP A 1 338 ? -22.577 -14.287 40.709 1.00 87.12 338 TRP A O 1
ATOM 2687 N N . ARG A 1 339 ? -20.498 -15.121 41.059 1.00 86.69 339 ARG A N 1
ATOM 2688 C CA . ARG A 1 339 ? -20.636 -15.638 42.422 1.00 86.69 339 ARG A CA 1
ATOM 2689 C C . ARG A 1 339 ? -19.592 -14.946 43.272 1.00 86.69 339 ARG A C 1
ATOM 2691 O O . ARG A 1 339 ? -18.462 -15.422 43.342 1.00 86.69 339 ARG A O 1
ATOM 2698 N N . ASP A 1 340 ? -19.959 -13.795 43.830 1.00 77.88 340 ASP A N 1
ATOM 2699 C CA . ASP A 1 340 ? -19.057 -12.901 44.562 1.00 77.88 340 ASP A CA 1
ATOM 2700 C C . ASP A 1 340 ? -18.030 -13.682 45.415 1.00 77.88 340 ASP A C 1
ATOM 2702 O O . ASP A 1 340 ? -18.441 -14.459 46.286 1.00 77.88 340 ASP A O 1
ATOM 2706 N N . PRO A 1 341 ? -16.713 -13.550 45.144 1.00 77.38 341 PRO A N 1
ATOM 2707 C CA . PRO A 1 341 ? -16.060 -12.581 44.245 1.00 77.38 341 PRO A CA 1
ATOM 2708 C C . PRO A 1 341 ? -15.754 -13.070 42.818 1.00 77.38 341 PRO A C 1
ATOM 2710 O O . PRO A 1 341 ? -15.149 -12.336 42.039 1.00 77.38 341 PRO A O 1
ATOM 2713 N N . ASN A 1 342 ? -16.154 -14.283 42.441 1.00 83.56 342 ASN A N 1
ATOM 2714 C CA . ASN A 1 342 ? -15.657 -14.975 41.253 1.00 83.56 342 ASN A CA 1
ATOM 2715 C C . ASN A 1 342 ? -16.601 -14.908 40.046 1.00 83.56 342 ASN A C 1
ATOM 2717 O O . ASN A 1 342 ? -17.815 -15.083 40.156 1.00 83.56 342 ASN A O 1
ATOM 2721 N N . LEU A 1 343 ? -16.019 -14.728 38.857 1.00 87.69 343 LEU A N 1
ATOM 2722 C CA . LEU A 1 343 ? -16.683 -14.994 37.581 1.00 87.69 343 LEU A CA 1
ATOM 2723 C C . LEU A 1 343 ? -16.449 -16.446 37.154 1.00 87.69 343 LEU A C 1
ATOM 2725 O O . LEU A 1 343 ? -15.309 -16.917 37.066 1.00 87.69 343 LEU A O 1
ATOM 2729 N N . GLU A 1 344 ? -17.530 -17.151 36.834 1.00 89.25 344 GLU A N 1
ATOM 2730 C CA . GLU A 1 344 ? -17.508 -18.570 36.483 1.00 89.25 344 GLU A CA 1
ATOM 2731 C C . GLU A 1 344 ? -18.364 -18.860 35.251 1.00 89.25 344 GLU A C 1
ATOM 2733 O O . GLU A 1 344 ? -19.370 -18.202 34.993 1.00 89.25 344 GLU A O 1
ATOM 2738 N N . ILE A 1 345 ? -17.954 -19.872 34.484 1.00 89.56 345 ILE A N 1
ATOM 2739 C CA . ILE A 1 345 ? -18.766 -20.431 33.405 1.00 89.56 345 ILE A CA 1
ATOM 2740 C C . ILE A 1 345 ? -19.475 -21.658 33.969 1.00 89.56 345 ILE A C 1
ATOM 2742 O O . ILE A 1 345 ? -18.810 -22.610 34.379 1.00 89.56 345 ILE A O 1
ATOM 2746 N N . ALA A 1 346 ? -20.804 -21.651 33.972 1.00 87.44 346 ALA A N 1
ATOM 2747 C CA . ALA A 1 346 ? -21.612 -22.725 34.537 1.00 87.44 346 ALA A CA 1
ATOM 2748 C C . ALA A 1 346 ? -22.702 -23.185 33.563 1.00 87.44 346 ALA A C 1
ATOM 2750 O O . ALA A 1 346 ? -23.251 -22.393 32.799 1.00 87.44 346 ALA A O 1
ATOM 2751 N N . ALA A 1 347 ? -23.035 -24.476 33.599 1.00 85.44 347 ALA A N 1
ATOM 2752 C CA . ALA A 1 347 ? -24.154 -25.038 32.835 1.00 85.44 347 ALA A CA 1
ATOM 2753 C C . ALA A 1 347 ? -25.518 -24.789 33.508 1.00 85.44 347 ALA A C 1
ATOM 2755 O O . ALA A 1 347 ? -26.566 -24.859 32.865 1.00 85.44 347 ALA A O 1
ATOM 2756 N N . HIS A 1 348 ? -25.507 -24.488 34.808 1.00 81.12 348 HIS A N 1
ATOM 2757 C CA . HIS A 1 348 ? -26.693 -24.264 35.627 1.00 81.12 348 HIS A CA 1
ATOM 2758 C C . HIS A 1 348 ? -26.539 -22.967 36.421 1.00 81.12 348 HIS A C 1
ATOM 2760 O O . HIS A 1 348 ? -25.437 -22.636 36.848 1.00 81.12 348 HIS A O 1
ATOM 2766 N N . ILE A 1 349 ? -27.649 -22.249 36.592 1.00 81.06 349 ILE A N 1
ATOM 2767 C CA . ILE A 1 349 ? -27.729 -20.993 37.344 1.00 81.06 349 ILE A CA 1
ATOM 2768 C C . ILE A 1 349 ? -28.513 -21.280 38.625 1.00 81.06 349 ILE A C 1
ATOM 2770 O O . ILE A 1 349 ? -29.635 -21.787 38.563 1.00 81.06 349 ILE A O 1
ATOM 2774 N N . GLU A 1 350 ? -27.925 -20.969 39.772 1.00 82.50 350 GLU A N 1
ATOM 2775 C CA . GLU A 1 350 ? -28.545 -21.092 41.091 1.00 82.50 350 GLU A CA 1
ATOM 2776 C C . GLU A 1 350 ? -29.287 -19.805 41.482 1.00 82.50 350 GLU A C 1
ATOM 2778 O O . GLU A 1 350 ? -29.052 -18.732 40.930 1.00 82.50 350 GLU A O 1
ATOM 2783 N N . SER A 1 351 ? -30.189 -19.884 42.466 1.00 75.44 351 SER A N 1
ATOM 2784 C CA . SER A 1 351 ? -31.050 -18.759 42.873 1.00 75.44 351 SER A CA 1
ATOM 2785 C C . SER A 1 351 ? -30.296 -17.505 43.337 1.00 75.44 351 SER A C 1
ATOM 2787 O O . SER A 1 351 ? -30.866 -16.417 43.311 1.00 75.44 351 SER A O 1
ATOM 2789 N N . ASN A 1 352 ? -29.041 -17.654 43.767 1.00 81.56 352 ASN A N 1
ATOM 2790 C CA . ASN A 1 352 ? -28.190 -16.559 44.240 1.00 81.56 352 ASN A CA 1
ATOM 2791 C C . ASN A 1 352 ? -27.153 -16.115 43.194 1.00 81.56 352 ASN A C 1
ATOM 2793 O O . ASN A 1 352 ? -26.357 -15.221 43.475 1.00 81.56 352 ASN A O 1
ATOM 2797 N N . ASP A 1 353 ? -27.149 -16.726 42.007 1.00 85.00 353 ASP A N 1
ATOM 2798 C CA . ASP A 1 353 ? -26.176 -16.415 40.966 1.00 85.00 353 ASP A CA 1
ATOM 2799 C C . ASP A 1 353 ? -26.572 -15.140 40.220 1.00 85.00 353 ASP A C 1
ATOM 2801 O O . ASP A 1 353 ? -27.698 -14.985 39.734 1.00 85.00 353 ASP A O 1
ATOM 2805 N N . TYR A 1 354 ? -25.610 -14.238 40.044 1.00 87.19 354 TYR A N 1
ATOM 2806 C CA . TYR A 1 354 ? -25.785 -13.090 39.168 1.00 87.19 354 TYR A CA 1
ATOM 2807 C C . TYR A 1 354 ? -25.434 -13.493 37.732 1.00 87.19 354 TYR A C 1
ATOM 2809 O O . TYR A 1 354 ? -24.277 -13.451 37.311 1.00 87.19 354 TYR A O 1
ATOM 2817 N N . CYS A 1 355 ? -26.435 -13.934 36.970 1.00 88.62 355 CYS A N 1
ATOM 2818 C CA . CYS A 1 355 ? -26.236 -14.334 35.578 1.00 88.62 355 CYS A CA 1
ATOM 2819 C C . CYS A 1 355 ? -25.952 -13.115 34.698 1.00 88.62 355 CYS A C 1
ATOM 2821 O O . CYS A 1 355 ? -26.817 -12.267 34.518 1.00 88.62 355 CYS A O 1
ATOM 2823 N N . ILE A 1 356 ? -24.774 -13.053 34.085 1.00 89.44 356 ILE A N 1
ATOM 2824 C CA . ILE A 1 356 ? -24.395 -11.974 33.164 1.00 89.44 356 ILE A CA 1
ATOM 2825 C C . ILE A 1 356 ? -24.984 -12.210 31.772 1.00 89.44 356 ILE A C 1
ATOM 2827 O O . ILE A 1 356 ? -25.446 -11.274 31.120 1.00 89.44 356 ILE A O 1
ATOM 2831 N N . GLY A 1 357 ? -24.988 -13.465 31.321 1.00 90.44 357 GLY A N 1
ATOM 2832 C CA . GLY A 1 357 ? -25.553 -13.838 30.032 1.00 90.44 357 GLY A CA 1
ATOM 2833 C C . GLY A 1 357 ? -25.102 -15.211 29.538 1.00 90.44 357 GLY A C 1
ATOM 2834 O O . GLY A 1 357 ? -24.204 -15.826 30.123 1.00 90.44 357 GLY A O 1
ATOM 2835 N N . PRO A 1 358 ? -25.723 -15.707 28.457 1.00 91.06 358 PRO A N 1
ATOM 2836 C CA . PRO A 1 358 ? -25.330 -16.957 27.825 1.00 91.06 358 PRO A CA 1
ATOM 2837 C C . PRO A 1 358 ? -23.980 -16.820 27.114 1.00 91.06 358 PRO A C 1
ATOM 2839 O O . PRO A 1 358 ? -23.697 -15.802 26.472 1.00 91.06 358 PRO A O 1
ATOM 2842 N N . VAL A 1 359 ? -23.171 -17.876 27.182 1.00 90.88 359 VAL A N 1
ATOM 2843 C CA . VAL A 1 359 ? -21.974 -18.029 26.352 1.00 90.88 359 VAL A CA 1
ATOM 2844 C C . VAL A 1 359 ? -22.429 -18.416 24.949 1.00 90.88 359 VAL A C 1
ATOM 2846 O O . VAL A 1 359 ? -23.024 -19.472 24.745 1.00 90.88 359 VAL A O 1
ATOM 2849 N N . VAL A 1 360 ? -22.166 -17.545 23.979 1.00 89.31 360 VAL A N 1
ATOM 2850 C CA . VAL A 1 360 ? -22.620 -17.700 22.588 1.00 89.31 360 VAL A CA 1
ATOM 2851 C C . VAL A 1 360 ? -21.527 -18.195 21.649 1.00 89.31 360 VAL A C 1
ATOM 2853 O O . VAL A 1 360 ? -21.834 -18.709 20.579 1.00 89.31 360 VAL A O 1
ATOM 2856 N N . ALA A 1 361 ? -20.261 -18.057 22.042 1.00 86.75 361 ALA A N 1
ATOM 2857 C CA . ALA A 1 361 ? -19.130 -18.608 21.309 1.00 86.75 361 ALA A CA 1
ATOM 2858 C C . ALA A 1 361 ? -17.913 -18.768 22.230 1.00 86.75 361 ALA A C 1
ATOM 2860 O O . ALA A 1 361 ? -17.826 -18.115 23.271 1.00 86.75 361 ALA A O 1
ATOM 2861 N N . ALA A 1 362 ? -16.964 -19.620 21.847 1.00 87.06 362 ALA A N 1
ATOM 2862 C CA . ALA A 1 362 ? -15.703 -19.799 22.558 1.00 87.06 362 ALA A CA 1
ATOM 2863 C C . ALA A 1 362 ? -14.595 -20.212 21.586 1.00 87.06 362 ALA A C 1
ATOM 2865 O O . ALA A 1 362 ? -14.867 -20.829 20.556 1.00 87.06 362 ALA A O 1
ATOM 2866 N N . TRP A 1 363 ? -13.348 -19.894 21.919 1.00 84.56 363 TRP A N 1
ATOM 2867 C CA . TRP A 1 363 ? -12.182 -20.401 21.202 1.00 84.56 363 TRP A CA 1
ATOM 2868 C C . TRP A 1 363 ? -11.022 -20.665 22.152 1.00 84.56 363 TRP A C 1
ATOM 2870 O O . TRP A 1 363 ? -10.919 -20.061 23.222 1.00 84.56 363 TRP A O 1
ATOM 2880 N N . HIS A 1 364 ? -10.121 -21.544 21.724 1.00 77.25 364 HIS A N 1
ATOM 2881 C CA . HIS A 1 364 ? -8.860 -21.789 22.407 1.00 77.25 364 HIS A CA 1
ATOM 2882 C C . HIS A 1 364 ? -7.744 -20.994 21.732 1.00 77.25 364 HIS A C 1
ATOM 2884 O O . HIS A 1 364 ? -7.588 -21.030 20.511 1.00 77.25 364 HIS A O 1
ATOM 2890 N N . ARG A 1 365 ? -6.955 -20.270 22.524 1.00 65.88 365 ARG A N 1
ATOM 2891 C CA . ARG A 1 365 ? -5.722 -19.637 22.054 1.00 65.88 365 ARG A CA 1
ATOM 2892 C C . ARG A 1 365 ? -4.747 -20.743 21.666 1.00 65.88 365 ARG A C 1
ATOM 2894 O O . ARG A 1 365 ? -4.532 -21.671 22.445 1.00 65.88 365 ARG A O 1
ATOM 2901 N N . ALA A 1 366 ? -4.167 -20.647 20.472 1.00 54.03 366 ALA A N 1
ATOM 2902 C CA . ALA A 1 366 ? -3.105 -21.555 20.068 1.00 54.03 366 ALA A CA 1
ATOM 2903 C C . ALA A 1 366 ? -1.942 -21.394 21.054 1.00 54.03 366 ALA A C 1
ATOM 2905 O O . ALA A 1 366 ? -1.352 -20.318 21.149 1.00 54.03 366 ALA A O 1
ATOM 2906 N N . THR A 1 367 ? -1.627 -22.441 21.815 1.00 47.59 367 THR A N 1
ATOM 2907 C CA . THR A 1 367 ? -0.361 -22.503 22.541 1.00 47.59 367 THR A CA 1
ATOM 2908 C C . THR A 1 367 ? 0.740 -22.477 21.500 1.00 47.59 367 THR A C 1
ATOM 2910 O O . THR A 1 367 ? 0.862 -23.411 20.705 1.00 47.59 367 THR A O 1
ATOM 2913 N N . THR A 1 368 ? 1.516 -21.397 21.476 1.00 38.16 368 THR A N 1
ATOM 2914 C CA . THR A 1 368 ? 2.755 -21.328 20.712 1.00 38.16 368 THR A CA 1
ATOM 2915 C C . THR A 1 368 ? 3.620 -22.490 21.183 1.00 38.16 368 THR A C 1
ATOM 2917 O O . THR A 1 368 ? 4.178 -22.451 22.278 1.00 38.16 368 THR A O 1
ATOM 2920 N N . TYR A 1 369 ? 3.700 -23.562 20.394 1.00 32.69 369 TYR A N 1
ATOM 2921 C CA . TYR A 1 369 ? 4.788 -24.510 20.547 1.00 32.69 369 TYR A CA 1
ATOM 2922 C C . TYR A 1 369 ? 6.047 -23.709 20.238 1.00 32.69 369 TYR A C 1
ATOM 2924 O O . TYR A 1 369 ? 6.292 -23.353 19.085 1.00 32.69 369 TYR A O 1
ATOM 2932 N N . MET A 1 370 ? 6.793 -23.339 21.280 1.00 28.98 370 MET A N 1
ATOM 2933 C CA . MET A 1 370 ? 8.158 -22.877 21.098 1.00 28.98 370 MET A CA 1
ATOM 2934 C C . MET A 1 370 ? 8.895 -24.022 20.414 1.00 28.98 370 MET A C 1
ATOM 2936 O O . MET A 1 370 ? 9.103 -25.079 21.007 1.00 28.98 370 MET A O 1
ATOM 2940 N N . VAL A 1 371 ? 9.194 -23.826 19.133 1.00 32.16 371 VAL A N 1
ATOM 2941 C CA . VAL A 1 371 ? 10.159 -24.640 18.405 1.00 32.16 371 VAL A CA 1
ATOM 2942 C C . VAL A 1 371 ? 11.472 -24.473 19.167 1.00 32.16 371 VAL A C 1
ATOM 2944 O O . VAL A 1 371 ? 12.031 -23.377 19.180 1.00 32.16 371 VAL A O 1
ATOM 2947 N N . GLN A 1 372 ? 11.863 -25.518 19.899 1.00 33.22 372 GLN A N 1
ATOM 2948 C CA . GLN A 1 372 ? 13.194 -25.637 20.492 1.00 33.22 372 GLN A CA 1
ATOM 2949 C C . GLN A 1 372 ? 14.236 -25.880 19.409 1.00 33.22 372 GLN A C 1
ATOM 2951 O O . GLN A 1 372 ? 13.915 -26.618 18.446 1.00 33.22 372 GLN A O 1
#

Foldseek 3Di:
DPDDFAQEDLLLVLLLVLFFPDDLCLLCVLLVHDSVLSVCSSVRHPSDDNVSVQVSCVQQQWDDGYDIEGHFFEAEGEADDPSNVVSVLPNDCRHPNLPWAKAWEAEPPNPDLQWTWIKTDPDPRDIYIYIYGLVCLQVVCVSRVNQQEHQEYKYAPDPVVVVVVVCSNRHSGDGCVPCVPRIDGCDPVNCVVCVPSVVVVVLCCCARNVHDCVNHPPPPDPDDPDDDDDDDDPPQDQVRLVVVQCCVSNHDQLPPQFKAKAFEDEQPDQWQHGPHIDMDGCVQQPDVRSVQRNQQQWHWYDYPPFQKIFIFGAPHRDRGGQGAADDDDDDAQWFFWCDVPGTDIDRDDDPPIRTGGGGRDMDGHPDPPPPD

Nearest PDB structures (foldseek):
  2ofy-assembly1_B  TM=5.649E-01  e=1.405E+00  Rhodococcus jostii RHA1

Organism: Acidithiobacillus thiooxidans (NCBI:txid930)